Protein AF-A0A6A5U182-F1 (afdb_monomer_lite)

Radius of gyration: 27.41 Å; chains: 1; bounding box: 86×55×75 Å

Organism: NCBI:txid147558

Foldseek 3Di:
DQPDPDPQPCLQVQLVVQLVVVQVVDPVSPNVVSNLSSNQLSVQCRVVDFDPPPPDPGRGPCCRSNVVPDPDPDPVSDDDDDDDPPVCVVVVVPPDDPQLQLDDQLLVLLVCCQFQRCPDPSNPADWDDQQLDIDGDPQQRVQLVVVLVVLLVLLVDQDFAEAAEEEAAEFQQCQVVSVVSSNVSSCVPPPDDDDDDDPVVDDDDPPDPDDDHDGYYYDYHYDYPGQDPVVVCVDPCVVVVVVHPGYGGGYALAWDDDPPDTRSNSLVRQSSLLNVLLCVQEVLCDDPSGGAEDQLVSQLSRVQRDWPRGSVLSNQQSNQFQCYNDNHHDPVRTHDLVSNVVTGPSVSSNVRSLHDDDPPVVLLVQLQVQLVVVVVVCVDPPNVVVCVQRDHPVPHDPVVSVVSSSVSSCVQVLCVVVPHHDDDCVSHVPDDDCPDDDPVSPD

pLDDT: mean 79.94, std 13.37, range [38.81, 97.31]

Sequence (443 aa):
MKQHSGNIPGVAEAFIAGFSKELAGDDEWNIENSIEKGFQAARRLVQNGLSMNCTQPFIYNVKEIMGYTSSSQNKKEKLLRFPIPSDIISKGQSDWSILEHVVGQPGEIARCIVTEGIQANAVQVPLARFNRLVLFDRREIELFRDLSNSLTQYFAASQRRPLHIAIFGPPGSGKSFAATQVAKAASKGRKVRHLSFDLRRGNFYVDGSVARPIGPAVFFFGATGFNTKEKLKERPMSDFLGRVHGFVDMVGPNQVKDGHRSDELYLVRRAVVLRTLLEEREETLKSGETIQIDDSVLNGLLLTPQYHQGIHSMKSIISMSRLNNRTHFERAALPTKSQIKLFVDYKEWTDHMCGLRIDTSIREHLAEKLHEEYGVKISEPGFEEQKQGFGPWSQLSEDFKESSRAHAESIPSKLRLISCFLDMISAQPDRKLVEKFSERERF

InterPro domains:
  IPR027417 P-loop containing nucleoside triphosphate hydrolase [G3DSA:3.40.50.300] (141-212)
  IPR027417 P-loop containing nucleoside triphosphate hydrolase [SSF52540] (159-299)

Secondary structure (DSSP, 8-state):
--S--S--TTHHHHHHHHHHHHHHH-TT--HHHHHHHHHHHHHHHHHH-----TTSS-SS-HHHHTTTT--S--GGGPPP-----HHHHHTT-TT--HHHHH-SSHHHHHHHHHHT-TTSTT-----EEETTEEE--HHHHHHHHHHHHHHHHHHHS---S-EEEEEE-STTS-HHHHHHHHHHHHTTT--PPP----GGG-----SSS--PPP-S-EEEEE-SS-SSSHHHHTSTTHHHHTT-SEEEE---SSPPEETTEE--THHHHHHHHHHHHHHHH-GGGEETTEE-B-HHHHHHHHH-S--TTTHHHHHHHHHHS--TT-SSB-GGGSPPHHHHTTTS-HHHHHHHHT-SPPPHHHHHHHHHHHHHHHHHHHTSTT-TGGGTT---GGGS-HHHHHHHHHHHHHHHHHHHHTT-----TTT-TTSPP--S--GGG--

Structure (mmCIF, N/CA/C/O backbone):
data_AF-A0A6A5U182-F1
#
_entry.id   AF-A0A6A5U182-F1
#
loop_
_atom_site.group_PDB
_atom_site.id
_atom_site.type_symbol
_atom_site.label_atom_id
_atom_site.label_alt_id
_atom_site.label_comp_id
_atom_site.label_asym_id
_atom_site.label_entity_id
_atom_site.label_seq_id
_atom_site.pdbx_PDB_ins_code
_atom_site.Cartn_x
_atom_site.Cartn_y
_atom_site.Cartn_z
_atom_site.occupancy
_atom_site.B_iso_or_equiv
_atom_site.auth_seq_id
_atom_site.auth_comp_id
_atom_site.auth_asym_id
_atom_site.auth_atom_id
_atom_site.pdbx_PDB_model_num
ATOM 1 N N . MET A 1 1 ? -0.402 -8.261 15.085 1.00 39.50 1 MET A N 1
ATOM 2 C CA . MET A 1 1 ? -1.658 -7.515 14.827 1.00 39.50 1 MET A CA 1
ATOM 3 C C . MET A 1 1 ? -2.590 -7.685 16.022 1.00 39.50 1 MET A C 1
ATOM 5 O O . MET A 1 1 ? -2.640 -8.790 16.543 1.00 39.50 1 MET A O 1
ATOM 9 N N . LYS A 1 2 ? -3.299 -6.637 16.474 1.00 38.81 2 LYS A N 1
ATOM 10 C CA . LYS A 1 2 ? -4.353 -6.778 17.500 1.00 38.81 2 LYS A CA 1
ATOM 11 C C . LYS A 1 2 ? -5.477 -7.649 16.924 1.00 38.81 2 LYS A C 1
ATOM 13 O O . LYS A 1 2 ? -6.199 -7.179 16.052 1.00 38.81 2 LYS A O 1
ATOM 18 N N . GLN A 1 3 ? -5.598 -8.898 17.372 1.00 39.03 3 GLN A N 1
ATOM 19 C CA . GLN A 1 3 ? -6.745 -9.757 17.041 1.00 39.03 3 GLN A CA 1
ATOM 20 C C . GLN A 1 3 ? -8.011 -9.326 17.798 1.00 39.03 3 GLN A C 1
ATOM 22 O O . GLN A 1 3 ? -9.121 -9.574 17.336 1.00 39.03 3 GLN A O 1
ATOM 27 N N . HIS A 1 4 ? -7.854 -8.587 18.900 1.00 45.81 4 HIS A N 1
ATOM 28 C CA . HIS A 1 4 ? -8.956 -8.084 19.711 1.00 45.81 4 HIS A CA 1
ATOM 29 C C . HIS A 1 4 ? -9.032 -6.552 19.664 1.00 45.81 4 HIS A C 1
ATOM 31 O O . HIS A 1 4 ? -8.090 -5.839 20.014 1.00 45.81 4 HIS A O 1
ATOM 37 N N . SER A 1 5 ? -10.177 -6.030 19.223 1.00 46.22 5 SER A N 1
ATOM 38 C CA . SER A 1 5 ? -10.476 -4.597 19.072 1.00 46.22 5 SER A CA 1
ATOM 39 C C . SER A 1 5 ? -11.039 -3.953 20.353 1.00 46.22 5 SER A C 1
ATOM 41 O O . SER A 1 5 ? -11.904 -3.074 20.293 1.00 46.22 5 SER A O 1
ATOM 43 N N . GLY A 1 6 ? -10.562 -4.404 21.517 1.00 57.56 6 GLY A N 1
ATOM 44 C CA . GLY A 1 6 ? -10.923 -3.899 22.845 1.00 57.56 6 GLY A CA 1
ATOM 45 C C . GLY A 1 6 ? -9.701 -3.414 23.627 1.00 57.56 6 GLY A C 1
ATOM 46 O O . GLY A 1 6 ? -8.567 -3.761 23.295 1.00 57.56 6 GLY A O 1
ATOM 47 N N . ASN A 1 7 ? -9.925 -2.589 24.653 1.00 67.44 7 ASN A N 1
ATOM 48 C CA . ASN A 1 7 ? -8.889 -2.312 25.643 1.00 67.44 7 ASN A CA 1
ATOM 49 C C . ASN A 1 7 ? -8.687 -3.590 26.467 1.00 67.44 7 ASN A C 1
ATOM 51 O O . ASN A 1 7 ? -9.638 -4.049 27.095 1.00 67.44 7 ASN A O 1
ATOM 55 N N . ILE A 1 8 ? -7.498 -4.188 26.407 1.00 80.00 8 ILE A N 1
ATOM 56 C CA . ILE A 1 8 ? -7.161 -5.351 27.232 1.00 80.00 8 ILE A CA 1
ATOM 57 C C . ILE A 1 8 ? -6.549 -4.787 28.518 1.00 80.00 8 ILE A C 1
ATOM 59 O O . ILE A 1 8 ? -5.504 -4.139 28.433 1.00 80.00 8 ILE A O 1
ATOM 63 N N . PRO A 1 9 ? -7.198 -4.944 29.684 1.00 83.19 9 PRO A N 1
ATOM 64 C CA . PRO A 1 9 ? -6.595 -4.537 30.948 1.00 83.19 9 PRO A CA 1
ATOM 65 C C . PRO A 1 9 ? -5.350 -5.393 31.222 1.00 83.19 9 PRO A C 1
ATOM 67 O O . PRO A 1 9 ? -5.272 -6.532 30.764 1.00 83.19 9 PRO A O 1
ATOM 70 N N . GLY A 1 10 ? -4.368 -4.855 31.945 1.00 87.38 10 GLY A N 1
ATOM 71 C CA . GLY A 1 10 ? -3.172 -5.619 32.313 1.00 87.38 10 GLY A CA 1
ATOM 72 C C . GLY A 1 10 ? -1.983 -5.494 31.351 1.00 87.38 10 GLY A C 1
ATOM 73 O O . GLY A 1 10 ? -0.976 -6.162 31.557 1.00 87.38 10 GLY A O 1
ATOM 74 N N . VAL A 1 11 ? -2.067 -4.702 30.271 1.00 89.75 11 VAL A N 1
ATOM 75 C CA . VAL A 1 11 ? -0.978 -4.604 29.269 1.00 89.75 11 VAL A CA 1
ATOM 76 C C . VAL A 1 11 ? 0.274 -3.937 29.832 1.00 89.75 11 VAL A C 1
ATOM 78 O O . VAL A 1 11 ? 1.380 -4.394 29.543 1.00 89.75 11 VAL A O 1
ATOM 81 N N . ALA A 1 12 ? 0.113 -2.885 30.637 1.00 92.38 12 ALA A N 1
ATOM 82 C CA . ALA A 1 12 ? 1.240 -2.232 31.297 1.00 92.38 12 ALA A CA 1
ATOM 83 C C . ALA A 1 12 ? 1.841 -3.150 32.372 1.00 92.38 12 ALA A C 1
ATOM 85 O O . ALA A 1 12 ? 3.055 -3.288 32.471 1.00 92.38 12 ALA A O 1
ATOM 86 N N . GLU A 1 13 ? 0.990 -3.848 33.115 1.00 93.31 13 GLU A N 1
ATOM 87 C CA . GLU A 1 13 ? 1.369 -4.801 34.151 1.00 93.31 13 GLU A CA 1
ATOM 88 C C . GLU A 1 13 ? 2.124 -5.996 33.559 1.00 93.31 13 GLU A C 1
ATOM 90 O O . GLU A 1 13 ? 3.149 -6.402 34.097 1.00 93.31 13 GLU A O 1
ATOM 95 N N . ALA A 1 14 ? 1.683 -6.519 32.412 1.00 91.50 14 ALA A N 1
ATOM 96 C CA . ALA A 1 14 ? 2.384 -7.575 31.686 1.00 91.50 14 ALA A CA 1
ATOM 97 C C . ALA A 1 14 ? 3.748 -7.107 31.162 1.00 91.50 14 ALA A C 1
ATOM 99 O O . ALA A 1 14 ? 4.707 -7.878 31.200 1.00 91.50 14 ALA A O 1
ATOM 100 N N . PHE A 1 15 ? 3.851 -5.852 30.706 1.00 94.31 15 PHE A N 1
ATOM 101 C CA . PHE A 1 15 ? 5.139 -5.261 30.345 1.00 94.31 15 PHE A CA 1
ATOM 102 C C . PHE A 1 15 ? 6.084 -5.224 31.548 1.00 94.31 15 PHE A C 1
ATOM 104 O O . PHE A 1 15 ? 7.196 -5.738 31.456 1.00 94.31 15 PHE A O 1
ATOM 111 N N . ILE A 1 16 ? 5.627 -4.670 32.676 1.00 95.12 16 ILE A N 1
ATOM 112 C CA . ILE A 1 16 ? 6.427 -4.552 33.901 1.00 95.12 16 ILE A CA 1
ATOM 113 C C . ILE A 1 16 ? 6.844 -5.939 34.397 1.00 95.12 16 ILE A C 1
ATOM 115 O O . ILE A 1 16 ? 8.016 -6.154 34.670 1.00 95.12 16 ILE A O 1
ATOM 119 N N . ALA A 1 17 ? 5.926 -6.907 34.444 1.00 92.88 17 ALA A N 1
ATOM 120 C CA . ALA A 1 17 ? 6.229 -8.266 34.882 1.00 92.88 17 ALA A CA 1
ATOM 121 C C . ALA A 1 17 ? 7.279 -8.949 33.990 1.00 92.88 17 ALA A C 1
ATOM 123 O O . ALA A 1 17 ? 8.208 -9.574 34.501 1.00 92.88 17 ALA A O 1
ATOM 124 N N . GLY A 1 18 ? 7.149 -8.826 32.663 1.00 91.38 18 GLY A N 1
ATOM 125 C CA . GLY A 1 18 ? 8.123 -9.362 31.708 1.00 91.38 18 GLY A CA 1
ATOM 126 C C . GLY A 1 18 ? 9.494 -8.698 31.831 1.00 91.38 18 GLY A C 1
ATOM 127 O O . GLY A 1 18 ? 10.505 -9.394 31.834 1.00 91.38 18 GLY A O 1
ATOM 128 N N . PHE A 1 19 ? 9.511 -7.374 31.989 1.00 93.50 19 PHE A N 1
ATOM 129 C CA . PHE A 1 19 ? 10.720 -6.583 32.199 1.00 93.50 19 PHE A CA 1
ATOM 130 C C . PHE A 1 19 ? 11.429 -6.970 33.502 1.00 93.50 19 PHE A C 1
ATOM 132 O O . PHE A 1 19 ? 12.602 -7.325 33.481 1.00 93.50 19 PHE A O 1
ATOM 139 N N . SER A 1 20 ? 10.712 -6.965 34.629 1.00 93.44 20 SER A N 1
ATOM 140 C CA . SER A 1 20 ? 11.274 -7.270 35.948 1.00 93.44 20 SER A CA 1
ATOM 141 C C . SER A 1 20 ? 11.761 -8.711 36.062 1.00 93.44 20 SER A C 1
ATOM 143 O O . SER A 1 20 ? 12.763 -8.949 36.725 1.00 93.44 20 SER A O 1
ATOM 145 N N . LYS A 1 21 ? 11.082 -9.672 35.418 1.00 90.44 21 LYS A N 1
ATOM 146 C CA . LYS A 1 21 ? 11.519 -11.076 35.391 1.00 90.44 21 LYS A CA 1
ATOM 147 C C . LYS A 1 21 ? 12.888 -11.227 34.733 1.00 90.44 21 LYS A C 1
ATOM 149 O O . LYS A 1 21 ? 13.714 -11.961 35.260 1.00 90.44 21 LYS A O 1
ATOM 154 N N . GLU A 1 22 ? 13.091 -10.589 33.581 1.00 88.81 22 GLU A N 1
ATOM 155 C CA . GLU A 1 22 ? 14.370 -10.677 32.874 1.00 88.81 22 GLU A CA 1
ATOM 156 C C . GLU A 1 22 ? 15.455 -9.919 33.636 1.00 88.81 22 GLU A C 1
ATOM 158 O O . GLU A 1 22 ? 16.518 -10.472 33.876 1.00 88.81 22 GLU A O 1
ATOM 163 N N . LEU A 1 23 ? 15.148 -8.706 34.109 1.00 91.25 23 LEU A N 1
ATOM 164 C CA . LEU A 1 23 ? 16.105 -7.881 34.843 1.00 91.25 23 LEU A CA 1
ATOM 165 C C . LEU A 1 23 ? 16.585 -8.549 36.139 1.00 91.25 23 LEU A C 1
ATOM 167 O O . LEU A 1 23 ? 17.748 -8.431 36.491 1.00 91.25 23 LEU A O 1
ATOM 171 N N . ALA A 1 24 ? 15.699 -9.249 36.854 1.00 89.31 24 ALA A N 1
ATOM 172 C CA . ALA A 1 24 ? 16.053 -9.960 38.083 1.00 89.31 24 ALA A CA 1
ATOM 173 C C . ALA A 1 24 ? 16.783 -11.293 37.838 1.00 89.31 24 ALA A C 1
ATOM 175 O O . ALA A 1 24 ? 17.333 -11.855 38.780 1.00 89.31 24 ALA A O 1
ATOM 176 N N . GLY A 1 25 ? 16.725 -11.829 36.615 1.00 82.31 25 GLY A N 1
ATOM 177 C CA . GLY A 1 25 ? 17.387 -13.077 36.227 1.00 82.31 25 GLY A CA 1
ATOM 178 C C . GLY A 1 25 ? 18.691 -12.878 35.455 1.00 82.31 25 GLY A C 1
ATOM 179 O O . GLY A 1 25 ? 19.320 -13.871 35.101 1.00 82.31 25 GLY A O 1
ATOM 180 N N . ASP A 1 26 ? 19.062 -11.631 35.169 1.00 80.25 26 ASP A N 1
ATOM 181 C CA . ASP A 1 26 ? 20.249 -11.257 34.409 1.00 80.25 26 ASP A CA 1
ATOM 182 C C . ASP A 1 26 ? 21.291 -10.616 35.333 1.00 80.25 26 ASP A C 1
ATOM 184 O O . ASP A 1 26 ? 21.073 -9.535 35.883 1.00 80.25 26 ASP A O 1
ATOM 188 N N . ASP A 1 27 ? 22.437 -11.279 35.486 1.00 75.12 27 ASP A N 1
ATOM 189 C CA . ASP A 1 27 ? 23.539 -10.810 36.330 1.00 75.12 27 ASP A CA 1
ATOM 190 C C . ASP A 1 27 ? 24.181 -9.514 35.788 1.00 75.12 27 ASP A C 1
ATOM 192 O O . ASP A 1 27 ? 24.770 -8.748 36.554 1.00 75.12 27 ASP A O 1
ATOM 196 N N . GLU A 1 28 ? 24.040 -9.229 34.485 1.00 81.44 28 GLU A N 1
ATOM 197 C CA . GLU A 1 28 ? 24.597 -8.038 33.824 1.00 81.44 28 GLU A CA 1
ATOM 198 C C . GLU A 1 28 ? 23.638 -6.835 33.807 1.00 81.44 28 GLU A C 1
ATOM 200 O O . GLU A 1 28 ? 24.010 -5.759 33.333 1.00 81.44 28 GLU A O 1
ATOM 205 N N . TRP A 1 29 ? 22.417 -6.979 34.339 1.00 80.94 29 TRP A N 1
ATOM 206 C CA . TRP A 1 29 ? 21.392 -5.925 34.357 1.00 80.94 29 TRP A CA 1
ATOM 207 C C . TRP A 1 29 ? 21.117 -5.332 32.963 1.00 80.94 29 TRP A C 1
ATOM 209 O O . TRP A 1 29 ? 20.973 -4.114 32.806 1.00 80.94 29 TRP A O 1
ATOM 219 N N . ASN A 1 30 ? 21.029 -6.173 31.925 1.00 86.25 30 ASN A N 1
ATOM 220 C CA . ASN A 1 30 ? 20.810 -5.704 30.563 1.00 86.25 30 ASN A CA 1
ATOM 221 C C . ASN A 1 30 ? 19.384 -5.153 30.392 1.00 86.25 30 ASN A C 1
ATOM 223 O O . ASN A 1 30 ? 18.398 -5.869 30.163 1.00 86.25 30 ASN A O 1
ATOM 227 N N . ILE A 1 31 ? 19.277 -3.827 30.475 1.00 89.81 31 ILE A N 1
ATOM 228 C CA . ILE A 1 31 ? 18.012 -3.102 30.339 1.00 89.81 31 ILE A CA 1
ATOM 229 C C . ILE A 1 31 ? 17.400 -3.325 28.950 1.00 89.81 31 ILE A C 1
ATOM 231 O O . ILE A 1 31 ? 16.182 -3.453 28.840 1.00 89.81 31 ILE A O 1
ATOM 235 N N . GLU A 1 32 ? 18.200 -3.407 27.885 1.00 87.19 32 GLU A N 1
ATOM 236 C CA . GLU A 1 32 ? 17.675 -3.553 26.522 1.00 87.19 32 GLU A CA 1
ATOM 237 C C . GLU A 1 32 ? 16.970 -4.894 26.311 1.00 87.19 32 GLU A C 1
ATOM 239 O O . GLU A 1 32 ? 15.873 -4.943 25.742 1.00 87.19 32 GLU A O 1
ATOM 244 N N . ASN A 1 33 ? 17.580 -5.981 26.786 1.00 86.31 33 ASN A N 1
ATOM 245 C CA . ASN A 1 33 ? 16.971 -7.305 26.743 1.00 86.31 33 ASN A CA 1
ATOM 246 C C . ASN A 1 33 ? 15.710 -7.344 27.624 1.00 86.31 33 ASN A C 1
ATOM 248 O O . ASN A 1 33 ? 14.658 -7.823 27.192 1.00 86.31 33 ASN A O 1
ATOM 252 N N . SER A 1 34 ? 15.765 -6.717 28.802 1.00 90.06 34 SER A N 1
ATOM 253 C CA . SER A 1 34 ? 14.614 -6.594 29.703 1.00 90.06 34 SER A CA 1
ATOM 254 C C . SER A 1 34 ? 13.437 -5.852 29.054 1.00 90.06 34 SER A C 1
ATOM 256 O O . SER A 1 34 ? 12.289 -6.300 29.133 1.00 90.06 34 SER A O 1
ATOM 258 N N . ILE A 1 35 ? 13.700 -4.754 28.336 1.00 91.12 35 ILE A N 1
ATOM 259 C CA . ILE A 1 35 ? 12.688 -4.020 27.557 1.00 91.12 35 ILE A CA 1
ATOM 260 C C . ILE A 1 35 ? 12.076 -4.922 26.481 1.00 91.12 35 ILE A C 1
ATOM 262 O O . ILE A 1 35 ? 10.852 -4.942 26.313 1.00 91.12 35 ILE A O 1
ATOM 266 N N . GLU A 1 36 ? 12.899 -5.688 25.756 1.00 88.69 36 GLU A N 1
ATOM 267 C CA . GLU A 1 36 ? 12.410 -6.610 24.730 1.00 88.69 36 GLU A CA 1
ATOM 268 C C . GLU A 1 36 ? 11.464 -7.665 25.321 1.00 88.69 36 GLU A C 1
ATOM 270 O O . GLU A 1 36 ? 10.362 -7.861 24.794 1.00 88.69 36 GLU A O 1
ATOM 275 N N . LYS A 1 37 ? 11.830 -8.289 26.444 1.00 88.31 37 LYS A N 1
ATOM 276 C CA . LYS A 1 37 ? 10.971 -9.269 27.128 1.00 88.31 37 LYS A CA 1
ATOM 277 C C . LYS A 1 37 ? 9.682 -8.654 27.658 1.00 88.31 37 LYS A C 1
ATOM 279 O O . LYS A 1 37 ? 8.619 -9.262 27.503 1.00 88.31 37 LYS A O 1
ATOM 284 N N . GLY A 1 38 ? 9.743 -7.438 28.204 1.00 91.81 38 GLY A N 1
ATOM 285 C CA . GLY A 1 38 ? 8.557 -6.682 28.608 1.00 91.81 38 GLY A CA 1
ATOM 286 C C . GLY A 1 38 ? 7.588 -6.477 27.439 1.00 91.81 38 GLY A C 1
ATOM 287 O O . GLY A 1 38 ? 6.399 -6.797 27.531 1.00 91.81 38 GLY A O 1
ATOM 288 N N . PHE A 1 39 ? 8.085 -6.027 26.284 1.00 90.69 39 PHE A N 1
ATOM 289 C CA . PHE A 1 39 ? 7.249 -5.864 25.091 1.00 90.69 39 PHE A CA 1
ATOM 290 C C . PHE A 1 39 ? 6.701 -7.188 24.551 1.00 90.69 39 PHE A C 1
ATOM 292 O O . PHE A 1 39 ? 5.555 -7.225 24.092 1.00 90.69 39 PHE A O 1
ATOM 299 N N . GLN A 1 40 ? 7.478 -8.271 24.596 1.00 89.31 40 GLN A N 1
ATOM 300 C CA . GLN A 1 40 ? 7.007 -9.601 24.203 1.00 89.31 40 GLN A CA 1
ATOM 301 C C . GLN A 1 40 ? 5.853 -10.068 25.100 1.00 89.31 40 GLN A C 1
ATOM 303 O O . GLN A 1 40 ? 4.823 -10.489 24.575 1.00 89.31 40 GLN A O 1
ATOM 308 N N . ALA A 1 41 ? 5.965 -9.916 26.424 1.00 89.62 41 ALA A N 1
ATOM 309 C CA . ALA A 1 41 ? 4.902 -10.264 27.367 1.00 89.62 41 ALA A CA 1
ATOM 310 C C . ALA A 1 41 ? 3.620 -9.451 27.116 1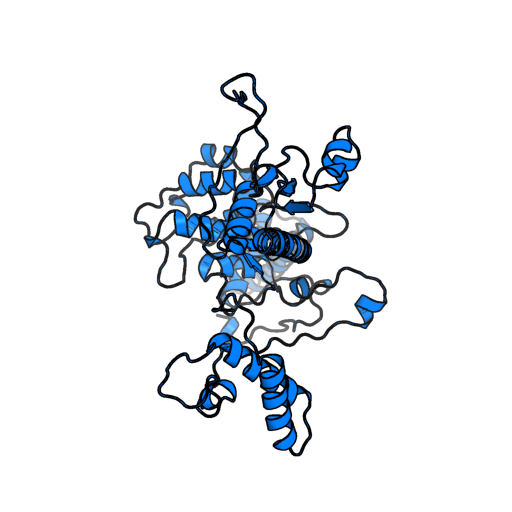.00 89.62 41 ALA A C 1
ATOM 312 O O . ALA A 1 41 ? 2.536 -10.018 26.960 1.00 89.62 41 ALA A O 1
ATOM 313 N N . ALA A 1 42 ? 3.747 -8.130 26.959 1.00 90.00 42 ALA A N 1
ATOM 314 C CA . ALA A 1 42 ? 2.622 -7.260 26.616 1.00 90.00 42 ALA A CA 1
ATOM 315 C C . ALA A 1 42 ? 1.957 -7.661 25.285 1.00 90.00 42 ALA A C 1
ATOM 317 O O . ALA A 1 42 ? 0.729 -7.709 25.181 1.00 90.00 42 ALA A O 1
ATOM 318 N N . ARG A 1 43 ? 2.749 -7.998 24.256 1.00 86.06 43 ARG A N 1
ATOM 319 C CA . ARG A 1 43 ? 2.233 -8.469 22.959 1.00 86.06 43 ARG A CA 1
ATOM 320 C C . ARG A 1 43 ? 1.510 -9.805 23.076 1.00 86.06 43 ARG A C 1
ATOM 322 O O . ARG A 1 43 ? 0.451 -9.943 22.467 1.00 86.06 43 ARG A O 1
ATOM 329 N N . ARG A 1 44 ? 2.048 -10.759 23.839 1.00 86.12 44 ARG A N 1
ATOM 330 C CA . ARG A 1 44 ? 1.422 -12.070 24.064 1.00 86.12 44 ARG A CA 1
ATOM 331 C C . ARG A 1 44 ? 0.098 -11.931 24.806 1.00 86.12 44 ARG A C 1
ATOM 333 O O . ARG A 1 44 ? -0.875 -12.532 24.373 1.00 86.12 44 ARG A O 1
ATOM 340 N N . LEU A 1 45 ? 0.005 -11.066 25.822 1.00 86.62 45 LEU A N 1
ATOM 341 C CA . LEU A 1 45 ? -1.278 -10.762 26.473 1.00 86.62 45 LEU A CA 1
ATOM 342 C C . LEU A 1 45 ? -2.305 -10.227 25.466 1.00 86.62 45 LEU A C 1
ATOM 344 O O . LEU A 1 45 ? -3.452 -10.665 25.441 1.00 86.62 45 LEU A O 1
ATOM 348 N N . VAL A 1 46 ? -1.888 -9.304 24.597 1.00 83.75 46 VAL A N 1
ATOM 349 C CA . VAL A 1 46 ? -2.783 -8.734 23.581 1.00 83.75 46 VAL A CA 1
ATOM 350 C C . VAL A 1 46 ? -3.222 -9.764 22.533 1.00 83.75 46 VAL A C 1
ATOM 352 O O . VAL A 1 46 ? -4.320 -9.643 21.987 1.00 83.75 46 VAL A O 1
ATOM 355 N N . GLN A 1 47 ? -2.373 -10.745 22.224 1.00 79.69 47 GLN A N 1
ATOM 356 C CA . GLN A 1 47 ? -2.672 -11.822 21.277 1.00 79.69 47 GLN A CA 1
ATOM 357 C C . GLN A 1 47 ? -3.572 -12.897 21.889 1.00 79.69 47 GLN A C 1
ATOM 359 O O . GLN A 1 47 ? -4.547 -13.281 21.257 1.00 79.69 47 GLN A O 1
ATOM 364 N N . ASN A 1 48 ? -3.272 -13.339 23.111 1.00 78.94 48 ASN A N 1
ATOM 365 C CA . ASN A 1 48 ? -4.018 -14.397 23.793 1.00 78.94 48 ASN A CA 1
ATOM 366 C C . ASN A 1 48 ? -5.375 -13.909 24.318 1.00 78.94 48 ASN A C 1
ATOM 368 O O . ASN A 1 48 ? -6.296 -14.705 24.483 1.00 78.94 48 ASN A O 1
ATOM 372 N N . GLY A 1 49 ? -5.513 -12.605 24.575 1.00 78.19 49 GLY A N 1
ATOM 373 C CA . GLY A 1 49 ? -6.734 -12.040 25.134 1.00 78.19 49 GLY A CA 1
ATOM 374 C C . GLY A 1 49 ? -6.997 -12.526 26.562 1.00 78.19 49 GLY A C 1
ATOM 375 O O . GLY A 1 49 ? -6.076 -12.864 27.307 1.00 78.19 49 GLY A O 1
ATOM 376 N N . LEU A 1 50 ? -8.271 -12.516 26.957 1.00 77.69 50 LEU A N 1
ATOM 377 C CA . LEU A 1 50 ? -8.723 -13.009 28.259 1.00 77.69 50 LEU A CA 1
ATOM 378 C C . LEU A 1 50 ? -9.332 -14.403 28.083 1.00 77.69 50 LEU A C 1
ATOM 380 O O . LEU A 1 50 ? -10.176 -14.601 27.206 1.00 77.69 50 LEU A O 1
ATOM 384 N N . SER A 1 51 ? -8.939 -15.354 28.930 1.00 72.00 51 SER A N 1
ATOM 385 C CA . SER A 1 51 ? -9.552 -16.681 28.962 1.00 72.00 51 SER A CA 1
ATOM 386 C C . SER A 1 51 ? -10.879 -16.590 29.712 1.00 72.00 51 SER A C 1
ATOM 388 O O . SER A 1 51 ? -10.906 -16.345 30.915 1.00 72.00 51 SER A O 1
ATOM 390 N N . MET A 1 52 ? -11.993 -16.771 29.002 1.00 63.84 52 MET A N 1
ATOM 391 C CA . MET A 1 52 ? -13.343 -16.770 29.592 1.00 63.84 52 MET A CA 1
ATOM 392 C C . MET A 1 52 ? -13.787 -18.172 30.046 1.00 63.84 52 MET A C 1
ATOM 394 O O . MET A 1 52 ? -14.967 -18.392 30.313 1.00 63.84 52 MET A O 1
ATOM 398 N N . ASN A 1 53 ? -12.865 -19.136 30.135 1.00 60.44 53 ASN A N 1
ATOM 399 C CA . ASN A 1 53 ? -13.186 -20.476 30.614 1.00 60.44 53 ASN A CA 1
ATOM 400 C C . ASN A 1 53 ? -13.359 -20.461 32.138 1.00 60.44 53 ASN A C 1
ATOM 402 O O . ASN A 1 53 ? -12.383 -20.355 32.878 1.00 60.44 53 ASN A O 1
ATOM 406 N N . CYS A 1 54 ? -14.599 -20.644 32.604 1.00 52.38 54 CYS A N 1
ATOM 407 C CA . CYS A 1 54 ? -14.982 -20.694 34.024 1.00 52.38 54 CYS A CA 1
ATOM 408 C C . CYS A 1 54 ? -14.306 -21.817 34.841 1.00 52.38 54 CYS A C 1
ATOM 410 O O . CYS A 1 54 ? -14.554 -21.938 36.035 1.00 52.38 54 CYS A O 1
ATOM 412 N N . THR A 1 55 ? -13.490 -22.662 34.208 1.00 59.16 55 THR A N 1
ATOM 413 C CA . THR A 1 55 ? -12.788 -23.794 34.822 1.00 59.16 55 THR A CA 1
ATOM 414 C C . THR A 1 55 ? -11.375 -23.459 35.299 1.00 59.16 55 THR A C 1
ATOM 416 O O . THR A 1 55 ? -10.803 -24.243 36.054 1.00 59.16 55 THR A O 1
ATOM 419 N N . GLN A 1 56 ? -10.795 -22.323 34.891 1.00 59.66 56 GLN A N 1
ATOM 420 C CA . GLN A 1 56 ? -9.481 -21.883 35.368 1.00 59.66 56 GLN A CA 1
ATOM 421 C C . GLN A 1 56 ? -9.614 -20.750 36.399 1.00 59.66 56 GLN A C 1
ATOM 423 O O . GLN A 1 56 ? -10.419 -19.842 36.203 1.00 59.66 56 GLN A O 1
ATOM 428 N N . PRO A 1 57 ? -8.806 -20.754 37.478 1.00 62.22 57 PRO A N 1
ATOM 429 C CA . PRO A 1 57 ? -8.874 -19.731 38.526 1.00 62.22 57 PRO A CA 1
ATOM 430 C C . PRO A 1 57 ? -8.345 -18.355 38.087 1.00 62.22 57 PRO A C 1
ATOM 432 O O . PRO A 1 57 ? -8.582 -17.364 38.772 1.00 62.22 57 PRO A O 1
ATOM 435 N N . PHE A 1 58 ? -7.636 -18.270 36.956 1.00 69.94 58 PHE A N 1
ATOM 436 C CA . PHE A 1 58 ? -7.032 -17.033 36.463 1.00 69.94 58 PHE A CA 1
ATOM 437 C C . PHE A 1 58 ? -7.612 -16.639 35.103 1.00 69.94 58 PHE A C 1
ATOM 439 O O . PHE A 1 58 ? -7.637 -17.439 34.172 1.00 69.94 58 PHE A O 1
ATOM 446 N N . ILE A 1 59 ? -8.007 -15.368 34.979 1.00 78.44 59 ILE A N 1
ATOM 447 C CA . ILE A 1 59 ? -8.512 -14.763 33.732 1.00 78.44 59 ILE A CA 1
ATOM 448 C C . ILE A 1 59 ? -7.391 -14.664 32.674 1.00 78.44 59 ILE A C 1
ATOM 450 O O . ILE A 1 59 ? -7.644 -14.674 31.467 1.00 78.44 59 ILE A O 1
ATOM 454 N N . TYR A 1 60 ? -6.135 -14.592 33.126 1.00 79.06 60 TYR A N 1
ATOM 455 C CA . TYR A 1 60 ? -4.947 -14.488 32.284 1.00 79.06 60 TYR A CA 1
ATOM 456 C C . TYR A 1 60 ? -4.208 -15.824 32.196 1.00 79.06 60 TYR A C 1
ATOM 458 O O . TYR A 1 60 ? -3.894 -16.440 33.216 1.00 79.06 60 TYR A O 1
ATOM 466 N N . ASN A 1 61 ? -3.821 -16.226 30.983 1.00 82.62 61 ASN A N 1
ATOM 467 C CA . ASN A 1 61 ? -2.921 -17.360 30.789 1.00 82.62 61 ASN A CA 1
ATOM 468 C C . ASN A 1 61 ? -1.462 -16.940 31.042 1.00 82.62 61 ASN A C 1
ATOM 470 O O . ASN A 1 61 ? -0.698 -16.665 30.116 1.00 82.62 61 ASN A O 1
ATOM 474 N N . VAL A 1 62 ? -1.077 -16.865 32.320 1.00 82.94 62 VAL A N 1
ATOM 475 C CA . VAL A 1 62 ? 0.258 -16.404 32.748 1.00 82.94 62 VAL A CA 1
ATOM 476 C C . VAL A 1 62 ? 1.378 -17.239 32.121 1.00 82.94 62 VAL A C 1
ATOM 478 O O . VAL A 1 62 ? 2.416 -16.690 31.751 1.00 82.94 62 VAL A O 1
ATOM 481 N N . LYS A 1 63 ? 1.162 -18.553 31.952 1.00 81.81 63 LYS A N 1
ATOM 482 C CA . LYS A 1 63 ? 2.158 -19.465 31.372 1.00 81.81 63 LYS A CA 1
ATOM 483 C C . LYS A 1 63 ? 2.540 -19.058 29.949 1.00 81.81 63 LYS A C 1
ATOM 485 O O . LYS A 1 63 ? 3.727 -18.962 29.642 1.00 81.81 63 LYS A O 1
ATOM 490 N N . GLU A 1 64 ? 1.543 -18.760 29.122 1.00 80.44 64 GLU A N 1
ATOM 491 C CA . GLU A 1 64 ? 1.756 -18.310 27.745 1.00 80.44 64 GLU A CA 1
ATOM 492 C C . GLU A 1 64 ? 2.262 -16.868 27.673 1.00 80.44 64 GLU A C 1
ATOM 494 O O . GLU A 1 64 ? 3.206 -16.593 26.938 1.00 80.44 64 GLU A O 1
ATOM 499 N N . ILE A 1 65 ? 1.688 -15.948 28.459 1.00 84.88 65 ILE A N 1
ATOM 500 C CA . ILE A 1 65 ? 2.071 -14.523 28.452 1.00 84.88 65 ILE A CA 1
ATOM 501 C C . ILE A 1 65 ? 3.558 -14.358 28.781 1.00 84.88 65 ILE A C 1
ATOM 503 O O . ILE A 1 65 ? 4.294 -13.657 28.087 1.00 84.88 65 ILE A O 1
ATOM 507 N N . MET A 1 66 ? 4.026 -15.065 29.804 1.00 84.62 66 MET A N 1
ATOM 508 C CA . MET A 1 66 ? 5.408 -14.983 30.273 1.00 84.62 66 MET A CA 1
ATOM 509 C C . MET A 1 66 ? 6.365 -15.919 29.515 1.00 84.62 66 MET A C 1
ATOM 511 O O . MET A 1 66 ? 7.555 -15.966 29.838 1.00 84.62 66 MET A O 1
ATOM 515 N N . GLY A 1 67 ? 5.864 -16.641 28.502 1.00 74.56 67 GLY A N 1
ATOM 516 C CA . GLY A 1 67 ? 6.658 -17.469 27.593 1.00 74.56 67 GLY A CA 1
ATOM 517 C C . GLY A 1 67 ? 7.261 -18.724 28.225 1.00 74.56 67 GLY A C 1
ATOM 518 O O . GLY A 1 67 ? 8.294 -19.186 27.757 1.00 74.56 67 GLY A O 1
ATOM 519 N N . TYR A 1 68 ? 6.651 -19.278 29.278 1.00 62.41 68 TYR A N 1
ATOM 520 C CA . TYR A 1 68 ? 7.183 -20.452 29.988 1.00 62.41 68 TYR A CA 1
ATOM 521 C C . TYR A 1 68 ? 7.086 -21.767 29.188 1.00 62.41 68 TYR A C 1
ATOM 523 O O . TYR A 1 68 ? 7.662 -22.769 29.596 1.00 62.41 68 TYR A O 1
ATOM 531 N N . THR A 1 69 ? 6.359 -21.780 28.069 1.00 52.69 69 THR A N 1
ATOM 532 C CA . THR A 1 69 ? 6.099 -22.967 27.233 1.00 52.69 69 THR A CA 1
ATOM 533 C C . THR A 1 69 ? 6.732 -22.904 25.837 1.00 52.69 69 THR A C 1
ATOM 535 O O . THR A 1 69 ? 6.691 -23.892 25.109 1.00 52.69 69 THR A O 1
ATOM 538 N N . SER A 1 70 ? 7.337 -21.777 25.448 1.00 54.44 70 SER A N 1
ATOM 539 C CA . SER A 1 70 ? 7.815 -21.539 24.079 1.00 54.44 70 SER A CA 1
ATOM 540 C C . SER A 1 70 ? 9.325 -21.775 23.961 1.00 54.44 70 SER A C 1
ATOM 542 O O . SER A 1 70 ? 10.109 -20.831 23.976 1.00 54.44 70 SER A O 1
ATOM 544 N N . SER A 1 71 ? 9.746 -23.032 23.815 1.00 47.38 71 SER A N 1
ATOM 545 C CA . SER A 1 71 ? 11.144 -23.423 23.545 1.00 47.38 71 SER A CA 1
ATOM 546 C C . SER A 1 71 ? 11.608 -23.162 22.100 1.00 47.38 71 SER A C 1
ATOM 548 O O . SER A 1 71 ? 12.757 -23.423 21.755 1.00 47.38 71 SER A O 1
ATOM 550 N N . SER A 1 72 ? 10.755 -22.602 21.241 1.00 44.94 72 SER A N 1
ATOM 551 C CA . SER A 1 72 ? 11.090 -22.243 19.861 1.00 44.94 72 SER A CA 1
ATOM 552 C C . SER A 1 72 ? 11.043 -20.728 19.679 1.00 44.94 72 SER A C 1
ATOM 554 O O . SER A 1 72 ? 9.995 -20.122 19.908 1.00 44.94 72 SER A O 1
ATOM 556 N N . GLN A 1 73 ? 12.149 -20.126 19.226 1.00 49.84 73 GLN A N 1
ATOM 557 C CA . GLN A 1 73 ? 12.215 -18.742 18.745 1.00 49.84 73 GLN A CA 1
ATOM 558 C C . GLN A 1 73 ? 11.108 -18.493 17.708 1.00 49.84 73 GLN A C 1
ATOM 560 O O . GLN A 1 73 ? 11.266 -18.757 16.515 1.00 49.84 73 GLN A O 1
ATOM 565 N N . ASN A 1 74 ? 9.957 -17.993 18.152 1.00 55.81 74 ASN A N 1
ATOM 566 C CA . ASN A 1 74 ? 8.876 -17.646 17.248 1.00 55.81 74 ASN A CA 1
ATOM 567 C C . ASN A 1 74 ? 9.323 -16.416 16.455 1.00 55.81 74 ASN A C 1
ATOM 569 O O . ASN A 1 74 ? 9.350 -15.302 16.973 1.00 55.81 74 ASN A O 1
ATOM 573 N N . LYS A 1 75 ? 9.634 -16.603 15.166 1.00 54.69 75 LYS A N 1
ATOM 574 C CA . LYS A 1 75 ? 10.021 -15.543 14.208 1.00 54.69 75 LYS A CA 1
ATOM 575 C C . LYS A 1 75 ? 9.042 -14.346 14.210 1.00 54.69 75 LYS A C 1
ATOM 577 O O . LYS A 1 75 ? 9.427 -13.238 13.857 1.00 54.69 75 LYS A O 1
ATOM 582 N N . LYS A 1 76 ? 7.796 -14.565 14.663 1.00 58.34 76 LYS A N 1
ATOM 583 C CA . LYS A 1 76 ? 6.719 -13.571 14.844 1.00 58.34 76 LYS A CA 1
ATOM 584 C C . LYS A 1 76 ? 6.882 -12.630 16.050 1.00 58.34 76 LYS A C 1
ATOM 586 O O . LYS A 1 76 ? 6.184 -11.621 16.113 1.00 58.34 76 LYS A O 1
ATOM 591 N N . GLU A 1 77 ? 7.759 -12.936 17.004 1.00 67.50 77 GLU A N 1
ATOM 592 C CA . GLU A 1 77 ? 7.967 -12.120 18.211 1.00 67.50 77 GLU A CA 1
ATOM 593 C C . GLU A 1 77 ? 9.123 -11.123 18.083 1.00 67.50 77 GLU A C 1
ATOM 595 O O . GLU A 1 77 ? 9.293 -10.276 18.961 1.00 67.50 77 GLU A O 1
ATOM 600 N N . LYS A 1 78 ? 9.880 -11.179 16.978 1.00 72.56 78 LYS A N 1
ATOM 601 C CA . LYS A 1 78 ? 11.027 -10.302 16.742 1.00 72.56 78 LYS A CA 1
ATOM 602 C C . LYS A 1 78 ? 10.600 -8.833 16.801 1.00 72.56 78 LYS A C 1
ATOM 604 O O . LYS A 1 78 ? 9.705 -8.394 16.071 1.00 72.56 78 LYS A O 1
ATOM 609 N N . LEU A 1 79 ? 11.245 -8.070 17.680 1.00 76.50 79 LEU A N 1
ATOM 610 C CA . LEU A 1 79 ? 11.111 -6.621 17.711 1.00 76.50 79 LEU A CA 1
ATOM 611 C C . LEU A 1 79 ? 12.033 -6.003 16.663 1.00 76.50 79 LEU A C 1
ATOM 613 O O . LEU A 1 79 ? 13.158 -6.457 16.451 1.00 76.50 79 LEU A O 1
ATOM 617 N N . LEU A 1 80 ? 11.537 -4.966 15.998 1.00 74.94 80 LEU A N 1
ATOM 618 C CA . LEU A 1 80 ? 12.363 -4.142 15.133 1.00 74.94 80 LEU A CA 1
ATOM 619 C C . LEU A 1 80 ? 13.075 -3.101 15.997 1.00 74.94 80 LEU A C 1
ATOM 621 O O . LEU A 1 80 ? 12.445 -2.481 16.855 1.00 74.94 80 LEU A O 1
ATOM 625 N N . ARG A 1 81 ? 14.377 -2.943 15.771 1.00 75.25 81 ARG A N 1
ATOM 626 C CA . ARG A 1 81 ? 15.244 -1.980 16.453 1.00 75.25 81 ARG A CA 1
ATOM 627 C C . ARG A 1 81 ? 15.801 -1.036 15.400 1.00 75.25 81 ARG A C 1
ATOM 629 O O . ARG A 1 81 ? 16.323 -1.512 14.395 1.00 75.25 81 ARG A O 1
ATOM 636 N N . PHE A 1 82 ? 15.687 0.265 15.640 1.00 73.50 82 PHE A N 1
ATOM 637 C CA . PHE A 1 82 ? 16.198 1.290 14.736 1.00 73.50 82 PHE A CA 1
ATOM 638 C C . PHE A 1 82 ? 16.987 2.324 15.533 1.00 73.50 82 PHE A C 1
ATOM 640 O O . PHE A 1 82 ? 16.464 2.804 16.545 1.00 73.50 82 PHE A O 1
ATOM 647 N N . PRO A 1 83 ? 18.214 2.674 15.109 1.00 74.94 83 PRO A N 1
ATOM 648 C CA . PRO A 1 83 ? 18.889 3.843 15.643 1.00 74.94 83 PRO A CA 1
ATOM 649 C C . PRO A 1 83 ? 18.096 5.089 15.234 1.00 74.94 83 PRO A C 1
ATOM 651 O O . PRO A 1 83 ? 17.715 5.253 14.076 1.00 74.94 83 PRO A O 1
ATOM 654 N N . ILE A 1 84 ? 17.802 5.959 16.197 1.00 77.56 84 ILE A N 1
ATOM 655 C CA . ILE A 1 84 ? 17.156 7.243 15.918 1.00 77.56 84 ILE A CA 1
ATOM 656 C C . ILE A 1 84 ? 18.276 8.266 15.696 1.00 77.56 84 ILE A C 1
ATOM 658 O O . ILE A 1 84 ? 19.053 8.488 16.626 1.00 77.56 84 ILE A O 1
ATOM 662 N N . PRO A 1 85 ? 18.380 8.907 14.516 1.00 75.94 85 PRO A N 1
ATOM 663 C CA . PRO A 1 85 ? 19.440 9.867 14.230 1.00 75.94 85 PRO A CA 1
ATOM 664 C C . PRO A 1 85 ? 19.140 11.215 14.900 1.00 75.94 85 PRO A C 1
ATOM 666 O O . PRO A 1 85 ? 18.695 12.174 14.264 1.00 75.94 85 PRO A O 1
ATOM 669 N N . SER A 1 86 ? 19.390 11.289 16.209 1.00 78.25 86 SER A N 1
ATOM 670 C CA . SER A 1 86 ? 19.192 12.485 17.039 1.00 78.25 86 SER A CA 1
ATOM 671 C C . SER A 1 86 ? 19.903 13.717 16.480 1.00 78.25 86 SER A C 1
ATOM 673 O O . SER A 1 86 ? 19.370 14.826 16.538 1.00 78.25 86 SER A O 1
ATOM 675 N N . ASP A 1 87 ? 21.074 13.524 15.878 1.00 77.06 87 ASP A N 1
ATOM 676 C CA . ASP A 1 87 ? 21.916 14.605 15.363 1.00 77.06 87 ASP A CA 1
ATOM 677 C C . ASP A 1 87 ? 21.333 15.249 14.101 1.00 77.06 87 ASP A C 1
ATOM 679 O O . ASP A 1 87 ? 21.532 16.437 13.860 1.00 77.06 87 ASP A O 1
ATOM 683 N N . ILE A 1 88 ? 20.598 14.482 13.289 1.00 71.06 88 ILE A N 1
ATOM 684 C CA . ILE A 1 88 ? 19.911 14.994 12.093 1.00 71.06 88 ILE A CA 1
ATOM 685 C C . ILE A 1 88 ? 18.627 15.712 12.515 1.00 71.06 88 ILE A C 1
ATOM 687 O O . ILE A 1 88 ? 18.368 16.834 12.081 1.00 71.06 88 ILE A O 1
ATOM 691 N N . ILE A 1 89 ? 17.862 15.097 13.422 1.00 75.75 89 ILE A N 1
ATOM 692 C CA . ILE A 1 89 ? 16.592 15.645 13.916 1.00 75.75 89 ILE A CA 1
ATOM 693 C C . ILE A 1 89 ? 16.818 16.986 14.632 1.00 75.75 89 ILE A C 1
ATOM 695 O O . ILE A 1 89 ? 16.086 17.948 14.402 1.00 75.75 89 ILE A O 1
ATOM 699 N N . SER A 1 90 ? 17.854 17.080 15.468 1.00 77.31 90 SER A N 1
ATOM 700 C CA . SER A 1 90 ? 18.186 18.298 16.225 1.00 77.31 90 SER A CA 1
ATOM 701 C C . SER A 1 90 ? 18.648 19.469 15.353 1.00 77.31 90 SER A C 1
ATOM 703 O O . SER A 1 90 ? 18.458 20.620 15.739 1.00 77.31 90 SER A O 1
ATOM 705 N N . LYS A 1 91 ? 19.179 19.206 14.150 1.00 76.81 91 LYS A N 1
ATOM 706 C CA . LYS A 1 91 ? 19.536 20.242 13.162 1.00 76.81 91 LYS A CA 1
ATOM 707 C C . LYS A 1 91 ? 18.323 20.871 12.471 1.00 76.81 91 LYS A C 1
ATOM 709 O O . LYS A 1 91 ? 18.495 21.752 11.634 1.00 76.81 91 LYS A O 1
ATOM 714 N N . GLY A 1 92 ? 17.105 20.421 12.780 1.00 63.56 92 GLY A N 1
ATOM 715 C CA . GLY A 1 92 ? 15.885 20.929 12.155 1.00 63.56 92 GLY A CA 1
ATOM 716 C C . GLY A 1 92 ? 15.690 20.458 10.712 1.00 63.56 92 GLY A C 1
ATOM 717 O O . GLY A 1 92 ? 14.785 20.947 10.042 1.00 63.56 92 GLY A O 1
ATOM 718 N N . GLN A 1 93 ? 16.491 19.496 10.234 1.00 59.75 93 GLN A N 1
ATOM 719 C CA . GLN A 1 93 ? 16.176 18.749 9.016 1.00 59.75 93 GLN A CA 1
ATOM 720 C C . GLN A 1 93 ? 15.010 17.808 9.344 1.00 59.75 93 GLN A C 1
ATOM 722 O O . GLN A 1 93 ? 15.184 16.689 9.821 1.00 59.75 93 GLN A O 1
ATOM 727 N N . SER A 1 94 ? 13.799 18.330 9.172 1.00 55.50 94 SER A N 1
ATOM 728 C CA . SER A 1 94 ? 12.520 17.805 9.666 1.00 55.50 94 SER A CA 1
ATOM 729 C C . SER A 1 94 ? 12.017 16.518 9.008 1.00 55.50 94 SER A C 1
ATOM 731 O O . SER A 1 94 ? 10.866 16.137 9.226 1.00 55.50 94 SER A O 1
ATOM 733 N N . ASP A 1 95 ? 12.839 15.848 8.207 1.00 62.12 95 ASP A N 1
ATOM 734 C CA . ASP A 1 95 ? 12.322 14.925 7.196 1.00 62.12 95 ASP A CA 1
ATOM 735 C C . ASP A 1 95 ? 12.618 13.456 7.518 1.00 62.12 95 ASP A C 1
ATOM 737 O O . ASP A 1 95 ? 12.196 12.565 6.791 1.00 62.12 95 ASP A O 1
ATOM 741 N N . TRP A 1 96 ? 13.270 13.166 8.649 1.00 69.44 96 TRP A N 1
ATOM 742 C CA . TRP A 1 96 ? 13.472 11.782 9.069 1.00 69.44 96 TRP A CA 1
ATOM 743 C C . TRP A 1 96 ? 12.152 11.122 9.491 1.00 69.44 96 TRP A C 1
ATOM 745 O O . TRP A 1 96 ? 11.450 11.586 10.397 1.00 69.44 96 TRP A O 1
ATOM 755 N N . SER A 1 97 ? 11.843 9.972 8.890 1.00 67.94 97 SER A N 1
ATOM 756 C CA . SER A 1 97 ? 10.762 9.098 9.340 1.00 67.94 97 SER A CA 1
ATOM 757 C C . SER A 1 97 ? 11.232 7.651 9.458 1.00 67.94 97 SER A C 1
ATOM 759 O O . SER A 1 97 ? 12.038 7.174 8.661 1.00 67.94 97 SER A O 1
ATOM 761 N N . ILE A 1 98 ? 10.667 6.916 10.426 1.00 71.06 98 ILE A N 1
ATOM 762 C CA . ILE A 1 98 ? 10.867 5.460 10.543 1.00 71.06 98 ILE A CA 1
ATOM 763 C C . ILE A 1 98 ? 10.545 4.798 9.205 1.00 71.06 98 ILE A C 1
ATOM 765 O O . ILE A 1 98 ? 11.233 3.894 8.770 1.00 71.06 98 ILE A O 1
ATOM 769 N N . LEU A 1 99 ? 9.504 5.268 8.527 1.00 67.50 99 LEU A N 1
ATOM 770 C CA . LEU A 1 99 ? 9.102 4.722 7.248 1.00 67.50 99 LEU A CA 1
ATOM 771 C C . LEU A 1 99 ? 10.229 4.803 6.210 1.00 67.50 99 LEU A C 1
ATOM 773 O O . LEU A 1 99 ? 10.543 3.785 5.618 1.00 67.50 99 LEU A O 1
ATOM 777 N N . GLU A 1 100 ? 10.886 5.948 6.051 1.00 64.38 100 GLU A N 1
ATOM 778 C CA . GLU A 1 100 ? 12.026 6.100 5.133 1.00 64.38 100 GLU A CA 1
ATOM 779 C C . GLU A 1 100 ? 13.269 5.319 5.564 1.00 64.38 100 GLU A C 1
ATOM 781 O O . GLU A 1 100 ? 14.000 4.814 4.723 1.00 64.38 100 GLU A O 1
ATOM 786 N N . HIS A 1 101 ? 13.507 5.196 6.870 1.00 65.06 101 HIS A N 1
ATOM 787 C CA . HIS A 1 101 ? 14.655 4.456 7.394 1.00 65.06 101 HIS A CA 1
ATOM 788 C C . HIS A 1 101 ? 14.473 2.930 7.280 1.00 65.06 101 HIS A C 1
ATOM 790 O O . HIS A 1 101 ? 15.438 2.182 7.125 1.00 65.06 101 HIS A O 1
ATOM 796 N N . VAL A 1 102 ? 13.228 2.450 7.359 1.00 62.59 102 VAL A N 1
ATOM 797 C CA . VAL A 1 102 ? 12.891 1.020 7.316 1.00 62.59 102 VAL A CA 1
ATOM 798 C C . VAL A 1 102 ? 12.576 0.541 5.907 1.00 62.59 102 VAL A C 1
ATOM 800 O O . VAL A 1 102 ? 12.900 -0.593 5.540 1.00 62.59 102 VAL A O 1
ATOM 803 N N . VAL A 1 103 ? 11.936 1.391 5.107 1.00 62.72 103 VAL A N 1
ATOM 804 C CA . VAL A 1 103 ? 11.694 1.108 3.701 1.00 62.72 103 VAL A CA 1
ATOM 805 C C . VAL A 1 103 ? 13.046 1.143 3.012 1.00 62.72 103 VAL A C 1
ATOM 807 O O . VAL A 1 103 ? 13.700 2.172 2.971 1.00 62.72 103 VAL A O 1
ATOM 810 N N . GLY A 1 104 ? 13.490 -0.009 2.510 1.00 67.19 104 GLY A N 1
ATOM 811 C CA . GLY A 1 104 ? 14.640 -0.063 1.618 1.00 67.19 104 GLY A CA 1
ATOM 812 C C . GLY A 1 104 ? 14.337 0.606 0.303 1.00 67.19 104 GLY A C 1
ATOM 813 O O . GLY A 1 104 ? 14.037 1.787 0.261 1.00 67.19 104 GLY A O 1
ATOM 814 N N . GLN A 1 105 ? 14.334 -0.177 -0.765 1.00 74.12 105 GLN A N 1
ATOM 815 C CA . GLN A 1 105 ? 13.787 0.301 -2.020 1.00 74.12 105 GLN A CA 1
ATOM 816 C C . GLN A 1 105 ? 12.255 0.240 -1.947 1.00 74.12 105 GLN A C 1
ATOM 818 O O . GLN A 1 105 ? 11.705 -0.865 -1.846 1.00 74.12 105 GLN A O 1
ATOM 823 N N . PRO A 1 106 ? 11.534 1.378 -2.003 1.00 79.31 106 PRO A N 1
ATOM 824 C CA . PRO A 1 106 ? 10.072 1.404 -1.904 1.00 79.31 106 PRO A CA 1
ATOM 825 C C . PRO A 1 106 ? 9.394 0.552 -2.980 1.00 79.31 106 PRO A C 1
ATOM 827 O O . PRO A 1 106 ? 8.348 -0.046 -2.729 1.00 79.31 106 PRO A O 1
ATOM 830 N N . GLY A 1 107 ? 10.020 0.445 -4.158 1.00 82.88 107 GLY A N 1
ATOM 831 C CA . GLY A 1 107 ? 9.571 -0.419 -5.246 1.00 82.88 107 GLY A CA 1
ATOM 832 C C . GLY A 1 107 ? 9.546 -1.898 -4.868 1.00 82.88 107 GLY A C 1
ATOM 833 O O . GLY A 1 107 ? 8.559 -2.570 -5.141 1.00 82.88 107 GLY A O 1
ATOM 834 N N . GLU A 1 108 ? 10.565 -2.399 -4.175 1.00 82.25 108 GLU A N 1
ATOM 835 C CA . GLU A 1 108 ? 10.642 -3.814 -3.788 1.00 82.25 108 GLU A CA 1
ATOM 836 C C . GLU A 1 108 ? 9.652 -4.149 -2.680 1.00 82.25 108 GLU A C 1
ATOM 838 O O . GLU A 1 108 ? 8.960 -5.161 -2.737 1.00 82.25 108 GLU A O 1
ATOM 843 N N . ILE A 1 109 ? 9.478 -3.242 -1.719 1.00 84.81 109 ILE A N 1
ATOM 844 C CA . ILE A 1 109 ? 8.425 -3.391 -0.712 1.00 84.81 109 ILE A CA 1
ATOM 845 C C . ILE A 1 109 ? 7.045 -3.385 -1.372 1.00 84.81 109 ILE A C 1
ATOM 847 O O . ILE A 1 109 ? 6.197 -4.206 -1.025 1.00 84.81 109 ILE A O 1
ATOM 851 N N . ALA A 1 110 ? 6.818 -2.502 -2.346 1.00 89.62 110 ALA A N 1
ATOM 852 C CA . ALA A 1 110 ? 5.588 -2.483 -3.123 1.00 89.62 110 ALA A CA 1
ATOM 853 C C . ALA A 1 110 ? 5.368 -3.807 -3.879 1.00 89.62 110 ALA A C 1
ATOM 855 O O . ALA A 1 110 ? 4.259 -4.339 -3.841 1.00 89.62 110 ALA A O 1
ATOM 856 N N . ARG A 1 111 ? 6.412 -4.390 -4.488 1.00 90.69 111 ARG A N 1
ATOM 857 C CA . ARG A 1 111 ? 6.336 -5.725 -5.108 1.00 90.69 111 ARG A CA 1
ATOM 858 C C . ARG A 1 111 ? 5.934 -6.785 -4.095 1.00 90.69 111 ARG A C 1
ATOM 860 O O . ARG A 1 111 ? 4.928 -7.447 -4.320 1.00 90.69 111 ARG A O 1
ATOM 867 N N . CYS A 1 112 ? 6.649 -6.886 -2.973 1.00 88.81 112 CYS A N 1
ATOM 868 C CA . CYS A 1 112 ? 6.362 -7.859 -1.919 1.00 88.81 112 CYS A CA 1
ATOM 869 C C . CYS A 1 112 ? 4.939 -7.704 -1.372 1.00 88.81 112 CYS A C 1
ATOM 871 O O . CYS A 1 112 ? 4.261 -8.694 -1.118 1.00 88.81 112 CYS A O 1
ATOM 873 N N . ILE A 1 113 ? 4.438 -6.472 -1.236 1.00 90.94 113 ILE A N 1
ATOM 874 C CA . ILE A 1 113 ? 3.048 -6.241 -0.836 1.00 90.94 113 ILE A CA 1
ATOM 875 C C . ILE A 1 113 ? 2.081 -6.808 -1.873 1.00 90.94 113 ILE A C 1
ATOM 877 O O . ILE A 1 113 ? 1.079 -7.387 -1.471 1.00 90.94 113 ILE A O 1
ATOM 881 N N . VAL A 1 114 ? 2.338 -6.657 -3.175 1.00 93.62 114 VAL A N 1
ATOM 882 C CA . VAL A 1 114 ? 1.459 -7.207 -4.220 1.00 93.62 114 VAL A CA 1
ATOM 883 C C . VAL A 1 114 ? 1.553 -8.725 -4.278 1.00 93.62 114 VAL A C 1
ATOM 885 O O . VAL A 1 114 ? 0.517 -9.385 -4.269 1.00 93.62 114 VAL A O 1
ATOM 888 N N . THR A 1 115 ? 2.761 -9.282 -4.298 1.00 92.56 115 THR A N 1
ATOM 889 C CA . THR A 1 115 ? 2.993 -10.715 -4.491 1.00 92.56 115 THR A CA 1
ATOM 890 C C . THR A 1 115 ? 2.737 -11.503 -3.216 1.00 92.56 115 THR A C 1
ATOM 892 O O . THR A 1 115 ? 1.903 -12.393 -3.233 1.00 92.56 115 THR A O 1
ATOM 895 N N . GLU A 1 116 ? 3.329 -11.153 -2.079 1.00 89.50 116 GLU A N 1
ATOM 896 C CA . GLU A 1 116 ? 3.259 -11.925 -0.823 1.00 89.50 116 GLU A CA 1
ATOM 897 C C . GLU A 1 116 ? 2.248 -11.377 0.191 1.00 89.50 116 GLU A C 1
ATOM 899 O O . GLU A 1 116 ? 1.675 -12.126 0.982 1.00 89.50 116 GLU A O 1
ATOM 904 N N . GLY A 1 117 ? 1.989 -10.072 0.152 1.00 87.06 117 GLY A N 1
ATOM 905 C CA . GLY A 1 117 ? 0.960 -9.425 0.955 1.00 87.06 117 GLY A CA 1
ATOM 906 C C . GLY A 1 117 ? 1.517 -8.580 2.085 1.00 87.06 117 GLY A C 1
ATOM 907 O O . GLY A 1 117 ? 2.700 -8.579 2.406 1.00 87.06 117 GLY A O 1
ATOM 908 N N . ILE A 1 118 ? 0.621 -7.853 2.749 1.00 81.62 118 ILE A N 1
ATOM 909 C CA . ILE A 1 118 ? 0.985 -6.888 3.801 1.00 81.62 118 ILE A CA 1
ATOM 910 C C . ILE A 1 118 ? 1.518 -7.585 5.068 1.00 81.62 118 ILE A C 1
ATOM 912 O O . ILE A 1 118 ? 2.175 -6.957 5.889 1.00 81.62 118 ILE A O 1
ATOM 916 N N . GLN A 1 119 ? 1.209 -8.871 5.262 1.00 74.69 119 GLN A N 1
ATOM 917 C CA . GLN A 1 119 ? 1.699 -9.659 6.402 1.00 74.69 119 GLN A CA 1
ATOM 918 C C . GLN A 1 119 ? 3.039 -10.356 6.125 1.00 74.69 119 GLN A C 1
ATOM 920 O O . GLN A 1 119 ? 3.523 -11.087 6.989 1.00 74.69 119 GLN A O 1
ATOM 925 N N . ALA A 1 120 ? 3.632 -10.159 4.944 1.00 72.56 120 ALA A N 1
ATOM 926 C CA . ALA A 1 120 ? 4.934 -10.719 4.628 1.00 72.56 120 ALA A CA 1
ATOM 927 C C . ALA A 1 120 ? 6.009 -10.153 5.569 1.00 72.56 120 ALA A C 1
ATOM 929 O O . ALA A 1 120 ? 6.042 -8.955 5.851 1.00 72.56 120 ALA A O 1
ATOM 930 N N . ASN A 1 121 ? 6.923 -11.008 6.039 1.00 65.12 121 ASN A N 1
ATOM 931 C CA . ASN A 1 121 ? 7.977 -10.614 6.986 1.00 65.12 121 ASN A CA 1
ATOM 932 C C . ASN A 1 121 ? 8.924 -9.535 6.422 1.00 65.12 121 ASN A C 1
ATOM 934 O O . ASN A 1 121 ? 9.580 -8.832 7.193 1.00 65.12 121 ASN A O 1
ATOM 938 N N . ALA A 1 122 ? 9.005 -9.422 5.092 1.00 62.53 122 ALA A N 1
ATOM 939 C CA . ALA A 1 122 ? 9.786 -8.406 4.394 1.00 62.53 122 ALA A CA 1
ATOM 940 C C . ALA A 1 122 ? 9.165 -6.998 4.498 1.00 62.53 122 ALA A C 1
ATOM 942 O O . ALA A 1 122 ? 9.867 -5.998 4.370 1.00 62.53 122 ALA A O 1
ATOM 943 N N . VAL A 1 123 ? 7.859 -6.900 4.769 1.00 66.44 123 VAL A N 1
ATOM 944 C CA . VAL A 1 123 ? 7.128 -5.632 4.859 1.00 66.44 123 VAL A CA 1
ATOM 945 C C . VAL A 1 123 ? 7.219 -5.108 6.292 1.00 66.44 123 VAL A C 1
ATOM 947 O O . VAL A 1 123 ? 6.339 -5.315 7.124 1.00 66.44 123 VAL A O 1
ATOM 950 N N . GLN A 1 124 ? 8.309 -4.405 6.597 1.00 69.88 124 GLN A N 1
ATOM 951 C CA . GLN A 1 124 ? 8.559 -3.809 7.919 1.00 69.88 124 GLN A CA 1
ATOM 952 C C . GLN A 1 124 ? 8.008 -2.381 8.039 1.00 69.88 124 GLN A C 1
ATOM 954 O O . GLN A 1 124 ? 8.567 -1.512 8.696 1.00 69.88 124 GLN A O 1
ATOM 959 N N . VAL A 1 125 ? 6.885 -2.117 7.385 1.00 70.50 125 VAL A N 1
ATOM 960 C CA . VAL A 1 125 ? 6.385 -0.761 7.179 1.00 70.50 125 VAL A CA 1
ATOM 961 C C . VAL A 1 125 ? 5.376 -0.393 8.275 1.00 70.50 125 VAL A C 1
ATOM 963 O O . VAL A 1 125 ? 4.449 -1.174 8.517 1.00 70.50 125 VAL A O 1
ATOM 966 N N . PRO A 1 126 ? 5.494 0.777 8.938 1.00 73.50 126 PRO A N 1
ATOM 967 C CA . PRO A 1 126 ? 4.438 1.285 9.807 1.00 73.50 126 PRO A CA 1
ATOM 968 C C . PRO A 1 126 ? 3.096 1.318 9.066 1.00 73.50 126 PRO A C 1
ATOM 970 O O . PRO A 1 126 ? 2.978 1.939 8.014 1.00 73.50 126 PRO A O 1
ATOM 973 N N . LEU A 1 127 ? 2.084 0.636 9.611 1.00 81.62 127 LEU A N 1
ATOM 974 C CA . LEU A 1 127 ? 0.767 0.539 8.984 1.00 81.62 127 LEU A CA 1
ATOM 975 C C . LEU A 1 127 ? -0.361 0.784 9.984 1.00 81.62 127 LEU A C 1
ATOM 977 O O . LEU A 1 127 ? -0.291 0.382 11.151 1.00 81.62 127 LEU A O 1
ATOM 981 N N . ALA A 1 128 ? -1.445 1.392 9.509 1.00 85.06 128 ALA A N 1
ATOM 982 C CA . ALA A 1 128 ? -2.724 1.423 10.207 1.00 85.06 128 ALA A CA 1
ATOM 983 C C . ALA A 1 128 ? -3.796 0.734 9.369 1.00 85.06 128 ALA A C 1
ATOM 985 O O . ALA A 1 128 ? -3.836 0.872 8.149 1.00 85.06 128 ALA A O 1
ATOM 986 N N . ARG A 1 129 ? -4.687 -0.002 10.037 1.00 88.06 129 ARG A N 1
ATOM 987 C CA . ARG A 1 129 ? -5.794 -0.704 9.391 1.00 88.06 129 ARG A CA 1
ATOM 988 C C . ARG A 1 129 ? -7.121 -0.288 10.009 1.00 88.06 129 ARG A C 1
ATOM 990 O O . ARG A 1 129 ? -7.326 -0.460 11.207 1.00 88.06 129 ARG A O 1
ATOM 997 N N . PHE A 1 130 ? -8.032 0.182 9.166 1.00 88.12 130 PHE A N 1
ATOM 998 C CA . PHE A 1 130 ? -9.417 0.494 9.507 1.00 88.12 130 PHE A CA 1
ATOM 999 C C . PHE A 1 130 ? -10.329 -0.391 8.660 1.00 88.12 130 PHE A C 1
ATOM 1001 O O . PHE A 1 130 ? -10.580 -0.109 7.491 1.00 88.12 130 PHE A O 1
ATOM 1008 N N . ASN A 1 131 ? -10.803 -1.502 9.227 1.00 87.19 131 ASN A N 1
ATOM 1009 C CA . ASN A 1 131 ? -11.518 -2.543 8.485 1.00 87.19 131 ASN A CA 1
ATOM 1010 C C . ASN A 1 131 ? -10.706 -3.050 7.268 1.00 87.19 131 ASN A C 1
ATOM 1012 O O . ASN A 1 131 ? -9.702 -3.744 7.453 1.00 87.19 131 ASN A O 1
ATOM 1016 N N . ARG A 1 132 ? -11.106 -2.706 6.035 1.00 87.12 132 ARG A N 1
ATOM 1017 C CA . ARG A 1 132 ? -10.372 -3.045 4.800 1.00 87.12 132 ARG A CA 1
ATOM 1018 C C . ARG A 1 132 ? -9.445 -1.931 4.301 1.00 87.12 132 ARG A C 1
ATOM 1020 O O . ARG A 1 132 ? -8.682 -2.166 3.377 1.00 87.12 132 ARG A O 1
ATOM 1027 N N . LEU A 1 133 ? -9.503 -0.732 4.880 1.00 89.12 133 LEU A N 1
ATOM 1028 C CA . LEU A 1 133 ? -8.583 0.354 4.543 1.00 89.12 133 LEU A CA 1
ATOM 1029 C C . LEU A 1 133 ? -7.244 0.111 5.240 1.00 89.12 133 LEU A C 1
ATOM 1031 O O . LEU A 1 133 ? -7.220 -0.047 6.462 1.00 89.12 133 LEU A O 1
ATOM 1035 N N . VAL A 1 134 ? -6.149 0.111 4.482 1.00 89.06 134 VAL A N 1
ATOM 1036 C CA . VAL A 1 134 ? -4.785 0.060 5.020 1.00 89.06 134 VAL A CA 1
ATOM 1037 C C . VAL A 1 134 ? -4.039 1.320 4.592 1.00 89.06 134 VAL A C 1
ATOM 1039 O O . VAL A 1 134 ? -4.092 1.698 3.425 1.00 89.06 134 VAL A O 1
ATOM 1042 N N . LEU A 1 135 ? -3.381 1.968 5.549 1.00 86.56 135 LEU A N 1
ATOM 1043 C CA . LEU A 1 135 ? -2.647 3.222 5.387 1.00 86.56 135 LEU A CA 1
ATOM 1044 C C . LEU A 1 135 ? -1.199 3.034 5.840 1.00 86.56 135 LEU A C 1
ATOM 1046 O O . LEU A 1 135 ? -0.958 2.308 6.806 1.00 86.56 135 LEU A O 1
ATOM 1050 N N . PHE A 1 136 ? -0.274 3.716 5.165 1.00 80.56 136 PHE A N 1
ATOM 1051 C CA . PHE A 1 136 ? 1.174 3.641 5.415 1.00 80.56 136 PHE A CA 1
ATOM 1052 C C . PHE A 1 136 ? 1.799 5.013 5.660 1.00 80.56 136 PHE A C 1
ATOM 1054 O O . PHE A 1 136 ? 2.762 5.120 6.412 1.00 80.56 136 PHE A O 1
ATOM 1061 N N . ASP A 1 137 ? 1.239 6.066 5.063 1.00 78.88 137 ASP A N 1
ATOM 1062 C CA . ASP A 1 137 ? 1.712 7.426 5.279 1.00 78.88 137 ASP A CA 1
ATOM 1063 C C . ASP A 1 137 ? 1.411 7.889 6.710 1.00 78.88 137 ASP A C 1
ATOM 1065 O O . ASP A 1 137 ? 0.293 7.736 7.206 1.00 78.88 137 ASP A O 1
ATOM 1069 N N . ARG A 1 138 ? 2.412 8.465 7.381 1.00 78.62 138 ARG A N 1
ATOM 1070 C CA . ARG A 1 138 ? 2.283 8.912 8.772 1.00 78.62 138 ARG A CA 1
ATOM 1071 C C . ARG A 1 138 ? 1.169 9.947 8.944 1.00 78.62 138 ARG A C 1
ATOM 1073 O O . ARG A 1 138 ? 0.379 9.814 9.879 1.00 78.62 138 ARG A O 1
ATOM 1080 N N . ARG A 1 139 ? 1.105 10.954 8.066 1.00 79.75 139 ARG A N 1
ATOM 1081 C CA . ARG A 1 139 ? 0.134 12.053 8.164 1.00 79.75 139 ARG A CA 1
ATOM 1082 C C . ARG A 1 139 ? -1.277 11.517 7.940 1.00 79.75 139 ARG A C 1
ATOM 1084 O O . ARG A 1 139 ? -2.172 11.817 8.726 1.00 79.75 139 ARG A O 1
ATOM 1091 N N . GLU A 1 140 ? -1.466 10.649 6.942 1.00 83.12 140 GLU A N 1
ATOM 1092 C CA . GLU A 1 140 ? -2.757 9.977 6.733 1.00 83.12 140 GLU A CA 1
ATOM 1093 C C . GLU A 1 140 ? -3.140 9.116 7.951 1.00 83.12 140 GLU A C 1
ATOM 1095 O O . GLU A 1 140 ? -4.275 9.180 8.424 1.00 83.12 140 GLU A O 1
ATOM 1100 N N . ILE A 1 141 ? -2.207 8.332 8.504 1.00 86.62 141 ILE A N 1
ATOM 1101 C CA . ILE A 1 141 ? -2.462 7.485 9.679 1.00 86.62 141 ILE A CA 1
ATOM 1102 C C . ILE A 1 141 ? -2.944 8.315 10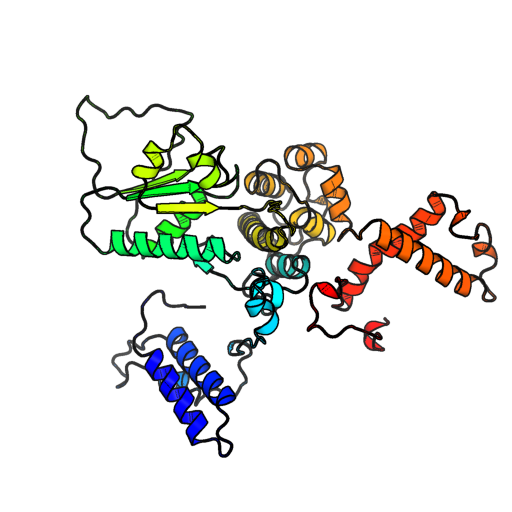.876 1.00 86.62 141 ILE A C 1
ATOM 1104 O O . ILE A 1 141 ? -3.901 7.908 11.538 1.00 86.62 141 ILE A O 1
ATOM 1108 N N . GLU A 1 142 ? -2.292 9.438 11.173 1.00 87.56 142 GLU A N 1
ATOM 1109 C CA . GLU A 1 142 ? -2.657 10.327 12.283 1.00 87.56 142 GLU A CA 1
ATOM 1110 C C . GLU A 1 142 ? -4.063 10.917 12.073 1.00 87.56 142 GLU A C 1
ATOM 1112 O O . GLU A 1 142 ? -4.942 10.709 12.912 1.00 87.56 142 GLU A O 1
ATOM 1117 N N . LEU A 1 143 ? -4.335 11.496 10.897 1.00 88.69 143 LEU A N 1
ATOM 1118 C CA . LEU A 1 143 ? -5.646 12.071 10.563 1.00 88.69 143 LEU A CA 1
ATOM 1119 C C . LEU A 1 143 ? -6.787 11.044 10.644 1.00 88.69 143 LEU A C 1
ATOM 1121 O O . LEU A 1 143 ? -7.868 11.322 11.171 1.00 88.69 143 LEU A O 1
ATOM 1125 N N . PHE A 1 144 ? -6.562 9.827 10.143 1.00 90.69 144 PHE A N 1
ATOM 1126 C CA . PHE A 1 144 ? -7.571 8.770 10.194 1.00 90.69 144 PHE A CA 1
ATOM 1127 C C . PHE A 1 144 ? -7.752 8.178 11.600 1.00 90.69 144 PHE A C 1
ATOM 1129 O O . PHE A 1 144 ? -8.857 7.733 11.932 1.00 90.69 144 PHE A O 1
ATOM 1136 N N . ARG A 1 145 ? -6.714 8.183 12.448 1.00 90.12 145 ARG A N 1
ATOM 1137 C CA . ARG A 1 145 ? -6.843 7.817 13.868 1.00 90.12 145 ARG A CA 1
ATOM 1138 C C . ARG A 1 145 ? -7.696 8.831 14.616 1.00 90.12 145 ARG A C 1
ATOM 1140 O O . ARG A 1 145 ? -8.612 8.412 15.323 1.00 90.12 145 ARG A O 1
ATOM 1147 N N . ASP A 1 146 ? -7.459 10.120 14.402 1.00 89.50 146 ASP A N 1
ATOM 1148 C CA . ASP A 1 146 ? -8.254 11.189 15.008 1.00 89.50 146 ASP A CA 1
ATOM 1149 C C . ASP A 1 146 ? -9.719 11.084 14.588 1.00 89.50 146 ASP A C 1
ATOM 1151 O O . ASP A 1 146 ? -10.610 11.025 15.437 1.00 89.50 146 ASP A O 1
ATOM 1155 N N . LEU A 1 147 ? -9.969 10.902 13.288 1.00 90.06 147 LEU A N 1
ATOM 1156 C CA . LEU A 1 147 ? -11.308 10.659 12.758 1.00 90.06 147 LEU A CA 1
ATOM 1157 C C . LEU A 1 147 ? -11.983 9.439 13.412 1.00 90.06 147 LEU A C 1
ATOM 1159 O O . LEU A 1 147 ? -13.142 9.506 13.827 1.00 90.06 147 LEU A O 1
ATOM 1163 N N . SER A 1 148 ? -11.274 8.313 13.518 1.00 90.19 148 SER A N 1
ATOM 1164 C CA . SER A 1 148 ? -11.799 7.095 14.145 1.00 90.19 148 SER A CA 1
ATOM 1165 C C . SER A 1 148 ? -12.124 7.304 15.627 1.00 90.19 148 SER A C 1
ATOM 1167 O O . SER A 1 148 ? -13.127 6.774 16.118 1.00 90.19 148 SER A O 1
ATOM 1169 N N . ASN A 1 149 ? -11.306 8.075 16.343 1.00 89.12 149 ASN A N 1
ATOM 1170 C CA . ASN A 1 149 ? -11.537 8.418 17.743 1.00 89.12 149 ASN A CA 1
ATOM 1171 C C . ASN A 1 149 ? -12.785 9.295 17.890 1.00 89.12 149 ASN A C 1
ATOM 1173 O O . ASN A 1 149 ? -13.664 8.956 18.686 1.00 89.12 149 ASN A O 1
ATOM 1177 N N . SER A 1 150 ? -12.927 10.340 17.068 1.00 88.62 150 SER A N 1
ATOM 1178 C CA . SER A 1 150 ? -14.121 11.195 17.052 1.00 88.62 150 SER A CA 1
ATOM 1179 C C . SER A 1 150 ? -15.393 10.400 16.754 1.00 88.62 150 SER A C 1
ATOM 1181 O O . SER A 1 150 ? -16.403 10.571 17.435 1.00 88.62 150 SER A O 1
ATOM 1183 N N . LEU A 1 151 ? -15.353 9.473 15.791 1.00 89.38 151 LEU A N 1
ATOM 1184 C CA . LEU A 1 151 ? -16.488 8.594 15.485 1.00 89.38 151 LEU A CA 1
ATOM 1185 C C . LEU A 1 151 ? -16.821 7.657 16.648 1.00 89.38 151 LEU A C 1
ATOM 1187 O O . LEU A 1 151 ? -17.990 7.470 16.977 1.00 89.38 151 LEU A O 1
ATOM 1191 N N . THR A 1 152 ? -15.805 7.083 17.292 1.00 88.50 152 THR A N 1
ATOM 1192 C CA . THR A 1 152 ? -15.999 6.187 18.441 1.00 88.50 152 THR A CA 1
ATOM 1193 C C . THR A 1 152 ? -16.641 6.928 19.613 1.00 88.50 152 THR A C 1
ATOM 1195 O O . THR A 1 152 ? -17.574 6.407 20.223 1.00 88.50 152 THR A O 1
ATOM 1198 N N . GLN A 1 153 ? -16.194 8.155 19.897 1.00 87.19 153 GLN A N 1
ATOM 1199 C CA . GLN A 1 153 ? -16.790 9.021 20.917 1.00 87.19 153 GLN A CA 1
ATOM 1200 C C . GLN A 1 153 ? -18.225 9.414 20.556 1.00 87.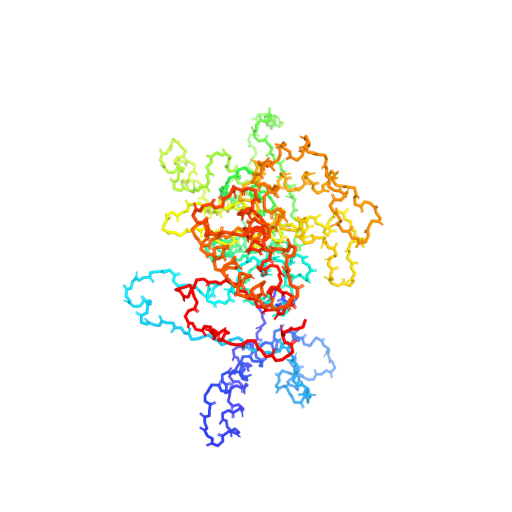19 153 GLN A C 1
ATOM 1202 O O . GLN A 1 153 ? -19.123 9.315 21.394 1.00 87.19 153 GLN A O 1
ATOM 1207 N N . TYR A 1 154 ? -18.464 9.786 19.295 1.00 88.44 154 TYR A N 1
ATOM 1208 C CA . TYR A 1 154 ? -19.799 10.118 18.807 1.00 88.44 154 TYR A CA 1
ATOM 1209 C C . TYR A 1 154 ? -20.762 8.939 18.988 1.00 88.44 154 TYR A C 1
ATOM 1211 O O . TYR A 1 154 ? -21.860 9.120 19.501 1.00 88.44 154 TYR A O 1
ATOM 1219 N N . PHE A 1 155 ? -20.335 7.716 18.660 1.00 85.69 155 PHE A N 1
ATOM 1220 C CA . PHE A 1 155 ? -21.137 6.513 18.873 1.00 85.69 155 PHE A CA 1
ATOM 1221 C C . PHE A 1 155 ? -21.301 6.142 20.356 1.00 85.69 155 PHE A C 1
ATOM 1223 O O . PHE A 1 155 ? -22.320 5.559 20.724 1.00 85.69 155 PHE A O 1
ATOM 1230 N N . ALA A 1 156 ? -20.336 6.429 21.227 1.00 85.38 156 ALA A N 1
ATOM 1231 C CA . ALA A 1 156 ? -20.439 6.079 22.644 1.00 85.38 156 ALA A CA 1
ATOM 1232 C C . ALA A 1 156 ? -21.524 6.882 23.386 1.00 85.38 156 ALA A C 1
ATOM 1234 O O . ALA A 1 156 ? -22.152 6.350 24.297 1.00 85.38 156 ALA A O 1
ATOM 1235 N N . ALA A 1 157 ? -21.765 8.130 22.982 1.00 83.56 157 ALA A N 1
ATOM 1236 C CA . ALA A 1 157 ? -22.736 9.019 23.614 1.00 83.56 157 ALA A CA 1
ATOM 1237 C C . ALA A 1 157 ? -24.107 9.032 22.907 1.00 83.56 157 ALA A C 1
ATOM 1239 O O . ALA A 1 157 ? -24.228 8.750 21.715 1.00 83.56 157 ALA A O 1
ATOM 1240 N N . SER A 1 158 ? -25.157 9.411 23.644 1.00 80.44 158 SER A N 1
ATOM 1241 C CA . SER A 1 158 ? -26.490 9.677 23.087 1.00 80.44 158 SER A CA 1
ATOM 1242 C C . SER A 1 158 ? -26.489 11.001 22.324 1.00 80.44 158 SER A C 1
ATOM 1244 O O . SER A 1 158 ? -26.599 12.075 22.913 1.00 80.44 158 SER A O 1
ATOM 1246 N N . GLN A 1 159 ? -26.353 10.929 21.002 1.00 81.06 159 GLN A N 1
ATOM 1247 C CA . GLN A 1 159 ? -26.238 12.108 20.145 1.00 81.06 159 GLN A CA 1
ATOM 1248 C C . GLN A 1 159 ? -27.603 12.628 19.695 1.00 81.06 159 GLN A C 1
ATOM 1250 O O . GLN A 1 159 ? -28.499 11.860 19.347 1.00 81.06 159 GLN A O 1
ATOM 1255 N N . ARG A 1 160 ? -27.745 13.957 19.661 1.00 79.69 160 ARG A N 1
ATOM 1256 C CA . ARG A 1 160 ? -28.947 14.649 19.153 1.00 79.69 160 ARG A CA 1
ATOM 1257 C C . ARG A 1 160 ? -28.715 15.392 17.840 1.00 79.69 160 ARG A C 1
ATOM 1259 O O . ARG A 1 160 ? -29.676 15.819 17.214 1.00 79.69 160 ARG A O 1
ATOM 1266 N N . ARG A 1 161 ? -27.455 15.584 17.447 1.00 82.25 161 ARG A N 1
ATOM 1267 C CA . ARG A 1 161 ? -27.057 16.362 16.269 1.00 82.25 161 ARG A CA 1
ATOM 1268 C C . ARG A 1 161 ? -26.187 15.523 15.345 1.00 82.25 161 ARG A C 1
ATOM 1270 O O . ARG A 1 161 ? -25.461 14.663 15.848 1.00 82.25 161 ARG A O 1
ATOM 1277 N N . PRO A 1 162 ? -26.235 15.761 14.029 1.00 85.56 162 PRO A N 1
ATOM 1278 C CA . PRO A 1 162 ? -25.374 15.064 13.095 1.00 85.56 162 PRO A CA 1
ATOM 1279 C C . PRO A 1 162 ? -23.908 15.493 13.231 1.00 85.56 162 PRO A C 1
ATOM 1281 O O . PRO A 1 162 ? -23.610 16.644 13.544 1.00 85.56 162 PRO A O 1
ATOM 1284 N N . LEU A 1 163 ? -22.995 14.565 12.950 1.00 87.12 163 LEU A N 1
ATOM 1285 C CA . LEU A 1 163 ? -21.566 14.827 12.816 1.00 87.12 163 LEU A CA 1
ATOM 1286 C C . LEU A 1 163 ? -21.231 15.067 11.341 1.00 87.12 163 LEU A C 1
ATOM 1288 O O . LEU A 1 163 ? -21.581 14.261 10.482 1.00 87.12 163 LEU A O 1
ATOM 1292 N N . HIS A 1 164 ? -20.533 16.158 11.046 1.00 88.00 164 HIS A N 1
ATOM 1293 C CA . HIS A 1 164 ? -20.130 16.533 9.686 1.00 88.00 164 HIS A CA 1
ATOM 1294 C C . HIS A 1 164 ? -18.622 16.364 9.529 1.00 88.00 164 HIS A C 1
ATOM 1296 O O . HIS A 1 164 ? -17.867 17.035 10.226 1.00 88.00 164 HIS A O 1
ATOM 1302 N N . ILE A 1 165 ? -18.188 15.497 8.620 1.00 88.75 165 ILE A N 1
ATOM 1303 C CA . ILE A 1 165 ? -16.777 15.231 8.334 1.00 88.75 165 ILE A CA 1
ATOM 1304 C C . ILE A 1 165 ? -16.508 15.496 6.857 1.00 88.75 165 ILE A C 1
ATOM 1306 O O . ILE A 1 165 ? -17.223 14.987 5.996 1.00 88.75 165 ILE A O 1
ATOM 1310 N N . ALA A 1 166 ? -15.464 16.258 6.546 1.00 86.81 166 ALA A N 1
ATOM 1311 C CA . ALA A 1 166 ? -15.017 16.470 5.172 1.00 86.81 166 ALA A CA 1
ATOM 1312 C C . ALA A 1 166 ? -13.853 15.534 4.818 1.00 86.81 166 ALA A C 1
ATOM 1314 O O . ALA A 1 166 ? -12.949 15.327 5.621 1.00 86.81 166 ALA A O 1
ATOM 1315 N N . ILE A 1 167 ? -13.858 14.978 3.608 1.00 88.75 167 ILE A N 1
ATOM 1316 C CA . ILE A 1 167 ? -12.728 14.222 3.066 1.00 88.75 167 ILE A CA 1
ATOM 1317 C C . ILE A 1 167 ? -12.284 14.872 1.760 1.00 88.75 167 ILE A C 1
ATOM 1319 O O . ILE A 1 167 ? -13.062 14.990 0.806 1.00 88.75 167 ILE A O 1
ATOM 1323 N N . PHE A 1 168 ? -11.017 15.260 1.720 1.00 86.62 168 PHE A N 1
ATOM 1324 C CA . PHE A 1 168 ? -10.372 15.910 0.587 1.00 86.62 168 PHE A CA 1
ATOM 1325 C C . PHE A 1 168 ? -9.451 14.941 -0.146 1.00 86.62 168 PHE A C 1
ATOM 1327 O O . PHE A 1 168 ? -9.063 13.901 0.383 1.00 86.62 168 PHE A O 1
ATOM 1334 N N . GLY A 1 169 ? -9.155 15.245 -1.406 1.00 85.31 169 GLY A N 1
ATOM 1335 C CA . GLY A 1 169 ? -8.242 14.440 -2.209 1.00 85.31 169 GLY A CA 1
ATOM 1336 C C . GLY A 1 169 ? -8.583 14.454 -3.697 1.00 85.31 169 GLY A C 1
ATOM 1337 O O . GLY A 1 169 ? -9.729 14.747 -4.071 1.00 85.31 169 GLY A O 1
ATOM 1338 N N . PRO A 1 170 ? -7.633 14.073 -4.563 1.00 85.69 170 PRO A N 1
ATOM 1339 C CA . PRO A 1 170 ? -7.832 14.058 -6.005 1.00 85.69 170 PRO A CA 1
ATOM 1340 C C . PRO A 1 170 ? -8.951 13.094 -6.447 1.00 85.69 170 PRO A C 1
ATOM 1342 O O . PRO A 1 170 ? -9.382 12.206 -5.694 1.00 85.69 170 PRO A O 1
ATOM 1345 N N . PRO A 1 171 ? -9.505 13.271 -7.660 1.00 83.19 171 PRO A N 1
ATOM 1346 C CA . PRO A 1 171 ? -10.499 12.348 -8.198 1.00 83.19 171 PRO A CA 1
ATOM 1347 C C . PRO A 1 171 ? -9.929 10.924 -8.253 1.00 83.19 171 PRO A C 1
ATOM 1349 O O . PRO A 1 171 ? -8.794 10.704 -8.658 1.00 83.19 171 PRO A O 1
ATOM 1352 N N . GLY A 1 172 ? -10.721 9.952 -7.796 1.00 84.62 172 GLY A N 1
ATOM 1353 C CA . GLY A 1 172 ? -10.295 8.555 -7.759 1.00 84.62 172 GLY A CA 1
ATOM 1354 C C . GLY A 1 172 ? -9.303 8.186 -6.649 1.00 84.62 172 GLY A C 1
ATOM 1355 O O . GLY A 1 172 ? -8.811 7.065 -6.671 1.00 84.62 172 GLY A O 1
ATOM 1356 N N . SER A 1 173 ? -9.041 9.051 -5.658 1.00 87.81 173 SER A N 1
ATOM 1357 C CA . SER A 1 173 ? -8.140 8.736 -4.531 1.00 87.81 173 SER A CA 1
ATOM 1358 C C . SER A 1 173 ? -8.681 7.700 -3.534 1.00 87.81 173 SER A C 1
ATOM 1360 O O . SER A 1 173 ? -7.906 7.126 -2.781 1.00 87.81 173 SER A O 1
ATOM 1362 N N . GLY A 1 174 ? -9.994 7.426 -3.543 1.00 87.88 174 GLY A N 1
ATOM 1363 C CA . GLY A 1 174 ? -10.630 6.448 -2.644 1.00 87.88 174 GLY A CA 1
ATOM 1364 C C . GLY A 1 174 ? -11.457 7.038 -1.493 1.00 87.88 174 GLY A C 1
ATOM 1365 O O . GLY A 1 174 ? -11.828 6.302 -0.582 1.00 87.88 174 GLY A O 1
ATOM 1366 N N . LYS A 1 175 ? -11.803 8.334 -1.534 1.00 88.12 175 LYS A N 1
ATOM 1367 C CA . LYS A 1 175 ? -12.503 9.059 -0.447 1.00 88.12 175 LYS A CA 1
ATOM 1368 C C . LYS A 1 175 ? -13.722 8.326 0.129 1.00 88.12 175 LYS A C 1
ATOM 1370 O O . LYS A 1 175 ? -13.786 8.076 1.330 1.00 88.12 175 LYS A O 1
ATOM 1375 N N . SER A 1 176 ? -14.676 7.941 -0.724 1.00 86.12 176 SER A N 1
ATOM 1376 C CA . SER A 1 176 ? -15.908 7.262 -0.291 1.00 86.12 176 SER A CA 1
ATOM 1377 C C . SER A 1 176 ? -15.633 5.884 0.309 1.00 86.12 176 SER A C 1
ATOM 1379 O O . SER A 1 176 ? -16.294 5.477 1.266 1.00 86.12 176 SER A O 1
ATOM 1381 N N . PHE A 1 177 ? -14.633 5.173 -0.223 1.00 88.88 177 PHE A N 1
ATOM 1382 C CA . PHE A 1 177 ? -14.191 3.902 0.339 1.00 88.88 177 PHE A CA 1
ATOM 1383 C C . PHE A 1 177 ? -13.617 4.119 1.740 1.00 88.88 177 PHE A C 1
ATOM 1385 O O . PHE A 1 177 ? -14.092 3.483 2.677 1.00 88.88 177 PHE A O 1
ATOM 1392 N N . ALA A 1 178 ? -12.687 5.059 1.920 1.00 89.94 178 ALA A N 1
ATOM 1393 C CA . ALA A 1 178 ? -12.097 5.325 3.229 1.00 89.94 178 ALA A CA 1
ATOM 1394 C C . ALA A 1 178 ? -13.114 5.789 4.276 1.00 89.94 178 ALA A C 1
ATOM 1396 O O . ALA A 1 178 ? -13.130 5.221 5.367 1.00 89.94 178 ALA A O 1
ATOM 1397 N N . ALA A 1 179 ? -14.015 6.718 3.929 1.00 88.62 179 ALA A N 1
ATOM 1398 C CA . ALA A 1 179 ? -15.144 7.103 4.785 1.00 88.62 179 ALA A CA 1
ATOM 1399 C C . ALA A 1 179 ? -15.906 5.871 5.290 1.00 88.62 179 ALA A C 1
ATOM 1401 O O . ALA A 1 179 ? -16.104 5.679 6.490 1.00 88.62 179 ALA A O 1
ATOM 1402 N N . THR A 1 180 ? -16.284 4.999 4.353 1.00 88.69 180 THR A N 1
ATOM 1403 C CA . THR A 1 180 ? -17.056 3.790 4.639 1.00 88.69 180 THR A CA 1
ATOM 1404 C C . THR A 1 180 ? -16.280 2.826 5.530 1.00 88.69 180 THR A C 1
ATOM 1406 O O . THR A 1 180 ? -16.844 2.274 6.474 1.00 88.69 180 THR A O 1
ATOM 1409 N N . GLN A 1 181 ? -14.998 2.590 5.244 1.00 90.19 181 GLN A N 1
ATOM 1410 C CA . GLN A 1 181 ? -14.183 1.640 5.998 1.00 90.19 181 GLN A CA 1
ATOM 1411 C C . GLN A 1 181 ? -13.926 2.110 7.430 1.00 90.19 181 GLN A C 1
ATOM 1413 O O . GLN A 1 181 ? -14.040 1.313 8.361 1.00 90.19 181 GLN A O 1
ATOM 1418 N N . VAL A 1 182 ? -13.649 3.398 7.615 1.00 90.50 182 VAL A N 1
ATOM 1419 C CA . VAL A 1 182 ? -13.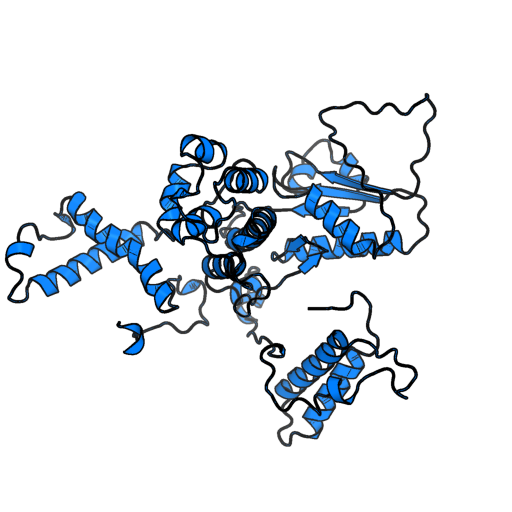381 3.992 8.930 1.00 90.50 182 VAL A CA 1
ATOM 1420 C C . VAL A 1 182 ? -14.660 4.053 9.759 1.00 90.50 182 VAL A C 1
ATOM 1422 O O . VAL A 1 182 ? -14.655 3.646 10.919 1.00 90.50 182 VAL A O 1
ATOM 1425 N N . ALA A 1 183 ? -15.788 4.443 9.157 1.00 88.25 183 ALA A N 1
ATOM 1426 C CA . ALA A 1 183 ? -17.088 4.406 9.824 1.00 88.25 183 ALA A CA 1
ATOM 1427 C C . ALA A 1 183 ? -17.478 2.981 10.248 1.00 88.25 183 ALA A C 1
ATOM 1429 O O . ALA A 1 183 ? -17.907 2.769 11.383 1.00 88.25 183 ALA A O 1
ATOM 1430 N N . LYS A 1 184 ? -17.278 1.986 9.370 1.00 88.00 184 LYS A N 1
ATOM 1431 C CA . LYS A 1 184 ? -17.505 0.569 9.700 1.00 88.00 184 LYS A CA 1
ATOM 1432 C C . LYS A 1 184 ? -16.601 0.110 10.842 1.00 88.00 184 LYS A C 1
ATOM 1434 O O . LYS A 1 184 ? -17.106 -0.507 11.778 1.00 88.00 184 LYS A O 1
ATOM 1439 N N . ALA A 1 185 ? -15.315 0.458 10.810 1.00 88.06 185 ALA A N 1
ATOM 1440 C CA . ALA A 1 185 ? -14.369 0.129 11.875 1.00 88.06 185 ALA A CA 1
ATOM 1441 C C . ALA A 1 185 ? -14.791 0.729 13.230 1.00 88.06 185 ALA A C 1
ATOM 1443 O O . ALA A 1 185 ? -14.821 0.018 14.234 1.00 88.06 185 ALA A O 1
ATOM 1444 N N . ALA A 1 186 ? -15.193 2.003 13.253 1.00 87.56 186 ALA A N 1
ATOM 1445 C CA . ALA A 1 186 ? -15.628 2.691 14.468 1.00 87.56 186 ALA A CA 1
ATOM 1446 C C . ALA A 1 186 ? -16.991 2.198 14.994 1.00 87.56 186 ALA A C 1
ATOM 1448 O O . ALA A 1 186 ? -17.252 2.255 16.194 1.00 87.56 186 ALA A O 1
ATOM 1449 N N . SER A 1 187 ? -17.861 1.679 14.120 1.00 83.94 187 SER A N 1
ATOM 1450 C CA . SER A 1 187 ? -19.214 1.241 14.496 1.00 83.94 187 SER A CA 1
ATOM 1451 C C . SER A 1 187 ? -19.268 -0.007 15.389 1.00 83.94 187 SER A C 1
ATOM 1453 O O . SER A 1 187 ? -20.323 -0.279 15.960 1.00 83.94 187 SER A O 1
ATOM 1455 N N . LYS A 1 188 ? -18.170 -0.774 15.515 1.00 78.75 188 LYS A N 1
ATOM 1456 C CA . LYS A 1 188 ? -18.062 -2.001 16.340 1.00 78.75 188 LYS A CA 1
ATOM 1457 C C . LYS A 1 188 ? -19.251 -2.974 16.182 1.00 78.75 188 LYS A C 1
ATOM 1459 O O . LYS A 1 188 ? -19.722 -3.546 17.159 1.00 78.75 188 LYS A O 1
ATOM 1464 N N . GLY A 1 189 ? -19.763 -3.141 14.959 1.00 70.62 189 GLY A N 1
ATOM 1465 C CA . GLY A 1 189 ? -20.862 -4.072 14.656 1.00 70.62 189 GLY A CA 1
ATOM 1466 C C . GLY A 1 189 ? -22.277 -3.519 14.867 1.00 70.62 189 GLY A C 1
ATOM 1467 O O . GLY A 1 189 ? -23.253 -4.244 14.679 1.00 70.62 189 GLY A O 1
ATOM 1468 N N . ARG A 1 190 ? -22.429 -2.233 15.208 1.00 77.31 190 ARG A N 1
ATOM 1469 C CA . ARG A 1 190 ? -23.742 -1.572 15.204 1.00 77.31 190 ARG A CA 1
ATOM 1470 C C . ARG A 1 190 ? -24.330 -1.568 13.791 1.00 77.31 190 ARG A C 1
ATOM 1472 O O . ARG A 1 190 ? -23.611 -1.390 12.808 1.00 77.31 190 ARG A O 1
ATOM 1479 N N . LYS A 1 191 ? -25.656 -1.705 13.682 1.00 69.94 191 LYS A N 1
ATOM 1480 C CA . LYS A 1 191 ? -26.369 -1.582 12.400 1.00 69.94 191 LYS A CA 1
ATOM 1481 C C . LYS A 1 191 ? -26.327 -0.129 11.918 1.00 69.94 191 LYS A C 1
ATOM 1483 O O . LYS A 1 191 ? -27.205 0.664 12.240 1.00 69.94 191 LYS A O 1
ATOM 1488 N N . VAL A 1 192 ? -25.300 0.218 11.148 1.00 72.06 192 VAL A N 1
ATOM 1489 C CA . VAL A 1 192 ? -25.181 1.518 10.478 1.00 72.06 192 VAL A CA 1
ATOM 1490 C C . VAL A 1 192 ? -25.760 1.400 9.071 1.00 72.06 192 VAL A C 1
ATOM 1492 O O . VAL A 1 192 ? -25.317 0.567 8.280 1.00 72.06 192 VAL A O 1
ATOM 1495 N N . ARG A 1 193 ? -26.750 2.238 8.741 1.00 71.94 193 ARG A N 1
ATOM 1496 C CA . ARG A 1 193 ? -27.241 2.374 7.364 1.00 71.94 193 ARG A CA 1
ATOM 1497 C C . ARG A 1 193 ? -26.325 3.325 6.606 1.00 71.94 193 ARG A C 1
ATOM 1499 O O . ARG A 1 193 ? -26.157 4.471 7.007 1.00 71.94 193 ARG A O 1
ATOM 1506 N N . HIS A 1 194 ? -25.737 2.839 5.520 1.00 72.69 194 HIS A N 1
ATOM 1507 C CA . HIS A 1 194 ? -24.919 3.655 4.633 1.00 72.69 194 HIS A CA 1
ATOM 1508 C C . HIS A 1 194 ? -25.788 4.205 3.501 1.00 72.69 194 HIS A C 1
ATOM 1510 O O . HIS A 1 194 ? -26.399 3.433 2.764 1.00 72.69 194 HIS A O 1
ATOM 1516 N N . LEU A 1 195 ? -25.824 5.528 3.360 1.00 68.94 195 LEU A N 1
ATOM 1517 C CA . LEU A 1 195 ? -26.512 6.220 2.275 1.00 68.94 195 LEU A CA 1
ATOM 1518 C C . LEU A 1 195 ? -25.461 6.961 1.448 1.00 68.94 195 LEU A C 1
ATOM 1520 O O . LEU A 1 195 ? -24.683 7.741 1.993 1.00 68.94 195 LEU A O 1
ATOM 1524 N N . SER A 1 196 ? -25.412 6.682 0.147 1.00 66.06 196 SER A N 1
ATOM 1525 C CA . SER A 1 196 ? -24.506 7.353 -0.784 1.00 66.06 196 SER A CA 1
ATOM 1526 C C . SER A 1 196 ? -25.313 8.277 -1.680 1.00 66.06 196 SER A C 1
ATOM 1528 O O . SER A 1 196 ? -26.312 7.853 -2.257 1.00 66.06 196 SER A O 1
ATOM 1530 N N . PHE A 1 197 ? -24.874 9.527 -1.786 1.00 66.81 197 PHE A N 1
ATOM 1531 C CA . PHE A 1 197 ? -25.525 10.545 -2.599 1.00 66.81 197 PHE A CA 1
ATOM 1532 C C . PHE A 1 197 ? -24.507 11.141 -3.566 1.00 66.81 197 PHE A C 1
ATOM 1534 O O . PHE A 1 197 ? -23.423 11.552 -3.146 1.00 66.81 197 PHE A O 1
ATOM 1541 N N . ASP A 1 198 ? -24.860 11.208 -4.849 1.00 62.25 198 ASP A N 1
ATOM 1542 C CA . ASP A 1 198 ? -24.111 11.993 -5.828 1.00 62.25 198 ASP A CA 1
ATOM 1543 C C . ASP A 1 198 ? -24.783 13.357 -5.989 1.00 62.25 198 ASP A C 1
ATOM 1545 O O . ASP A 1 198 ? -25.815 13.493 -6.648 1.00 62.25 198 ASP A O 1
ATOM 1549 N N . LEU A 1 199 ? -24.186 14.377 -5.373 1.00 61.66 199 LEU A N 1
ATOM 1550 C CA . LEU A 1 199 ? -24.697 15.748 -5.403 1.00 61.66 199 LEU A CA 1
ATOM 1551 C C . LEU A 1 199 ? -24.698 16.360 -6.818 1.00 61.66 199 LEU A C 1
ATOM 1553 O O . LEU A 1 199 ? -25.328 17.392 -7.020 1.00 61.66 199 LEU A O 1
ATOM 1557 N N . ARG A 1 200 ? -24.036 15.739 -7.810 1.00 54.75 200 ARG A N 1
ATOM 1558 C CA . ARG A 1 200 ? -24.003 16.236 -9.199 1.00 54.75 200 ARG A CA 1
ATOM 1559 C C . ARG A 1 200 ? -25.266 15.928 -10.000 1.00 54.75 200 ARG A C 1
ATOM 1561 O O . ARG A 1 200 ? -25.506 16.585 -11.005 1.00 54.75 200 ARG A O 1
ATOM 1568 N N . ARG A 1 201 ? -26.052 14.926 -9.598 1.00 49.56 201 ARG A N 1
ATOM 1569 C CA . ARG A 1 201 ? -27.229 14.435 -10.344 1.00 49.56 201 ARG A CA 1
ATOM 1570 C C . ARG A 1 201 ? -28.561 14.822 -9.681 1.00 49.56 201 ARG A C 1
ATOM 1572 O O . ARG A 1 201 ? -29.527 14.084 -9.799 1.00 49.56 201 ARG A O 1
ATOM 1579 N N . GLY A 1 202 ? -28.579 15.925 -8.930 1.00 42.28 202 GLY A N 1
ATOM 1580 C CA . GLY A 1 202 ? -29.598 16.257 -7.927 1.00 42.28 202 GLY A CA 1
ATOM 1581 C C . GLY A 1 202 ? -31.066 16.026 -8.316 1.00 42.28 202 GLY A C 1
ATOM 1582 O O . GLY A 1 202 ? -31.494 16.344 -9.418 1.00 42.28 202 GLY A O 1
ATOM 1583 N N . ASN A 1 203 ? -31.846 15.511 -7.362 1.00 38.94 203 ASN A N 1
ATOM 1584 C CA . ASN A 1 203 ? -32.794 16.325 -6.594 1.00 38.94 203 ASN A CA 1
ATOM 1585 C C . ASN A 1 203 ? -33.140 15.607 -5.280 1.00 38.94 203 ASN A C 1
ATOM 1587 O O . ASN A 1 203 ? -33.437 14.414 -5.265 1.00 38.94 203 ASN A O 1
ATOM 1591 N N . PHE A 1 204 ? -33.082 16.339 -4.166 1.00 47.50 204 PHE A N 1
ATOM 1592 C CA . PHE A 1 204 ? -33.629 15.894 -2.887 1.00 47.50 204 PHE A CA 1
ATOM 1593 C C . PHE A 1 204 ? -35.076 16.377 -2.828 1.00 47.50 204 PHE A C 1
ATOM 1595 O O . PHE A 1 204 ? -35.320 17.569 -2.655 1.00 47.50 204 PHE A O 1
ATOM 1602 N N . TYR A 1 205 ? -36.032 15.465 -2.964 1.00 44.03 205 TYR A N 1
ATOM 1603 C CA . TYR A 1 205 ? -37.409 15.739 -2.577 1.00 44.03 205 TYR A CA 1
ATOM 1604 C C . TYR A 1 205 ? -37.576 15.213 -1.155 1.00 44.03 205 TYR A C 1
ATOM 1606 O O . TYR A 1 205 ? -37.614 14.007 -0.921 1.00 44.03 205 TYR A O 1
ATOM 1614 N N . VAL A 1 206 ? -37.590 16.126 -0.184 1.00 46.72 206 VAL A N 1
ATOM 1615 C CA . VAL A 1 206 ? -38.197 15.821 1.112 1.00 46.72 206 VAL A CA 1
ATOM 1616 C C . VAL A 1 206 ? -39.689 15.750 0.825 1.00 46.72 206 VAL A C 1
ATOM 1618 O O . VAL A 1 206 ? -40.276 16.739 0.394 1.00 46.72 206 VAL A O 1
ATOM 1621 N N . ASP A 1 207 ? -40.263 14.560 0.947 1.00 42.56 207 ASP A N 1
ATOM 1622 C CA . ASP A 1 207 ? -41.682 14.344 0.701 1.00 42.56 207 ASP A CA 1
ATOM 1623 C C . ASP A 1 207 ? -42.491 15.206 1.690 1.00 42.56 207 ASP A C 1
ATOM 1625 O O . ASP A 1 207 ? -42.418 15.017 2.909 1.00 42.56 207 ASP A O 1
ATOM 1629 N N . GLY A 1 208 ? -43.183 16.216 1.159 1.00 45.78 208 GLY A N 1
ATOM 1630 C CA . GLY A 1 208 ? -43.882 17.248 1.924 1.00 45.78 208 GLY A CA 1
ATOM 1631 C C . GLY A 1 208 ? -42.979 18.384 2.426 1.00 45.78 208 GLY A C 1
ATOM 1632 O O . GLY A 1 208 ? -41.878 18.184 2.928 1.00 45.78 208 GLY A O 1
ATOM 1633 N N . SER A 1 209 ? -43.496 19.608 2.355 1.00 52.31 209 SER A N 1
ATOM 1634 C CA . SER A 1 209 ? -42.923 20.897 2.786 1.00 52.31 209 SER A CA 1
ATOM 1635 C C . SER A 1 209 ? -42.601 21.020 4.293 1.00 52.31 209 SER A C 1
ATOM 1637 O O . SER A 1 209 ? -42.495 22.123 4.828 1.00 52.31 209 SER A O 1
ATOM 1639 N N . VAL A 1 210 ? -42.414 19.902 4.999 1.00 49.59 210 VAL A N 1
ATOM 1640 C CA . VAL A 1 210 ? -42.116 19.839 6.431 1.00 49.59 210 VAL A CA 1
ATOM 1641 C C . VAL A 1 210 ? -40.660 19.423 6.630 1.00 49.59 210 VAL A C 1
ATOM 1643 O O . VAL A 1 210 ? -40.293 18.259 6.466 1.00 49.59 210 VAL A O 1
ATOM 1646 N N . ALA A 1 211 ? -39.821 20.376 7.035 1.00 53.72 211 ALA A N 1
ATOM 1647 C CA . ALA A 1 211 ? -38.450 20.102 7.450 1.00 53.72 211 ALA A CA 1
ATOM 1648 C C . ALA A 1 211 ? -38.449 19.178 8.681 1.00 53.72 211 ALA A C 1
ATOM 1650 O O . ALA A 1 211 ? -38.828 19.586 9.779 1.00 53.72 211 ALA A O 1
ATOM 1651 N N . ARG A 1 212 ? -38.022 17.921 8.514 1.00 54.88 212 ARG A N 1
ATOM 1652 C CA . ARG A 1 212 ? -37.813 17.001 9.641 1.00 54.88 212 ARG A CA 1
ATOM 1653 C C . ARG A 1 212 ? -36.368 17.107 10.134 1.00 54.88 212 ARG A C 1
ATOM 1655 O O . ARG A 1 212 ? -35.454 17.034 9.311 1.00 54.88 212 ARG A O 1
ATOM 1662 N N . PRO A 1 213 ? -36.127 17.245 11.450 1.00 58.41 213 PRO A N 1
ATOM 1663 C CA . PRO A 1 213 ? -34.772 17.250 11.979 1.00 58.41 213 PRO A CA 1
ATOM 1664 C C . PRO A 1 213 ? -34.112 15.899 11.696 1.00 58.41 213 PRO A C 1
ATOM 1666 O O . PRO A 1 213 ? -34.650 14.840 12.028 1.00 58.41 213 PRO A O 1
ATOM 1669 N N . ILE A 1 214 ? -32.936 15.937 11.070 1.00 67.56 214 ILE A N 1
ATOM 1670 C CA . ILE A 1 214 ? -32.105 14.749 10.901 1.00 67.56 214 ILE A CA 1
ATOM 1671 C C . ILE A 1 214 ? -31.625 14.352 12.297 1.00 67.56 214 ILE A C 1
ATOM 1673 O O . ILE A 1 214 ? -30.979 15.144 12.983 1.00 67.56 214 ILE A O 1
ATOM 1677 N N . GLY A 1 215 ? -31.982 13.140 12.722 1.00 69.75 215 GLY A N 1
ATOM 1678 C CA . GLY A 1 215 ? -31.532 12.566 13.987 1.00 69.75 215 GLY A CA 1
ATOM 1679 C C . GLY A 1 215 ? -30.015 12.303 14.018 1.00 69.75 215 GLY A C 1
ATOM 1680 O O . GLY A 1 215 ? -29.267 12.816 13.185 1.00 69.75 215 GLY A O 1
ATOM 1681 N N . PRO A 1 216 ? -29.524 11.486 14.964 1.00 79.94 216 PRO A N 1
ATOM 1682 C CA . PRO A 1 216 ? -28.105 11.143 15.031 1.00 79.94 216 PRO A CA 1
ATOM 1683 C C . PRO A 1 216 ? -27.635 10.485 13.724 1.00 79.94 216 PRO A C 1
ATOM 1685 O O . PRO A 1 216 ? -28.088 9.400 13.358 1.00 79.94 216 PRO A O 1
ATOM 1688 N N . ALA A 1 217 ? -26.727 11.157 13.018 1.00 83.44 217 ALA A N 1
ATOM 1689 C CA . ALA A 1 217 ? -26.211 10.752 11.715 1.00 83.44 217 ALA A CA 1
ATOM 1690 C C . ALA A 1 217 ? -24.773 11.249 11.531 1.00 83.44 217 ALA A C 1
ATOM 1692 O O . ALA A 1 217 ? -24.378 12.260 12.105 1.00 83.44 217 ALA A O 1
ATOM 1693 N N . VAL A 1 218 ? -23.993 10.559 10.702 1.00 85.12 218 VAL A N 1
ATOM 1694 C CA . VAL A 1 218 ? -22.643 10.988 10.319 1.00 85.12 218 VAL A CA 1
ATOM 1695 C C . VAL A 1 218 ? -22.637 11.271 8.823 1.00 85.12 218 VAL A C 1
ATOM 1697 O O . VAL A 1 218 ? -22.929 10.383 8.024 1.00 85.12 218 VAL A O 1
ATOM 1700 N N . PHE A 1 219 ? -22.295 12.498 8.446 1.00 85.75 219 PHE A N 1
ATOM 1701 C CA . PHE A 1 219 ? -22.173 12.931 7.062 1.00 85.75 219 PHE A CA 1
ATOM 1702 C C . PHE A 1 219 ? -20.710 13.023 6.662 1.00 85.75 219 PHE A C 1
ATOM 1704 O O . PHE A 1 219 ? -19.952 13.781 7.264 1.00 85.75 219 PHE A O 1
ATOM 1711 N N . PHE A 1 220 ? -20.343 12.287 5.615 1.00 84.88 220 PHE A N 1
ATOM 1712 C CA . PHE A 1 220 ? -19.059 12.433 4.945 1.00 84.88 220 PHE A CA 1
ATOM 1713 C C . PHE A 1 220 ? -19.235 13.255 3.673 1.00 84.88 220 PHE A C 1
ATOM 1715 O O . PHE A 1 220 ? -19.984 12.871 2.776 1.00 84.88 220 PHE A O 1
ATOM 1722 N N . PHE A 1 221 ? -18.519 14.368 3.584 1.00 82.62 221 PHE A N 1
ATOM 1723 C CA . PHE A 1 221 ? -18.518 15.249 2.426 1.00 82.62 221 PHE A CA 1
ATOM 1724 C C . PHE A 1 221 ? -17.234 15.035 1.634 1.00 82.62 221 PHE A C 1
ATOM 1726 O O . PHE A 1 221 ? -16.156 15.421 2.074 1.00 82.62 221 PHE A O 1
ATOM 1733 N N . GLY A 1 222 ? -17.340 14.400 0.469 1.00 77.38 222 GLY A N 1
ATOM 1734 C CA . GLY A 1 222 ? -16.220 14.266 -0.456 1.00 77.38 222 GLY A CA 1
ATOM 1735 C C . GLY A 1 222 ? -16.131 15.488 -1.360 1.00 77.38 222 GLY A C 1
ATOM 1736 O O . GLY A 1 222 ? -16.988 15.662 -2.223 1.00 77.38 222 GLY A O 1
ATOM 1737 N N . ALA A 1 223 ? -15.095 16.310 -1.210 1.00 68.38 223 ALA A N 1
ATOM 1738 C CA . ALA A 1 223 ? -14.867 17.412 -2.138 1.00 68.38 223 ALA A CA 1
ATOM 1739 C C . ALA A 1 223 ? -14.200 16.892 -3.423 1.00 68.38 223 ALA A C 1
ATOM 1741 O O . ALA A 1 223 ? -13.214 16.150 -3.383 1.00 68.38 223 ALA A O 1
ATOM 1742 N N . THR A 1 224 ? -14.739 17.269 -4.583 1.00 62.53 224 THR A N 1
ATOM 1743 C CA . THR A 1 224 ? -14.141 16.986 -5.895 1.00 62.53 224 THR A CA 1
ATOM 1744 C C . THR A 1 224 ? -13.620 18.286 -6.490 1.00 62.53 224 THR A C 1
ATOM 1746 O O . THR A 1 224 ? -14.400 19.214 -6.675 1.00 62.53 224 THR A O 1
ATOM 1749 N N . GLY A 1 225 ? -12.314 18.362 -6.758 1.00 62.72 225 GLY A N 1
ATOM 1750 C CA . GLY A 1 225 ? -11.638 19.578 -7.239 1.00 62.72 225 GLY A CA 1
ATOM 1751 C C . GLY A 1 225 ? -10.706 20.235 -6.214 1.00 62.72 225 GLY A C 1
ATOM 1752 O O . GLY A 1 225 ? -9.935 21.115 -6.579 1.00 62.72 225 GLY A O 1
ATOM 1753 N N . PHE A 1 226 ? -10.724 19.770 -4.960 1.00 64.12 226 PHE A N 1
ATOM 1754 C CA . PHE A 1 226 ? -9.816 20.213 -3.901 1.00 64.12 226 PHE A CA 1
ATOM 1755 C C . PHE A 1 226 ? -9.025 19.019 -3.377 1.00 64.12 226 PHE A C 1
ATOM 1757 O O . PHE A 1 226 ? -9.596 18.067 -2.840 1.00 64.12 226 PHE A O 1
ATOM 1764 N N . ASN A 1 227 ? -7.707 19.066 -3.566 1.00 69.00 227 ASN A N 1
ATOM 1765 C CA . ASN A 1 227 ? -6.827 17.972 -3.160 1.00 69.00 227 ASN A CA 1
ATOM 1766 C C . ASN A 1 227 ? -6.491 18.027 -1.665 1.00 69.00 227 ASN A C 1
ATOM 1768 O O . ASN A 1 227 ? -6.249 16.976 -1.088 1.00 69.00 227 ASN A O 1
ATOM 1772 N N . THR A 1 228 ? -6.519 19.217 -1.056 1.00 70.62 228 THR A N 1
ATOM 1773 C CA . THR A 1 228 ? -6.248 19.429 0.373 1.00 70.62 228 THR A CA 1
ATOM 1774 C C . THR A 1 228 ? -7.157 20.513 0.952 1.00 70.62 228 THR A C 1
ATOM 1776 O O . THR A 1 228 ? -7.712 21.333 0.204 1.00 70.62 228 THR A O 1
ATOM 1779 N N . LYS A 1 229 ? -7.295 20.542 2.281 1.00 72.88 229 LYS A N 1
ATOM 1780 C CA . LYS A 1 229 ? -8.019 21.598 3.007 1.00 72.88 229 LYS A CA 1
ATOM 1781 C C . LYS A 1 229 ? -7.463 23.000 2.744 1.00 72.88 229 LYS A C 1
ATOM 1783 O O . LYS A 1 229 ? -8.241 23.950 2.656 1.00 72.88 229 LYS A O 1
ATOM 1788 N N . GLU A 1 230 ? -6.147 23.154 2.635 1.00 71.69 230 GLU A N 1
ATOM 1789 C CA . GLU A 1 230 ? -5.478 24.455 2.472 1.00 71.69 230 GLU A CA 1
ATOM 1790 C C . GLU A 1 230 ? -5.977 25.151 1.207 1.00 71.69 230 GLU A C 1
ATOM 1792 O O . GLU A 1 230 ? -6.405 26.301 1.264 1.00 71.69 230 GLU A O 1
ATOM 1797 N N . LYS A 1 231 ? -6.078 24.401 0.104 1.00 70.12 231 LYS A N 1
ATOM 1798 C CA . LYS A 1 231 ? -6.598 24.897 -1.180 1.00 70.12 231 LYS A CA 1
ATOM 1799 C C . LYS A 1 231 ? -8.070 25.315 -1.127 1.00 70.12 231 LYS A C 1
ATOM 1801 O O . LYS A 1 231 ? -8.533 26.040 -2.005 1.00 70.12 231 LYS A O 1
ATOM 1806 N N . LEU A 1 232 ? -8.829 24.837 -0.138 1.00 67.94 232 LEU A N 1
ATOM 1807 C CA . LEU A 1 232 ? -10.226 25.221 0.053 1.00 67.94 232 LEU A CA 1
ATOM 1808 C C . LEU A 1 232 ? -10.373 26.508 0.879 1.00 67.94 232 LEU A C 1
ATOM 1810 O O . LEU A 1 232 ? -11.323 27.256 0.651 1.00 67.94 232 LEU A O 1
ATOM 1814 N N . LYS A 1 233 ? -9.448 26.787 1.811 1.00 65.00 233 LYS A N 1
ATOM 1815 C CA . LYS A 1 233 ? -9.485 28.004 2.646 1.00 65.00 233 LYS A CA 1
ATOM 1816 C C . LYS A 1 233 ? -9.393 29.293 1.827 1.00 65.00 233 LYS A C 1
ATOM 1818 O O . LYS A 1 233 ? -9.912 30.314 2.253 1.00 65.00 233 LYS A O 1
ATOM 1823 N N . GLU A 1 234 ? -8.773 29.234 0.656 1.00 64.94 234 GLU A N 1
ATOM 1824 C CA . GLU A 1 234 ? -8.563 30.375 -0.243 1.00 64.94 234 GLU A CA 1
ATOM 1825 C C . GLU A 1 234 ? -9.811 30.748 -1.071 1.00 64.94 234 GLU A C 1
ATOM 1827 O O . GLU A 1 234 ? -9.730 31.565 -1.987 1.00 64.94 234 GLU A O 1
ATOM 1832 N N . ARG A 1 235 ? -10.973 30.125 -0.818 1.00 63.88 235 ARG A N 1
ATOM 1833 C CA . ARG A 1 235 ? -12.161 30.216 -1.684 1.00 63.88 235 ARG A CA 1
ATOM 1834 C C . ARG A 1 235 ? -13.476 30.425 -0.908 1.00 63.88 235 ARG A C 1
ATOM 1836 O O . ARG A 1 235 ? -13.517 30.181 0.294 1.00 63.88 235 ARG A O 1
ATOM 1843 N N . PRO A 1 236 ? -14.592 30.778 -1.592 1.00 56.75 236 PRO A N 1
ATOM 1844 C CA . PRO A 1 236 ? -15.882 31.146 -0.974 1.00 56.75 236 PRO A CA 1
ATOM 1845 C C . PRO A 1 236 ? -16.584 30.049 -0.150 1.00 56.75 236 PRO A C 1
ATOM 1847 O O . PRO A 1 236 ? -17.673 30.264 0.369 1.00 56.75 236 PRO A O 1
ATOM 1850 N N . MET A 1 237 ? -16.001 28.852 -0.050 1.00 62.53 237 MET A N 1
ATOM 1851 C CA . MET A 1 237 ? -16.506 27.738 0.763 1.00 62.53 237 MET A CA 1
ATOM 1852 C C . MET A 1 237 ? -15.949 27.735 2.198 1.00 62.53 237 MET A C 1
ATOM 1854 O O . MET A 1 237 ? -16.135 26.758 2.925 1.00 62.53 237 MET A O 1
ATOM 1858 N N . SER A 1 238 ? -15.283 28.804 2.637 1.00 67.31 238 SER A N 1
ATOM 1859 C CA . SER A 1 238 ? -14.795 28.960 4.015 1.00 67.31 238 SER A CA 1
ATOM 1860 C C . SER A 1 238 ? -15.897 28.773 5.064 1.00 67.31 238 SER A C 1
ATOM 1862 O O . SER A 1 238 ? -15.674 28.130 6.088 1.00 67.31 238 SER A O 1
ATOM 1864 N N . ASP A 1 239 ? -17.111 29.245 4.779 1.00 71.56 239 ASP A N 1
ATOM 1865 C CA . ASP A 1 239 ? -18.256 29.134 5.690 1.00 71.56 239 ASP A CA 1
ATOM 1866 C C . ASP A 1 239 ? -18.681 27.680 5.918 1.00 71.56 239 ASP A C 1
ATOM 1868 O O . ASP A 1 239 ? -19.139 27.314 7.003 1.00 71.56 239 ASP A O 1
ATOM 1872 N N . PHE A 1 240 ? -18.490 26.820 4.912 1.00 72.25 240 PHE A N 1
ATOM 1873 C CA . PHE A 1 240 ? -18.714 25.385 5.045 1.00 72.25 240 PHE A CA 1
ATOM 1874 C C . PHE A 1 240 ? -17.685 24.753 5.988 1.00 72.25 240 PHE A C 1
ATOM 1876 O O . PHE A 1 240 ? -18.056 23.936 6.830 1.00 72.25 240 PHE A O 1
ATOM 1883 N N . LEU A 1 241 ? -16.415 25.170 5.913 1.00 74.50 241 LEU A N 1
ATOM 1884 C CA . LEU A 1 241 ? -15.365 24.675 6.808 1.00 74.50 241 LEU A CA 1
ATOM 1885 C C . LEU A 1 241 ? -15.660 24.986 8.281 1.00 74.50 241 LEU A C 1
ATOM 1887 O O . LEU A 1 241 ? -15.345 24.161 9.133 1.00 74.50 241 LEU A O 1
ATOM 1891 N N . GLY A 1 242 ? -16.319 26.111 8.580 1.00 74.44 242 GLY A N 1
ATOM 1892 C CA . GLY A 1 242 ? -16.767 26.443 9.938 1.00 74.44 242 GLY A CA 1
ATOM 1893 C C . GLY A 1 242 ? -17.873 25.528 10.485 1.00 74.44 242 GLY A C 1
ATOM 1894 O O . GLY A 1 242 ? -18.096 25.489 11.692 1.00 74.44 242 GLY A O 1
ATOM 1895 N N . ARG A 1 243 ? -18.564 24.773 9.619 1.00 78.00 243 ARG A N 1
ATOM 1896 C CA . ARG A 1 243 ? -19.652 23.844 9.989 1.00 78.00 243 ARG A CA 1
ATOM 1897 C C . ARG A 1 243 ? -19.212 22.378 10.018 1.00 78.00 243 ARG A C 1
ATOM 1899 O O . ARG A 1 243 ? -19.974 21.504 10.439 1.00 78.00 243 ARG A O 1
ATOM 1906 N N . VAL A 1 244 ? -18.002 22.097 9.548 1.00 84.06 244 VAL A N 1
ATOM 1907 C CA . VAL A 1 244 ? -17.404 20.764 9.550 1.00 84.06 244 VAL A CA 1
ATOM 1908 C C . VAL A 1 244 ? -16.747 20.516 10.909 1.00 84.06 244 VAL A C 1
ATOM 1910 O O . VAL A 1 244 ? -15.967 21.327 11.392 1.00 84.06 244 VAL A O 1
ATOM 1913 N N . HIS A 1 245 ? -17.043 19.371 11.520 1.00 86.38 245 HIS A N 1
ATOM 1914 C CA . HIS A 1 245 ? -16.513 18.984 12.830 1.00 86.38 245 HIS A CA 1
ATOM 1915 C C . HIS A 1 245 ? -15.126 18.328 12.740 1.00 86.38 245 HIS A C 1
ATOM 1917 O O . HIS A 1 245 ? -14.425 18.230 13.741 1.00 86.38 245 HIS A O 1
ATOM 1923 N N . GLY A 1 246 ? -14.728 17.860 11.556 1.00 84.38 246 GLY A N 1
ATOM 1924 C CA . GLY A 1 246 ? -13.419 17.260 11.314 1.00 84.38 246 GLY A CA 1
ATOM 1925 C C . GLY A 1 246 ? -13.151 17.059 9.827 1.00 84.38 246 GLY A C 1
ATOM 1926 O O . GLY A 1 246 ? -14.080 16.980 9.024 1.00 84.38 246 GLY A O 1
ATOM 1927 N N . PHE A 1 247 ? -11.882 16.978 9.444 1.00 85.88 247 PHE A N 1
ATOM 1928 C CA . PHE A 1 247 ? -11.493 16.771 8.054 1.00 85.88 247 PHE A CA 1
ATOM 1929 C C . PHE A 1 247 ? -10.334 15.790 7.939 1.00 85.88 247 PHE A C 1
ATOM 1931 O O . PHE A 1 247 ? -9.561 15.636 8.880 1.00 85.88 247 PHE A O 1
ATOM 1938 N N . VAL A 1 248 ? -10.222 15.150 6.778 1.00 87.38 248 VAL A N 1
ATOM 1939 C CA . VAL A 1 248 ? -9.101 14.272 6.438 1.00 87.38 248 VAL A CA 1
ATOM 1940 C C . VAL A 1 248 ? -8.715 14.488 4.980 1.00 87.38 248 VAL A C 1
ATOM 1942 O O . VAL A 1 248 ? -9.584 14.515 4.105 1.00 87.38 248 VAL A O 1
ATOM 1945 N N . ASP A 1 249 ? -7.421 14.613 4.718 1.00 86.12 249 ASP A N 1
ATOM 1946 C CA . ASP A 1 249 ? -6.869 14.640 3.368 1.00 86.12 249 ASP A CA 1
ATOM 1947 C C . ASP A 1 249 ? -6.455 13.222 2.950 1.00 86.12 249 ASP A C 1
ATOM 1949 O O . ASP A 1 249 ? -5.947 12.444 3.756 1.00 86.12 249 ASP A O 1
ATOM 1953 N N . MET A 1 250 ? -6.708 12.871 1.689 1.00 85.50 250 MET A N 1
ATOM 1954 C CA . MET A 1 250 ? -6.383 11.566 1.122 1.00 85.50 250 MET A CA 1
ATOM 1955 C C . MET A 1 250 ? -5.601 11.727 -0.176 1.00 85.50 250 MET A C 1
ATOM 1957 O O . MET A 1 250 ? -6.115 12.275 -1.155 1.00 85.50 250 MET A O 1
ATOM 1961 N N . VAL A 1 251 ? -4.400 11.158 -0.206 1.00 84.19 251 VAL A N 1
ATOM 1962 C CA . VAL A 1 251 ? -3.433 11.342 -1.294 1.00 84.19 251 VAL A CA 1
ATOM 1963 C C . VAL A 1 251 ? -3.802 10.503 -2.523 1.00 84.19 251 VAL A C 1
ATOM 1965 O O . VAL A 1 251 ? -3.862 11.003 -3.647 1.00 84.19 251 VAL A O 1
ATOM 1968 N N . GLY A 1 252 ? -4.140 9.229 -2.309 1.00 88.50 252 GLY A N 1
ATOM 1969 C CA . GLY A 1 252 ? -4.434 8.271 -3.379 1.00 88.50 252 GLY A CA 1
ATOM 1970 C C . GLY A 1 252 ? -3.188 7.568 -3.956 1.00 88.50 252 GLY A C 1
ATOM 1971 O O . GLY A 1 252 ? -2.109 7.622 -3.360 1.00 88.50 252 GLY A O 1
ATOM 1972 N N . PRO A 1 253 ? -3.339 6.857 -5.096 1.00 91.31 253 PRO A N 1
ATOM 1973 C CA . PRO A 1 253 ? -2.312 5.953 -5.638 1.00 91.31 253 PRO A CA 1
ATOM 1974 C C . PRO A 1 253 ? -1.308 6.619 -6.593 1.00 91.31 253 PRO A C 1
ATOM 1976 O O . PRO A 1 253 ? -0.364 5.968 -7.046 1.00 91.31 253 PRO A O 1
ATOM 1979 N N . ASN A 1 254 ? -1.535 7.878 -6.964 1.00 91.94 254 ASN A N 1
ATOM 1980 C CA . ASN A 1 254 ? -0.633 8.621 -7.835 1.00 91.94 254 ASN A CA 1
ATOM 1981 C C . ASN A 1 254 ? 0.490 9.250 -7.018 1.00 91.94 254 ASN A C 1
ATOM 1983 O O . ASN A 1 254 ? 0.313 9.543 -5.835 1.00 91.94 254 ASN A O 1
ATOM 1987 N N . GLN A 1 255 ? 1.616 9.482 -7.682 1.00 89.81 255 GLN A N 1
ATOM 1988 C CA . GLN A 1 255 ? 2.725 10.213 -7.095 1.00 89.81 255 GLN A CA 1
ATOM 1989 C C . GLN A 1 255 ? 2.349 11.686 -6.898 1.00 89.81 255 GLN A C 1
ATOM 1991 O O . GLN A 1 255 ? 1.858 12.335 -7.830 1.00 89.81 255 GLN A O 1
ATOM 1996 N N . VAL A 1 256 ? 2.597 12.226 -5.706 1.00 83.88 256 VAL A N 1
ATOM 1997 C CA . VAL A 1 256 ? 2.477 13.662 -5.430 1.00 83.88 256 VAL A CA 1
ATOM 1998 C C . VAL A 1 256 ? 3.844 14.336 -5.505 1.00 83.88 256 VAL A C 1
ATOM 2000 O O . VAL A 1 256 ? 4.856 13.810 -5.056 1.00 83.88 256 VAL A O 1
ATOM 2003 N N . LYS A 1 257 ? 3.883 15.522 -6.110 1.00 74.19 257 LYS A N 1
ATOM 2004 C CA . LYS A 1 257 ? 5.081 16.362 -6.153 1.00 74.19 257 LYS A CA 1
ATOM 2005 C C . LYS A 1 257 ? 4.935 17.453 -5.092 1.00 74.19 257 LYS A C 1
ATOM 2007 O O . LYS A 1 257 ? 4.460 18.538 -5.412 1.00 74.19 257 LYS A O 1
ATOM 2012 N N . ASP A 1 258 ? 5.284 17.140 -3.847 1.00 57.81 258 ASP A N 1
ATOM 2013 C CA . ASP A 1 258 ? 5.293 18.105 -2.740 1.00 57.81 258 ASP A CA 1
ATOM 2014 C C . ASP A 1 258 ? 6.734 18.571 -2.469 1.00 57.81 258 ASP A C 1
ATOM 2016 O O . ASP A 1 258 ? 7.491 17.933 -1.744 1.00 57.81 258 ASP A O 1
ATOM 2020 N N . GLY A 1 259 ? 7.119 19.710 -3.054 1.00 60.66 259 GLY A N 1
ATOM 2021 C CA . GLY A 1 259 ? 8.373 20.401 -2.729 1.00 60.66 259 GLY A CA 1
ATOM 2022 C C . GLY A 1 259 ? 9.657 19.589 -2.970 1.00 60.66 259 GLY A C 1
ATOM 2023 O O . GLY A 1 259 ? 9.846 19.019 -4.042 1.00 60.66 259 GLY A O 1
ATOM 2024 N N . HIS A 1 260 ? 10.569 19.613 -1.987 1.00 48.44 260 HIS A N 1
ATOM 2025 C CA . HIS A 1 260 ? 11.978 19.207 -2.112 1.00 48.44 260 HIS A CA 1
ATOM 2026 C C . HIS A 1 260 ? 12.232 17.704 -2.341 1.00 48.44 260 HIS A C 1
ATOM 2028 O O . HIS A 1 260 ? 13.340 17.359 -2.751 1.00 48.44 260 HIS A O 1
ATOM 2034 N N . ARG A 1 261 ? 11.251 16.811 -2.130 1.00 58.88 261 ARG A N 1
ATOM 2035 C CA . ARG A 1 261 ? 11.416 15.361 -2.348 1.00 58.88 261 ARG A CA 1
ATOM 2036 C C . ARG A 1 261 ? 10.228 14.768 -3.100 1.00 58.88 261 ARG A C 1
ATOM 2038 O O . ARG A 1 261 ? 9.077 15.126 -2.865 1.00 58.88 261 ARG A O 1
ATOM 2045 N N . SER A 1 262 ? 10.506 13.847 -4.020 1.00 67.06 262 SER A N 1
ATOM 2046 C CA . SER A 1 262 ? 9.461 13.078 -4.693 1.00 67.06 262 SER A CA 1
ATOM 2047 C C . SER A 1 262 ? 8.779 12.137 -3.702 1.00 67.06 262 SER A C 1
ATOM 2049 O O . SER A 1 262 ? 9.458 11.424 -2.972 1.00 67.06 262 SER A O 1
ATOM 2051 N N . ASP A 1 263 ? 7.447 12.090 -3.704 1.00 79.31 263 ASP A N 1
ATOM 2052 C CA . ASP A 1 263 ? 6.670 11.073 -2.993 1.00 79.31 263 ASP A CA 1
ATOM 2053 C C . ASP A 1 263 ? 7.076 9.689 -3.509 1.00 79.31 263 ASP A C 1
ATOM 2055 O O . ASP A 1 263 ? 6.701 9.303 -4.610 1.00 79.31 263 ASP A O 1
ATOM 2059 N N . GLU A 1 264 ? 7.906 8.970 -2.760 1.00 77.69 264 GLU A N 1
ATOM 2060 C CA . GLU A 1 264 ? 8.350 7.609 -3.087 1.00 77.69 264 GLU A CA 1
ATOM 2061 C C . GLU A 1 264 ? 7.360 6.553 -2.560 1.00 77.69 264 GLU A C 1
ATOM 2063 O O . GLU A 1 264 ? 7.231 5.449 -3.094 1.00 77.69 264 GLU A O 1
ATOM 2068 N N . LEU A 1 265 ? 6.588 6.917 -1.533 1.00 80.31 265 LEU A N 1
ATOM 2069 C CA . LEU A 1 265 ? 5.651 6.037 -0.835 1.00 80.31 265 LEU A CA 1
ATOM 2070 C C . LEU A 1 265 ? 4.382 5.746 -1.632 1.00 80.31 265 LEU A C 1
ATOM 2072 O O . LEU A 1 265 ? 3.646 4.814 -1.293 1.00 80.31 265 LEU A O 1
ATOM 2076 N N . TYR A 1 266 ? 4.128 6.487 -2.711 1.00 88.31 266 TYR A N 1
ATOM 2077 C CA . TYR A 1 266 ? 3.032 6.184 -3.628 1.00 88.31 266 TYR A CA 1
ATOM 2078 C C . TYR A 1 266 ? 3.090 4.746 -4.150 1.00 88.31 266 TYR A C 1
ATOM 2080 O O . TYR A 1 266 ? 2.033 4.141 -4.308 1.00 88.31 266 TYR A O 1
ATOM 2088 N N . LEU A 1 267 ? 4.288 4.170 -4.334 1.00 90.38 267 LEU A N 1
ATOM 2089 C CA . LEU A 1 267 ? 4.468 2.772 -4.739 1.00 90.38 267 LEU A CA 1
ATOM 2090 C C . LEU A 1 267 ? 3.854 1.820 -3.709 1.00 90.38 267 LEU A C 1
ATOM 2092 O O . LEU A 1 267 ? 3.083 0.927 -4.059 1.00 90.38 267 LEU A O 1
ATOM 2096 N N . VAL A 1 268 ? 4.130 2.061 -2.426 1.00 87.94 268 VAL A N 1
ATOM 2097 C CA . VAL A 1 268 ? 3.614 1.269 -1.303 1.00 87.94 268 VAL A CA 1
ATOM 2098 C C . VAL A 1 268 ? 2.099 1.451 -1.165 1.00 87.94 268 VAL A C 1
ATOM 2100 O O . VAL A 1 268 ? 1.365 0.464 -1.093 1.00 87.94 268 VAL A O 1
ATOM 2103 N N . ARG A 1 269 ? 1.595 2.696 -1.200 1.00 88.69 269 ARG A N 1
ATOM 2104 C CA . ARG A 1 269 ? 0.143 2.974 -1.154 1.00 88.69 269 ARG A CA 1
ATOM 2105 C C . ARG A 1 269 ? -0.590 2.302 -2.316 1.00 88.69 269 ARG A C 1
ATOM 2107 O O . ARG A 1 269 ? -1.664 1.727 -2.139 1.00 88.69 269 ARG A O 1
ATOM 2114 N N . ARG A 1 270 ? 0.001 2.344 -3.507 1.00 93.06 270 ARG A N 1
ATOM 2115 C CA . ARG A 1 270 ? -0.544 1.741 -4.721 1.00 93.06 270 ARG A CA 1
ATOM 2116 C C . ARG A 1 270 ? -0.529 0.223 -4.678 1.00 93.06 270 ARG A C 1
ATOM 2118 O O . ARG A 1 270 ? -1.517 -0.376 -5.087 1.00 93.06 270 ARG A O 1
ATOM 2125 N N . ALA A 1 271 ? 0.534 -0.395 -4.171 1.00 94.00 271 ALA A N 1
ATOM 2126 C CA . ALA A 1 271 ? 0.644 -1.846 -4.048 1.00 94.00 271 ALA A CA 1
ATOM 2127 C C . ALA A 1 271 ? -0.515 -2.459 -3.259 1.00 94.00 271 ALA A C 1
ATOM 2129 O O . ALA A 1 271 ? -1.060 -3.493 -3.631 1.00 94.00 271 ALA A O 1
ATOM 2130 N N . VAL A 1 272 ? -0.949 -1.775 -2.205 1.00 91.31 272 VAL A N 1
ATOM 2131 C CA . VAL A 1 272 ? -2.068 -2.191 -1.349 1.00 91.31 272 VAL A CA 1
ATOM 2132 C C . VAL A 1 272 ? -3.382 -2.179 -2.117 1.00 91.31 272 VAL A C 1
ATOM 2134 O O . VAL A 1 272 ? -4.158 -3.137 -2.060 1.00 91.31 272 VAL A O 1
ATOM 2137 N N . VAL A 1 273 ? -3.625 -1.092 -2.853 1.00 93.25 273 VAL A N 1
ATOM 2138 C CA . VAL A 1 273 ? -4.796 -0.966 -3.723 1.00 93.25 273 VAL A CA 1
ATOM 2139 C C . VAL A 1 273 ? -4.747 -2.036 -4.808 1.00 93.25 273 VAL A C 1
ATOM 2141 O O . VAL A 1 273 ? -5.735 -2.729 -5.020 1.00 93.25 273 VAL A O 1
ATOM 2144 N N . LEU A 1 274 ? -3.597 -2.201 -5.461 1.00 95.62 274 LEU A N 1
ATOM 2145 C CA . LEU A 1 274 ? -3.396 -3.163 -6.536 1.00 95.62 274 LEU A CA 1
ATOM 2146 C C . LEU A 1 274 ? -3.655 -4.593 -6.063 1.00 95.62 274 LEU A C 1
ATOM 2148 O O . LEU A 1 274 ? -4.435 -5.296 -6.695 1.00 95.62 274 LEU A O 1
ATOM 2152 N N . ARG A 1 275 ? -3.079 -4.998 -4.926 1.00 93.56 275 ARG A N 1
ATOM 2153 C CA . ARG A 1 275 ? -3.336 -6.315 -4.340 1.00 93.56 275 ARG A CA 1
ATOM 2154 C C . ARG A 1 275 ? -4.816 -6.529 -4.071 1.00 93.56 275 ARG A C 1
ATOM 2156 O O . ARG A 1 275 ? -5.357 -7.539 -4.495 1.00 93.56 275 ARG A O 1
ATOM 2163 N N . THR A 1 276 ? -5.471 -5.557 -3.437 1.00 91.25 276 THR A N 1
ATOM 2164 C CA . THR A 1 276 ? -6.909 -5.643 -3.145 1.00 91.25 276 THR A CA 1
ATOM 2165 C C . THR A 1 276 ? -7.718 -5.831 -4.431 1.00 91.25 276 THR A C 1
ATOM 2167 O O . THR A 1 276 ? -8.606 -6.673 -4.482 1.00 91.25 276 THR A O 1
ATOM 2170 N N . LEU A 1 277 ? -7.394 -5.086 -5.493 1.00 93.75 277 LEU A N 1
ATOM 2171 C CA . LEU A 1 277 ? -8.082 -5.197 -6.780 1.00 93.75 277 LEU A CA 1
ATOM 2172 C C . LEU A 1 277 ? -7.827 -6.538 -7.480 1.00 93.75 277 LEU A C 1
ATOM 2174 O O . LEU A 1 277 ? -8.724 -7.028 -8.156 1.00 93.75 277 LEU A O 1
ATOM 2178 N N . LEU A 1 278 ? -6.632 -7.118 -7.343 1.00 93.81 278 LEU A N 1
ATOM 2179 C CA . LEU A 1 278 ? -6.305 -8.435 -7.898 1.00 93.81 278 LEU A CA 1
ATOM 2180 C C . LEU A 1 278 ? -7.016 -9.556 -7.131 1.00 93.81 278 LEU A C 1
ATOM 2182 O O . LEU A 1 278 ? -7.640 -10.407 -7.758 1.00 93.81 278 LEU A O 1
ATOM 2186 N N . GLU A 1 279 ? -6.993 -9.506 -5.795 1.00 90.06 279 GLU A N 1
ATOM 2187 C CA . GLU A 1 279 ? -7.706 -10.450 -4.923 1.00 90.06 279 GLU A CA 1
ATOM 2188 C C . GLU A 1 279 ? -9.226 -10.407 -5.159 1.00 90.06 279 GLU A C 1
ATOM 2190 O O . GLU A 1 279 ? -9.874 -11.446 -5.169 1.00 90.06 279 GLU A O 1
ATOM 2195 N N . GLU A 1 280 ? -9.802 -9.221 -5.396 1.00 89.69 280 GLU A N 1
ATOM 2196 C CA . GLU A 1 280 ? -11.222 -9.071 -5.749 1.00 89.69 280 GLU A CA 1
ATOM 2197 C C . GLU A 1 280 ? -11.544 -9.527 -7.183 1.00 89.69 280 GLU A C 1
ATOM 2199 O O . GLU A 1 280 ? -12.709 -9.793 -7.487 1.00 89.69 280 GLU A O 1
ATOM 2204 N N . ARG A 1 281 ? -10.556 -9.557 -8.089 1.00 91.00 281 ARG A N 1
ATOM 2205 C CA . ARG A 1 281 ? -10.785 -9.815 -9.517 1.00 91.00 281 ARG A CA 1
ATOM 2206 C C . ARG A 1 281 ? -10.828 -11.295 -9.857 1.00 91.00 281 ARG A C 1
ATOM 2208 O O . ARG A 1 281 ? -11.656 -11.660 -10.693 1.00 91.00 281 ARG A O 1
ATOM 2215 N N . GLU A 1 282 ? -9.909 -12.080 -9.304 1.00 89.94 282 GLU A N 1
ATOM 2216 C CA . GLU A 1 282 ? -9.760 -13.500 -9.620 1.00 89.94 282 GLU A CA 1
ATOM 2217 C C . GLU A 1 282 ? -9.067 -14.246 -8.470 1.00 89.94 282 GLU A C 1
ATOM 2219 O O . GLU A 1 282 ? -7.869 -14.079 -8.236 1.00 89.94 282 GLU A O 1
ATOM 2224 N N . GLU A 1 283 ? -9.806 -15.113 -7.775 1.00 84.69 283 GLU A N 1
ATOM 2225 C CA . GLU A 1 283 ? -9.270 -15.873 -6.637 1.00 84.69 283 GLU A CA 1
ATOM 2226 C C . GLU A 1 283 ? -8.187 -16.880 -7.062 1.00 84.69 283 GLU A C 1
ATOM 2228 O O . GLU A 1 283 ? -7.250 -17.125 -6.303 1.00 84.69 283 GLU A O 1
ATOM 2233 N N . THR A 1 284 ? -8.249 -17.417 -8.290 1.00 87.19 284 THR A N 1
ATOM 2234 C CA . THR A 1 284 ? -7.290 -18.421 -8.792 1.00 87.19 284 THR A CA 1
ATOM 2235 C C . THR A 1 284 ? -5.891 -17.872 -9.058 1.00 87.19 284 THR A C 1
ATOM 2237 O O . THR A 1 284 ? -4.954 -18.655 -9.194 1.00 87.19 284 THR A O 1
ATOM 2240 N N . LEU A 1 285 ? -5.714 -16.545 -9.099 1.00 85.38 285 LEU A N 1
ATOM 2241 C CA . LEU A 1 285 ? -4.386 -15.921 -9.180 1.00 85.38 285 LEU A CA 1
ATOM 2242 C C . LEU A 1 285 ? -3.564 -16.119 -7.899 1.00 85.38 285 LEU A C 1
ATOM 2244 O O . LEU A 1 285 ? -2.349 -15.900 -7.901 1.00 85.38 285 LEU A O 1
ATOM 2248 N N . LYS A 1 286 ? -4.226 -16.493 -6.800 1.00 86.12 286 LYS A N 1
ATOM 2249 C CA . LYS A 1 286 ? -3.614 -16.699 -5.496 1.00 86.12 286 LYS A CA 1
ATOM 2250 C C . LYS A 1 286 ? -3.226 -18.170 -5.319 1.00 86.12 286 LYS A C 1
ATOM 2252 O O . LYS A 1 286 ? -4.078 -19.049 -5.252 1.00 86.12 286 LYS A O 1
ATOM 2257 N N . SER A 1 287 ? -1.929 -18.429 -5.170 1.00 80.56 287 SER A N 1
ATOM 2258 C CA . SER A 1 287 ? -1.380 -19.725 -4.766 1.00 80.56 287 SER A CA 1
ATOM 2259 C C . SER A 1 287 ? -0.887 -19.637 -3.320 1.00 80.56 287 SER A C 1
ATOM 2261 O O . SER A 1 287 ? 0.214 -19.159 -3.040 1.00 80.56 287 SER A O 1
ATOM 2263 N N . GLY A 1 288 ? -1.709 -20.066 -2.361 1.00 81.69 288 GLY A N 1
ATOM 2264 C CA . GLY A 1 288 ? -1.409 -19.863 -0.940 1.00 81.69 288 GLY A CA 1
ATOM 2265 C C . GLY A 1 288 ? -1.571 -18.392 -0.563 1.00 81.69 288 GLY A C 1
ATOM 2266 O O . GLY A 1 288 ? -2.671 -17.880 -0.669 1.00 81.69 288 GLY A O 1
ATOM 2267 N N . GLU A 1 289 ? -0.510 -17.702 -0.133 1.00 80.00 289 GLU A N 1
ATOM 2268 C CA . GLU A 1 289 ? -0.522 -16.238 0.079 1.00 80.00 289 GLU A CA 1
ATOM 2269 C C . GLU A 1 289 ? 0.087 -15.450 -1.090 1.00 80.00 289 GLU A C 1
ATOM 2271 O O . GLU A 1 289 ? 0.078 -14.215 -1.068 1.00 80.00 289 GLU A O 1
ATOM 2276 N N . THR A 1 290 ? 0.597 -16.143 -2.116 1.00 89.19 290 THR A N 1
ATOM 2277 C CA . THR A 1 290 ? 1.319 -15.504 -3.216 1.00 89.19 290 THR A CA 1
ATOM 2278 C C . THR A 1 290 ? 0.423 -15.246 -4.422 1.00 89.19 290 THR A C 1
ATOM 2280 O O . THR A 1 290 ? -0.349 -16.110 -4.830 1.00 89.19 290 THR A O 1
ATOM 2283 N N . ILE A 1 291 ? 0.526 -14.052 -5.003 1.00 92.19 291 ILE A N 1
ATOM 2284 C CA . ILE A 1 291 ? -0.078 -13.698 -6.289 1.00 92.19 291 ILE A CA 1
ATOM 2285 C C . ILE A 1 291 ? 0.989 -13.847 -7.364 1.00 92.19 291 ILE A C 1
ATOM 2287 O O . ILE A 1 291 ? 2.050 -13.227 -7.281 1.00 92.19 291 ILE A O 1
ATOM 2291 N N . GLN A 1 292 ? 0.691 -14.652 -8.378 1.00 92.62 292 GLN A N 1
ATOM 2292 C CA . GLN A 1 292 ? 1.594 -14.889 -9.498 1.00 92.62 292 GLN A CA 1
ATOM 2293 C C . GLN A 1 292 ? 1.330 -13.850 -10.597 1.00 92.62 292 GLN A C 1
ATOM 2295 O O . GLN A 1 292 ? 0.274 -13.843 -11.231 1.00 92.62 292 GLN A O 1
ATOM 2300 N N . ILE A 1 293 ? 2.301 -12.977 -10.848 1.00 95.06 293 ILE A N 1
ATOM 2301 C CA . ILE A 1 293 ? 2.217 -11.892 -11.834 1.00 95.06 293 ILE A CA 1
ATOM 2302 C C . ILE A 1 293 ? 3.561 -11.718 -12.533 1.00 95.06 293 ILE A C 1
ATOM 2304 O O . ILE A 1 293 ? 4.606 -11.828 -11.899 1.00 95.06 293 ILE A O 1
ATOM 2308 N N . ASP A 1 294 ? 3.524 -11.472 -13.839 1.00 93.81 294 ASP A N 1
ATOM 2309 C CA . ASP A 1 294 ? 4.722 -11.205 -14.626 1.00 93.81 294 ASP A CA 1
ATOM 2310 C C . ASP A 1 294 ? 5.393 -9.899 -14.172 1.00 93.81 294 ASP A C 1
ATOM 2312 O O . ASP A 1 294 ? 4.732 -8.882 -13.928 1.00 93.81 294 ASP A O 1
ATOM 2316 N N . ASP A 1 295 ? 6.723 -9.916 -14.085 1.00 90.25 295 ASP A N 1
ATOM 2317 C CA . ASP A 1 295 ? 7.506 -8.803 -13.557 1.00 90.25 295 ASP A CA 1
ATOM 2318 C C . ASP A 1 295 ? 7.307 -7.504 -14.341 1.00 90.25 295 ASP A C 1
ATOM 2320 O O . ASP A 1 295 ? 7.266 -6.429 -13.732 1.00 90.25 295 ASP A O 1
ATOM 2324 N N . SER A 1 296 ? 7.139 -7.599 -15.664 1.00 91.56 296 SER A N 1
ATOM 2325 C CA . SER A 1 296 ? 6.917 -6.446 -16.537 1.00 91.56 296 SER A CA 1
ATOM 2326 C C . SER A 1 296 ? 5.524 -5.852 -16.341 1.00 91.56 296 SER A C 1
ATOM 2328 O O . SER A 1 296 ? 5.353 -4.631 -16.320 1.00 91.56 296 SER A O 1
ATOM 2330 N N . VAL A 1 297 ? 4.521 -6.706 -16.123 1.00 95.50 297 VAL A N 1
ATOM 2331 C CA . VAL A 1 297 ? 3.148 -6.286 -15.819 1.00 95.50 297 VAL A CA 1
ATOM 2332 C C . VAL A 1 297 ? 3.104 -5.599 -14.458 1.00 95.50 297 VAL A C 1
ATOM 2334 O O . VAL A 1 297 ? 2.541 -4.507 -14.334 1.00 95.50 297 VAL A O 1
ATOM 2337 N N . LEU A 1 298 ? 3.753 -6.195 -13.454 1.00 95.50 298 LEU A N 1
ATOM 2338 C CA . LEU A 1 298 ? 3.860 -5.626 -12.116 1.00 95.50 298 LEU A CA 1
ATOM 2339 C C . LEU A 1 298 ? 4.595 -4.281 -12.130 1.00 95.50 298 LEU A C 1
ATOM 2341 O O . LEU A 1 298 ? 4.129 -3.335 -11.497 1.00 95.50 298 LEU A O 1
ATOM 2345 N N . ASN A 1 299 ? 5.695 -4.173 -12.884 1.00 93.31 299 ASN A N 1
ATOM 2346 C CA . ASN A 1 299 ? 6.416 -2.915 -13.069 1.00 93.31 299 ASN A CA 1
ATOM 2347 C C . ASN A 1 299 ? 5.509 -1.827 -13.655 1.00 93.31 299 ASN A C 1
ATOM 2349 O O . ASN A 1 299 ? 5.417 -0.744 -13.082 1.00 93.31 299 ASN A O 1
ATOM 2353 N N . GLY A 1 300 ? 4.802 -2.111 -14.755 1.00 94.31 300 GLY A N 1
ATOM 2354 C CA . GLY A 1 300 ? 3.901 -1.139 -15.382 1.00 94.31 300 GLY A CA 1
ATOM 2355 C C . GLY A 1 300 ? 2.813 -0.659 -14.417 1.00 94.31 300 GLY A C 1
ATOM 2356 O O . GLY A 1 300 ? 2.595 0.545 -14.263 1.00 94.31 300 GLY A O 1
ATOM 2357 N N . LEU A 1 301 ? 2.190 -1.592 -13.687 1.00 96.06 301 LEU A N 1
ATOM 2358 C CA . LEU A 1 301 ? 1.142 -1.281 -12.713 1.00 96.06 301 LEU A CA 1
ATOM 2359 C C . LEU A 1 301 ? 1.663 -0.479 -11.511 1.00 96.06 301 LEU A C 1
ATOM 2361 O O . LEU A 1 301 ? 0.966 0.420 -11.035 1.00 96.06 301 LEU A O 1
ATOM 2365 N N . LEU A 1 302 ? 2.860 -0.789 -11.005 1.00 94.88 302 LEU A N 1
ATOM 2366 C CA . LEU A 1 302 ? 3.410 -0.156 -9.808 1.00 94.88 302 LEU A CA 1
ATOM 2367 C C . LEU A 1 302 ? 4.158 1.140 -10.087 1.00 94.88 302 LEU A C 1
ATOM 2369 O O . LEU A 1 302 ? 3.948 2.084 -9.337 1.00 94.88 302 LEU A O 1
ATOM 2373 N N . LEU A 1 303 ? 4.980 1.215 -11.130 1.00 92.12 303 LEU A N 1
ATOM 2374 C CA . LEU A 1 303 ? 5.937 2.308 -11.324 1.00 92.12 303 LEU A CA 1
ATOM 2375 C C . LEU A 1 303 ? 5.372 3.492 -12.123 1.00 92.12 303 LEU A C 1
ATOM 2377 O O . LEU A 1 303 ? 5.889 4.593 -11.997 1.00 92.12 303 LEU A O 1
ATOM 2381 N N . THR A 1 304 ? 4.287 3.319 -12.891 1.00 92.94 304 THR A N 1
ATOM 2382 C CA . THR A 1 304 ? 3.716 4.412 -13.710 1.00 92.94 304 THR A CA 1
ATOM 2383 C C . THR A 1 304 ? 3.262 5.601 -12.846 1.00 92.94 304 THR A C 1
ATOM 2385 O O . THR A 1 304 ? 2.274 5.465 -12.127 1.00 92.94 304 THR A O 1
ATOM 2388 N N . PRO A 1 305 ? 3.872 6.793 -12.890 1.00 90.25 305 PRO A N 1
ATOM 2389 C CA . PRO A 1 305 ? 3.641 7.828 -11.874 1.00 90.25 305 PRO A CA 1
ATOM 2390 C C . PRO A 1 305 ? 2.181 8.284 -11.732 1.00 90.25 305 PRO A C 1
ATOM 2392 O O . PRO A 1 305 ? 1.711 8.530 -10.615 1.00 90.25 305 PRO A O 1
ATOM 2395 N N . GLN A 1 306 ? 1.439 8.351 -12.844 1.00 92.75 306 GLN A N 1
ATOM 2396 C CA . GLN A 1 306 ? 0.081 8.893 -12.890 1.00 92.75 306 GLN A CA 1
ATOM 2397 C C . GLN A 1 306 ? -0.930 7.958 -13.561 1.00 92.75 306 GLN A C 1
ATOM 2399 O O . GLN A 1 306 ? -0.767 7.534 -14.701 1.00 92.75 306 GLN A O 1
ATOM 2404 N N . TYR A 1 307 ? -2.050 7.746 -12.875 1.00 95.44 307 TYR A N 1
ATOM 2405 C CA . TYR A 1 307 ? -3.290 7.232 -13.444 1.00 95.44 307 TYR A CA 1
ATOM 2406 C C . TYR A 1 307 ? -4.310 8.363 -13.582 1.00 95.44 307 TYR A C 1
ATOM 2408 O O . TYR A 1 307 ? -4.593 9.048 -12.595 1.00 95.44 307 TYR A O 1
ATOM 2416 N N . HIS A 1 308 ? -4.919 8.532 -14.760 1.00 93.12 308 HIS A N 1
ATOM 2417 C CA . HIS A 1 308 ? -5.800 9.673 -15.064 1.00 93.12 308 HIS A CA 1
ATOM 2418 C C . HIS A 1 308 ? -6.939 9.870 -14.045 1.00 93.12 308 HIS A C 1
ATOM 2420 O O . HIS A 1 308 ? -7.319 10.999 -13.745 1.00 93.12 308 HIS A O 1
ATOM 2426 N N . GLN A 1 309 ? -7.482 8.778 -13.494 1.00 90.94 309 GLN A N 1
ATOM 2427 C CA . GLN A 1 309 ? -8.537 8.784 -12.475 1.00 90.94 309 GLN A CA 1
ATOM 2428 C C . GLN A 1 309 ? -8.165 7.927 -11.251 1.00 90.94 309 GLN A C 1
ATOM 2430 O O . GLN A 1 309 ? -9.023 7.269 -10.653 1.00 90.94 309 GLN A O 1
ATOM 2435 N N . GLY A 1 310 ? -6.877 7.891 -10.890 1.00 92.31 310 GLY A N 1
ATOM 2436 C CA . GLY A 1 310 ? -6.378 7.185 -9.707 1.00 92.31 310 GLY A CA 1
ATOM 2437 C C . GLY A 1 310 ? -6.826 5.718 -9.648 1.00 92.31 310 GLY A C 1
ATOM 2438 O O . GLY A 1 310 ? -6.657 4.958 -10.602 1.00 92.31 310 GLY A O 1
ATOM 2439 N N . ILE A 1 311 ? -7.464 5.321 -8.541 1.00 93.75 311 ILE A N 1
ATOM 2440 C CA . ILE A 1 311 ? -7.907 3.937 -8.297 1.00 93.75 311 ILE A CA 1
ATOM 2441 C C . ILE A 1 311 ? -8.898 3.454 -9.370 1.00 93.75 311 ILE A C 1
ATOM 2443 O O . ILE A 1 311 ? -8.942 2.266 -9.676 1.00 93.75 311 ILE A O 1
ATOM 2447 N N . HIS A 1 312 ? -9.694 4.348 -9.970 1.00 92.12 312 HIS A N 1
ATOM 2448 C CA . HIS A 1 312 ? -10.702 3.952 -10.964 1.00 92.12 312 HIS A CA 1
ATOM 2449 C C . HIS A 1 312 ? -10.049 3.507 -12.275 1.00 92.12 312 HIS A C 1
ATOM 2451 O O . HIS A 1 312 ? -10.471 2.517 -12.872 1.00 92.12 312 HIS A O 1
ATOM 2457 N N . SER A 1 313 ? -8.980 4.191 -12.680 1.00 96.25 313 SER A N 1
ATOM 2458 C CA . SER A 1 313 ? -8.141 3.794 -13.809 1.00 96.25 313 SER A CA 1
ATOM 2459 C C . SER A 1 313 ? -7.471 2.440 -13.555 1.00 96.25 313 SER A C 1
ATOM 2461 O O . SER A 1 313 ? -7.576 1.553 -14.398 1.00 96.25 313 SER A O 1
ATOM 2463 N N . MET A 1 314 ? -6.874 2.237 -12.371 1.00 96.50 314 MET A N 1
ATOM 2464 C CA . MET A 1 314 ? -6.286 0.942 -11.986 1.00 96.50 314 MET A CA 1
ATOM 2465 C C . MET A 1 314 ? -7.318 -0.190 -12.043 1.00 96.50 314 MET A C 1
ATOM 2467 O O . MET A 1 314 ? -7.093 -1.222 -12.675 1.00 96.50 314 MET A O 1
ATOM 2471 N N . LYS A 1 315 ? -8.488 0.027 -11.427 1.00 96.00 315 LYS A N 1
ATOM 2472 C CA . LYS A 1 315 ? -9.593 -0.936 -11.425 1.00 96.00 315 LYS A CA 1
ATOM 2473 C C . LYS A 1 315 ? -10.060 -1.262 -12.840 1.00 96.00 315 LYS A C 1
ATOM 2475 O O . LYS A 1 315 ? -10.325 -2.424 -13.131 1.00 96.00 315 LYS A O 1
ATOM 2480 N N . SER A 1 316 ? -10.132 -0.264 -13.718 1.00 96.88 316 SER A N 1
ATOM 2481 C CA . SER A 1 316 ? -10.556 -0.457 -15.105 1.00 96.88 316 SER A CA 1
ATOM 2482 C C . SER A 1 316 ? -9.577 -1.346 -15.872 1.00 96.88 316 SER A C 1
ATOM 2484 O O . SER A 1 316 ? -10.016 -2.334 -16.457 1.00 96.88 316 SER A O 1
ATOM 2486 N N . ILE A 1 317 ? -8.266 -1.085 -15.784 1.00 97.25 317 ILE A N 1
ATOM 2487 C CA . ILE A 1 317 ? -7.234 -1.924 -16.422 1.00 97.25 317 ILE A CA 1
ATOM 2488 C C . ILE A 1 317 ? -7.343 -3.380 -15.950 1.00 97.25 317 ILE A C 1
ATOM 2490 O O . ILE A 1 317 ? -7.393 -4.291 -16.776 1.00 97.25 317 ILE A O 1
ATOM 2494 N N . ILE A 1 318 ? -7.450 -3.609 -14.638 1.00 96.69 318 ILE A N 1
ATOM 2495 C CA . ILE A 1 318 ? -7.547 -4.962 -14.062 1.00 96.69 318 ILE A CA 1
ATOM 2496 C C . ILE A 1 318 ? -8.856 -5.645 -14.478 1.00 96.69 318 ILE A C 1
ATOM 2498 O O . ILE A 1 318 ? -8.860 -6.811 -14.866 1.00 96.69 318 ILE A O 1
ATOM 2502 N N . SER A 1 319 ? -9.976 -4.919 -14.462 1.00 95.12 319 SER A N 1
ATOM 2503 C CA . SER A 1 319 ? -11.279 -5.466 -14.858 1.00 95.12 319 SER A CA 1
ATOM 2504 C C . SER A 1 319 ? -11.322 -5.880 -16.331 1.00 95.12 319 SER A C 1
ATOM 2506 O O . SER A 1 319 ? -11.881 -6.925 -16.655 1.00 95.12 319 SER A O 1
ATOM 2508 N N . MET A 1 320 ? -10.680 -5.099 -17.206 1.00 95.62 320 MET A N 1
ATOM 2509 C CA . MET A 1 320 ? -10.590 -5.357 -18.645 1.00 95.62 320 MET A CA 1
ATOM 2510 C C . MET A 1 320 ? -9.539 -6.418 -18.999 1.00 95.62 320 MET A C 1
ATOM 2512 O O . MET A 1 320 ? -9.500 -6.873 -20.142 1.00 95.62 320 MET A O 1
ATOM 2516 N N . SER A 1 321 ? -8.688 -6.809 -18.047 1.00 96.56 321 SER A N 1
ATOM 2517 C CA . SER A 1 321 ? -7.693 -7.862 -18.245 1.00 96.5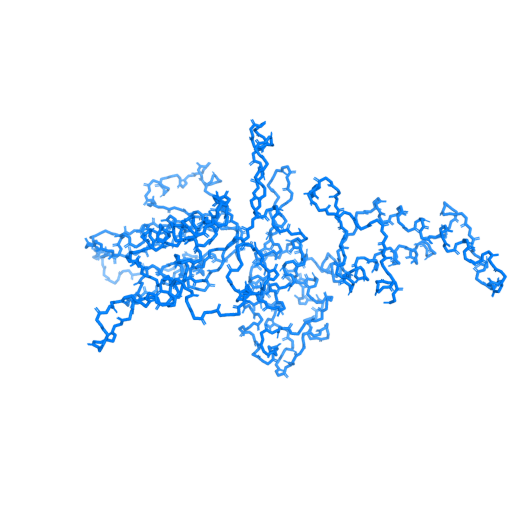6 321 SER A CA 1
ATOM 2518 C C . SER A 1 321 ? -8.355 -9.244 -18.311 1.00 96.56 321 SER A C 1
ATOM 2520 O O . SER A 1 321 ? -9.332 -9.537 -17.612 1.00 96.56 321 SER A O 1
ATOM 2522 N N . ARG A 1 322 ? -7.806 -10.120 -19.158 1.00 95.00 322 ARG A N 1
ATOM 2523 C CA . ARG A 1 322 ? -8.303 -11.478 -19.435 1.00 95.00 322 ARG A CA 1
ATOM 2524 C C . ARG A 1 322 ? -7.808 -12.476 -18.383 1.00 95.00 322 ARG A C 1
ATOM 2526 O O . ARG A 1 322 ? -6.988 -13.340 -18.682 1.00 95.00 322 ARG A O 1
ATOM 2533 N N . LEU A 1 323 ? -8.294 -12.321 -17.152 1.00 93.75 323 LEU A N 1
ATOM 2534 C CA . LEU A 1 323 ? -7.812 -13.060 -15.975 1.00 93.75 323 LEU A CA 1
ATOM 2535 C C . LEU A 1 323 ? -8.669 -14.264 -15.569 1.00 93.75 323 LEU A C 1
ATOM 2537 O O . LEU A 1 323 ? -8.222 -15.043 -14.740 1.00 93.75 323 LEU A O 1
ATOM 2541 N N . ASN A 1 324 ? -9.853 -14.441 -16.161 1.00 91.56 324 ASN A N 1
ATOM 2542 C CA . ASN A 1 324 ? -10.789 -15.499 -15.770 1.00 91.56 324 ASN A CA 1
ATOM 2543 C C . ASN A 1 324 ? -10.118 -16.887 -15.794 1.00 91.56 324 ASN A C 1
ATOM 2545 O O . ASN A 1 324 ? -9.609 -17.295 -16.843 1.00 91.56 324 ASN A O 1
ATOM 2549 N N . ASN A 1 325 ? -10.154 -17.602 -14.664 1.00 88.31 325 ASN A N 1
ATOM 2550 C CA . ASN A 1 325 ? -9.535 -18.916 -14.447 1.00 88.31 325 ASN A CA 1
ATOM 2551 C C . ASN A 1 325 ? -8.018 -18.970 -14.706 1.00 88.31 325 ASN A C 1
ATOM 2553 O O . ASN A 1 325 ? -7.469 -20.047 -14.955 1.00 88.31 325 ASN A O 1
ATOM 2557 N N . ARG A 1 326 ? -7.319 -17.830 -14.697 1.00 89.69 326 ARG A N 1
ATOM 2558 C CA . ARG A 1 326 ? -5.858 -17.812 -14.809 1.00 89.69 326 ARG A CA 1
ATOM 2559 C C . ARG A 1 326 ? -5.217 -17.961 -13.439 1.00 89.69 326 ARG A C 1
ATOM 2561 O O . ARG A 1 326 ? -5.696 -17.426 -12.444 1.00 89.69 326 ARG A O 1
ATOM 2568 N N . THR A 1 327 ? -4.084 -18.648 -13.420 1.00 90.00 327 THR A N 1
ATOM 2569 C CA . THR A 1 327 ? -3.223 -18.782 -12.240 1.00 90.00 327 THR A CA 1
ATOM 2570 C C . THR A 1 327 ? -2.052 -17.809 -12.259 1.00 90.00 327 THR A C 1
ATOM 2572 O O . THR A 1 327 ? -1.393 -17.653 -11.241 1.00 90.00 327 THR A O 1
ATOM 2575 N N . HIS A 1 328 ? -1.800 -17.140 -13.391 1.00 93.81 328 HIS A N 1
ATOM 2576 C CA . HIS A 1 328 ? -0.703 -16.193 -13.572 1.00 93.81 328 HIS A CA 1
ATOM 2577 C C . HIS A 1 328 ? -1.140 -14.983 -14.414 1.00 93.81 328 HIS A C 1
ATOM 2579 O O . HIS A 1 328 ? -1.770 -15.131 -15.470 1.00 93.81 328 HIS A O 1
ATOM 2585 N N . PHE A 1 329 ? -0.811 -13.772 -13.951 1.00 95.88 329 PHE A N 1
ATOM 2586 C CA . PHE A 1 329 ? -1.083 -12.532 -14.680 1.00 95.88 329 PHE A CA 1
ATOM 2587 C C . PHE A 1 329 ? 0.075 -12.186 -15.625 1.00 95.88 329 PHE A C 1
ATOM 2589 O O . PHE A 1 329 ? 0.977 -11.419 -15.299 1.00 95.88 329 PHE A O 1
ATOM 2596 N N . GLU A 1 330 ? -0.008 -12.738 -16.832 1.00 94.94 330 GLU A N 1
ATOM 2597 C CA . GLU A 1 330 ? 0.934 -12.519 -17.932 1.00 94.94 330 GLU A CA 1
ATOM 2598 C C . GLU A 1 330 ? 0.647 -11.242 -18.726 1.00 94.94 330 GLU A C 1
ATOM 2600 O O . GLU A 1 330 ? -0.490 -10.766 -18.810 1.00 94.94 330 GLU A O 1
ATOM 2605 N N . ARG A 1 331 ? 1.657 -10.762 -19.459 1.00 94.50 331 ARG A N 1
ATOM 2606 C CA . ARG A 1 331 ? 1.527 -9.625 -20.384 1.00 94.50 331 ARG A CA 1
ATOM 2607 C C . ARG A 1 331 ? 0.429 -9.816 -21.436 1.00 94.50 331 ARG A C 1
ATOM 2609 O O . ARG A 1 331 ? -0.254 -8.854 -21.777 1.00 94.50 331 ARG A O 1
ATOM 2616 N N . ALA A 1 332 ? 0.214 -11.042 -21.916 1.00 94.44 332 ALA A N 1
ATOM 2617 C CA . ALA A 1 332 ? -0.827 -11.357 -22.900 1.00 94.44 332 ALA A CA 1
ATOM 2618 C C . ALA A 1 332 ? -2.263 -11.205 -22.356 1.00 94.44 332 ALA A C 1
ATOM 2620 O O . ALA A 1 332 ? -3.213 -11.120 -23.137 1.00 94.44 332 ALA A O 1
ATOM 2621 N N . ALA A 1 333 ? -2.436 -11.171 -21.029 1.00 95.81 333 ALA A N 1
ATOM 2622 C CA . ALA A 1 333 ? -3.733 -10.969 -20.394 1.00 95.81 333 ALA A CA 1
ATOM 2623 C C . ALA A 1 333 ? -4.120 -9.484 -20.272 1.00 95.81 333 ALA A C 1
ATOM 2625 O O . ALA A 1 333 ? -5.275 -9.193 -19.955 1.00 95.81 333 ALA A O 1
ATOM 2626 N N . LEU A 1 334 ? -3.193 -8.550 -20.519 1.00 96.94 334 LEU A N 1
ATOM 2627 C CA . LEU A 1 334 ? -3.467 -7.115 -20.449 1.00 96.94 334 LEU A CA 1
ATOM 2628 C C . LEU A 1 334 ? -4.484 -6.657 -21.514 1.00 96.94 334 LEU A C 1
ATOM 2630 O O . LEU A 1 334 ? -4.621 -7.288 -22.567 1.00 96.94 334 LEU A O 1
ATOM 2634 N N . PRO A 1 335 ? -5.185 -5.530 -21.280 1.00 97.31 335 PRO A N 1
ATOM 2635 C CA . PRO A 1 335 ? -6.037 -4.918 -22.290 1.00 97.31 335 PRO A CA 1
ATOM 2636 C C . PRO A 1 335 ? -5.225 -4.447 -23.502 1.00 97.31 335 PRO A C 1
ATOM 2638 O O . PRO A 1 335 ? -4.003 -4.303 -23.462 1.00 97.31 335 PRO A O 1
ATOM 2641 N N . THR A 1 336 ? -5.919 -4.142 -24.595 1.00 96.44 336 THR A N 1
ATOM 2642 C CA . THR A 1 336 ? -5.271 -3.605 -25.800 1.00 96.44 336 THR A CA 1
ATOM 2643 C C . THR A 1 336 ? -4.633 -2.234 -25.541 1.00 96.44 336 THR A C 1
ATOM 2645 O O . THR A 1 336 ? -5.086 -1.473 -24.682 1.00 96.44 336 THR A O 1
ATOM 2648 N N . LYS A 1 337 ? -3.627 -1.861 -26.346 1.00 96.19 337 LYS A N 1
ATOM 2649 C CA . LYS A 1 337 ? -2.972 -0.536 -26.295 1.00 96.19 337 LYS A CA 1
ATOM 2650 C C . LYS A 1 337 ? -3.975 0.624 -26.263 1.00 96.19 337 LYS A C 1
ATOM 2652 O O . LYS A 1 337 ? -3.824 1.548 -25.466 1.00 96.19 337 LYS A O 1
ATOM 2657 N N . SER A 1 338 ? -5.014 0.562 -27.098 1.00 95.94 338 SER A N 1
ATOM 2658 C CA . SER A 1 338 ? -6.054 1.596 -27.175 1.00 95.94 338 SER A CA 1
ATOM 2659 C C . SER A 1 338 ? -6.859 1.722 -25.881 1.00 95.94 338 SER A C 1
ATOM 2661 O O . SER A 1 338 ? -7.213 2.831 -25.499 1.00 95.94 338 SER A O 1
ATOM 2663 N N . GLN A 1 339 ? -7.111 0.610 -25.183 1.00 96.31 339 GLN A N 1
ATOM 2664 C CA . GLN A 1 339 ? -7.804 0.613 -23.893 1.00 96.31 339 GLN A CA 1
ATOM 2665 C C . GLN A 1 339 ? -6.905 1.147 -22.776 1.00 96.31 339 GLN A C 1
ATOM 2667 O O . GLN A 1 339 ? -7.343 1.987 -21.998 1.00 96.31 339 GLN A O 1
ATOM 2672 N N . ILE A 1 340 ? -5.639 0.718 -22.717 1.00 96.69 340 ILE A N 1
ATOM 2673 C CA . ILE A 1 340 ? -4.689 1.176 -21.689 1.00 96.69 340 ILE A CA 1
ATOM 2674 C C . ILE A 1 340 ? -4.481 2.696 -21.774 1.00 96.69 340 ILE A C 1
ATOM 2676 O O . ILE A 1 340 ? -4.502 3.375 -20.747 1.00 96.69 340 ILE A O 1
ATOM 2680 N N . LYS A 1 341 ? -4.383 3.250 -22.991 1.00 96.81 341 LYS A N 1
ATOM 2681 C CA . LYS A 1 341 ? -4.203 4.693 -23.232 1.00 96.81 341 LYS A CA 1
ATOM 2682 C C . LYS A 1 341 ? -5.322 5.572 -22.644 1.00 96.81 341 LYS A C 1
ATOM 2684 O O . LYS A 1 341 ? -5.108 6.757 -22.414 1.00 96.81 341 LYS A O 1
ATOM 2689 N N . LEU A 1 342 ? -6.507 5.018 -22.372 1.00 96.31 342 LEU A N 1
ATOM 2690 C CA . LEU A 1 342 ? -7.588 5.755 -21.701 1.00 96.31 342 LEU A CA 1
ATOM 2691 C C . LEU A 1 342 ? -7.259 6.060 -20.231 1.00 96.31 342 LEU A C 1
ATOM 2693 O O . LEU A 1 342 ? -7.782 7.015 -19.657 1.00 96.31 342 LEU A O 1
ATOM 2697 N N . PHE A 1 343 ? -6.391 5.263 -19.608 1.00 96.56 343 PHE A N 1
ATOM 2698 C CA . PHE A 1 343 ? -6.195 5.254 -18.160 1.00 96.56 343 PHE A CA 1
ATOM 2699 C C . PHE A 1 343 ? -4.839 5.796 -17.707 1.00 96.56 343 PHE A C 1
ATOM 2701 O O . PHE A 1 343 ? -4.753 6.265 -16.569 1.00 96.56 343 PHE A O 1
ATOM 2708 N N . VAL A 1 344 ? -3.827 5.738 -18.575 1.00 96.50 344 VAL A N 1
ATOM 2709 C CA . VAL A 1 344 ? -2.435 6.143 -18.320 1.00 96.50 344 VAL A CA 1
ATOM 2710 C C . VAL A 1 344 ? -1.785 6.695 -19.593 1.00 96.50 344 VAL A C 1
ATOM 2712 O O . VAL A 1 344 ? -2.261 6.424 -20.702 1.00 96.50 344 VAL A O 1
ATOM 2715 N N . ASP A 1 345 ? -0.659 7.400 -19.451 1.00 96.12 345 ASP A N 1
ATOM 2716 C CA . ASP A 1 345 ? 0.242 7.636 -20.581 1.00 96.12 345 ASP A CA 1
ATOM 2717 C C . ASP A 1 345 ? 0.862 6.299 -21.014 1.00 96.12 345 ASP A C 1
ATOM 2719 O O . ASP A 1 345 ? 1.606 5.659 -20.272 1.00 96.12 345 ASP A O 1
ATOM 2723 N N . TYR A 1 346 ? 0.518 5.842 -22.219 1.00 94.88 346 TYR A N 1
ATOM 2724 C CA . TYR A 1 346 ? 0.939 4.527 -22.699 1.00 94.88 346 TYR A CA 1
ATOM 2725 C C . TYR A 1 346 ? 2.453 4.429 -22.926 1.00 94.88 346 TYR A C 1
ATOM 2727 O O . TYR A 1 346 ? 3.017 3.347 -22.761 1.00 94.88 346 TYR A O 1
ATOM 2735 N N . LYS A 1 347 ? 3.113 5.520 -23.335 1.00 92.38 347 LYS A N 1
ATOM 2736 C CA . LYS A 1 347 ? 4.560 5.508 -23.572 1.00 92.38 347 LYS A CA 1
ATOM 2737 C C . LYS A 1 347 ? 5.270 5.356 -22.235 1.00 92.38 347 LYS A C 1
ATOM 2739 O O . LYS A 1 347 ? 6.009 4.397 -22.051 1.00 92.38 347 LYS A O 1
ATOM 2744 N N . GLU A 1 348 ? 4.934 6.221 -21.282 1.00 91.25 348 GLU A N 1
ATOM 2745 C CA . GLU A 1 348 ? 5.479 6.160 -19.929 1.00 91.25 348 GLU A CA 1
ATOM 2746 C C . GLU A 1 348 ? 5.206 4.799 -19.276 1.00 91.25 348 GLU A C 1
ATOM 2748 O O . GLU A 1 348 ? 6.117 4.203 -18.710 1.00 91.25 348 GLU A O 1
ATOM 2753 N N . TRP A 1 349 ? 3.994 4.256 -19.414 1.00 93.12 349 TRP A N 1
ATOM 2754 C CA . TRP A 1 349 ? 3.661 2.918 -18.921 1.00 93.12 349 TRP A CA 1
ATOM 2755 C C . TRP A 1 349 ? 4.561 1.828 -19.502 1.00 93.12 349 TRP A C 1
ATOM 2757 O O . TRP A 1 349 ? 5.082 0.991 -18.767 1.00 93.12 349 TRP A O 1
ATOM 2767 N N . THR A 1 350 ? 4.720 1.811 -20.828 1.00 91.44 350 THR A N 1
ATOM 2768 C CA . THR A 1 350 ? 5.478 0.762 -21.525 1.00 91.44 350 THR A CA 1
ATOM 2769 C C . THR A 1 350 ? 6.949 0.819 -21.141 1.00 91.44 350 THR A C 1
ATOM 2771 O O . THR A 1 350 ? 7.549 -0.222 -20.897 1.00 91.44 350 THR A O 1
ATOM 2774 N N . ASP A 1 351 ? 7.496 2.024 -21.005 1.00 87.25 351 ASP A N 1
ATOM 2775 C CA . ASP A 1 351 ? 8.873 2.220 -20.568 1.00 87.25 351 ASP A CA 1
ATOM 2776 C C . ASP A 1 351 ? 9.076 1.698 -19.136 1.00 87.25 351 ASP A C 1
ATOM 2778 O O . ASP A 1 351 ? 10.082 1.059 -18.844 1.00 87.25 351 ASP A O 1
ATOM 2782 N N . HIS A 1 352 ? 8.093 1.891 -18.248 1.00 89.81 352 HIS A N 1
ATOM 2783 C CA . HIS A 1 352 ? 8.139 1.326 -16.899 1.00 89.81 352 HIS A CA 1
ATOM 2784 C C . HIS A 1 352 ? 7.984 -0.195 -16.883 1.00 89.81 352 HIS A C 1
ATOM 2786 O O . HIS A 1 352 ? 8.549 -0.828 -16.001 1.00 89.81 352 HIS A O 1
ATOM 2792 N N . MET A 1 353 ? 7.283 -0.817 -17.840 1.00 89.06 353 MET A N 1
ATOM 2793 C CA . MET A 1 353 ? 7.217 -2.285 -17.914 1.00 89.06 353 MET A CA 1
ATOM 2794 C C . MET A 1 353 ? 8.609 -2.919 -18.048 1.00 89.06 353 MET A C 1
ATOM 2796 O O . MET A 1 353 ? 8.824 -4.018 -17.536 1.00 89.06 353 MET A O 1
ATOM 2800 N N . CYS A 1 354 ? 9.561 -2.223 -18.673 1.00 79.94 354 CYS A N 1
ATOM 2801 C CA . CYS A 1 354 ? 10.939 -2.689 -18.826 1.00 79.94 354 CYS A CA 1
ATOM 2802 C C . CYS A 1 354 ? 11.741 -2.688 -17.511 1.00 79.94 354 CYS A C 1
ATOM 2804 O O . CYS A 1 354 ? 12.722 -3.419 -17.414 1.00 79.94 354 CYS A O 1
ATOM 2806 N N . GLY A 1 355 ? 11.319 -1.942 -16.481 1.00 75.81 355 GLY A N 1
ATOM 2807 C CA . GLY A 1 355 ? 11.982 -1.931 -15.176 1.00 75.81 355 GLY A CA 1
ATOM 2808 C C . GLY A 1 355 ? 12.069 -0.556 -14.517 1.00 75.81 355 GLY A C 1
ATOM 2809 O O . GLY A 1 355 ? 11.387 0.396 -14.896 1.00 75.81 355 GLY A O 1
ATOM 2810 N N . LEU A 1 356 ? 12.917 -0.472 -13.488 1.00 72.38 356 LEU A N 1
ATOM 2811 C CA . LEU A 1 356 ? 13.285 0.789 -12.845 1.00 72.38 356 LEU A CA 1
ATOM 2812 C C . LEU A 1 356 ? 14.113 1.625 -13.823 1.00 72.38 356 LEU A C 1
ATOM 2814 O O . LEU A 1 356 ? 15.139 1.164 -14.318 1.00 72.38 356 LEU A O 1
ATOM 2818 N N . ARG A 1 357 ? 13.677 2.861 -14.078 1.00 73.81 357 ARG A N 1
ATOM 2819 C CA . ARG A 1 357 ? 14.442 3.793 -14.904 1.00 73.81 357 ARG A CA 1
ATOM 2820 C C . ARG A 1 357 ? 15.697 4.229 -14.164 1.00 73.81 357 ARG A C 1
ATOM 2822 O O . ARG A 1 357 ? 15.618 4.809 -13.084 1.00 73.81 357 ARG A O 1
ATOM 2829 N N . ILE A 1 358 ? 16.838 3.966 -14.782 1.00 78.69 358 ILE A N 1
ATOM 2830 C CA . ILE A 1 358 ? 18.116 4.549 -14.391 1.00 78.69 358 ILE A CA 1
ATOM 2831 C C . ILE A 1 358 ? 18.149 5.973 -14.956 1.00 78.69 358 ILE A C 1
ATOM 2833 O O . ILE A 1 358 ? 17.706 6.194 -16.085 1.00 78.69 358 ILE A O 1
ATOM 2837 N N . ASP A 1 359 ? 18.637 6.937 -14.173 1.00 82.31 359 ASP A N 1
ATOM 2838 C CA . ASP A 1 359 ? 18.828 8.305 -14.661 1.00 82.31 359 ASP A CA 1
ATOM 2839 C C . ASP A 1 359 ? 19.674 8.305 -15.942 1.00 82.31 359 ASP A C 1
ATOM 2841 O O . ASP A 1 359 ? 20.639 7.548 -16.043 1.00 82.31 359 ASP A O 1
ATOM 2845 N N . THR A 1 360 ? 19.333 9.153 -16.914 1.00 84.94 360 THR A N 1
ATOM 2846 C CA . THR A 1 360 ? 19.992 9.166 -18.227 1.00 84.94 360 THR A CA 1
ATOM 2847 C C . THR A 1 360 ? 21.506 9.332 -18.112 1.00 84.94 360 THR A C 1
ATOM 2849 O O . THR A 1 360 ? 22.241 8.669 -18.839 1.00 84.94 360 THR A O 1
ATOM 2852 N N . SER A 1 361 ? 21.989 10.165 -17.184 1.00 87.06 361 SER A N 1
ATOM 2853 C CA . SER A 1 361 ? 23.429 10.380 -16.994 1.00 87.06 361 SER A CA 1
ATOM 2854 C C . SER A 1 361 ? 24.131 9.122 -16.476 1.00 87.06 361 SER A C 1
ATOM 2856 O O . SER A 1 361 ? 25.167 8.722 -17.006 1.00 87.06 361 SER A O 1
ATOM 2858 N N . ILE A 1 362 ? 23.521 8.447 -15.498 1.00 86.75 362 ILE A N 1
ATOM 2859 C CA . ILE A 1 362 ? 24.017 7.189 -14.931 1.00 86.75 362 ILE A CA 1
ATOM 2860 C C . ILE A 1 362 ? 23.948 6.079 -15.980 1.00 86.75 362 ILE A C 1
ATOM 2862 O O . ILE A 1 362 ? 24.881 5.289 -16.103 1.00 86.75 362 ILE A O 1
ATOM 2866 N N . ARG A 1 363 ? 22.866 6.033 -16.762 1.00 89.81 363 ARG A N 1
ATOM 2867 C CA . ARG A 1 363 ? 22.667 5.056 -17.831 1.00 89.81 363 ARG A CA 1
ATOM 2868 C C . ARG A 1 363 ? 23.752 5.167 -18.895 1.00 89.81 363 ARG A C 1
ATOM 2870 O O . ARG A 1 363 ? 24.339 4.149 -19.243 1.00 89.81 363 ARG A O 1
ATOM 2877 N N . GLU A 1 364 ? 24.021 6.375 -19.394 1.00 91.75 364 GLU A N 1
ATOM 2878 C CA . GLU A 1 364 ? 25.080 6.584 -20.389 1.00 91.75 364 GLU A CA 1
ATOM 2879 C C . GLU A 1 364 ? 26.451 6.218 -19.818 1.00 91.75 364 GLU A C 1
ATOM 2881 O O . GLU A 1 364 ? 27.204 5.502 -20.470 1.00 91.75 364 GLU A O 1
ATOM 2886 N N . HIS A 1 365 ? 26.748 6.628 -18.582 1.00 91.06 365 HIS A N 1
ATOM 2887 C CA . HIS A 1 365 ? 28.025 6.309 -17.946 1.00 91.06 365 HIS A CA 1
ATOM 2888 C C . HIS A 1 365 ? 28.229 4.798 -17.751 1.00 91.06 365 HIS A C 1
ATOM 2890 O O . HIS A 1 365 ? 29.301 4.260 -18.021 1.00 91.06 365 HIS A O 1
ATOM 2896 N N . LEU A 1 366 ? 27.187 4.091 -17.310 1.00 90.19 366 LEU A N 1
ATOM 2897 C CA . LEU A 1 366 ? 27.215 2.643 -17.134 1.00 90.19 366 LEU A CA 1
ATOM 2898 C C . LEU A 1 366 ? 27.345 1.919 -18.481 1.00 90.19 366 LEU A C 1
ATOM 2900 O O . LEU A 1 366 ? 28.100 0.957 -18.582 1.00 90.19 366 LEU A O 1
ATOM 2904 N N . ALA A 1 367 ? 26.645 2.388 -19.515 1.00 92.69 367 ALA A N 1
ATOM 2905 C CA . ALA A 1 367 ? 26.731 1.830 -20.861 1.00 92.69 367 ALA A CA 1
ATOM 2906 C C . ALA A 1 367 ? 28.133 2.005 -21.470 1.00 92.69 367 ALA A C 1
ATOM 2908 O O . ALA A 1 367 ? 28.665 1.056 -22.044 1.00 92.69 367 ALA A O 1
ATOM 2909 N N . GLU A 1 368 ? 28.749 3.175 -21.287 1.00 93.19 368 GLU A N 1
ATOM 2910 C CA . GLU A 1 368 ? 30.131 3.445 -21.694 1.00 93.19 368 GLU A CA 1
ATOM 2911 C C . GLU A 1 368 ? 31.109 2.496 -20.989 1.00 93.19 368 GLU A C 1
ATOM 2913 O O . GLU A 1 368 ? 31.903 1.826 -21.647 1.00 93.19 368 GLU A O 1
ATOM 2918 N N . LYS A 1 369 ? 30.991 2.339 -19.664 1.00 91.75 369 LYS A N 1
ATOM 2919 C CA . LYS A 1 369 ? 31.835 1.413 -18.891 1.00 91.75 369 LYS A CA 1
ATOM 2920 C C . LYS A 1 369 ? 31.663 -0.045 -19.316 1.00 91.75 369 LYS A C 1
ATOM 2922 O O . LYS A 1 369 ? 32.645 -0.767 -19.448 1.00 91.75 369 LYS A O 1
ATOM 2927 N N . LEU A 1 370 ? 30.429 -0.484 -19.568 1.00 91.06 370 LEU A N 1
ATOM 2928 C CA . LEU A 1 370 ? 30.157 -1.834 -20.073 1.00 91.06 370 LEU A CA 1
ATOM 2929 C C . LEU A 1 370 ? 30.777 -2.067 -21.455 1.00 91.06 370 LEU A C 1
ATOM 2931 O O . LEU A 1 370 ? 31.257 -3.165 -21.731 1.00 91.06 370 LEU A O 1
ATOM 2935 N N . HIS A 1 371 ? 30.769 -1.045 -22.313 1.00 90.25 371 HIS A N 1
ATOM 2936 C CA . HIS A 1 371 ? 31.394 -1.099 -23.632 1.00 90.25 371 HIS A CA 1
ATOM 2937 C C . HIS A 1 371 ? 32.921 -1.199 -23.542 1.00 90.25 371 HIS A C 1
ATOM 2939 O O . HIS A 1 371 ? 33.520 -2.025 -24.228 1.00 90.25 371 HIS A O 1
ATOM 2945 N N . GLU A 1 372 ? 33.545 -0.410 -22.665 1.00 89.88 372 GLU A N 1
ATOM 2946 C CA . GLU A 1 372 ? 34.987 -0.480 -22.391 1.00 89.88 372 GLU A CA 1
ATOM 2947 C C . GLU A 1 372 ? 35.400 -1.880 -21.908 1.00 89.88 372 GLU A C 1
ATOM 2949 O O . GLU A 1 372 ? 36.323 -2.479 -22.463 1.00 89.88 372 GLU A O 1
ATOM 2954 N N . GLU A 1 373 ? 34.673 -2.441 -20.936 1.00 88.00 373 GLU A N 1
ATOM 2955 C CA . GLU A 1 373 ? 34.911 -3.792 -20.405 1.00 88.00 373 GLU A CA 1
ATOM 2956 C C . GLU A 1 373 ? 34.710 -4.885 -21.464 1.00 88.00 373 GLU A C 1
ATOM 2958 O O . GLU A 1 373 ? 35.478 -5.848 -21.545 1.00 88.00 373 GLU A O 1
ATOM 2963 N N . TYR A 1 374 ? 33.696 -4.740 -22.322 1.00 85.25 374 TYR A N 1
ATOM 2964 C CA . TYR A 1 374 ? 33.512 -5.636 -23.462 1.00 85.25 374 TYR A CA 1
ATOM 2965 C C . TYR A 1 374 ? 34.699 -5.555 -24.434 1.00 85.25 374 TYR A C 1
ATOM 2967 O O . TYR A 1 374 ? 35.176 -6.592 -24.894 1.00 85.25 374 TYR A O 1
ATOM 2975 N N . GLY A 1 375 ? 35.232 -4.350 -24.664 1.00 84.06 375 GLY A N 1
ATOM 2976 C CA . GLY A 1 375 ? 36.439 -4.094 -25.453 1.00 84.06 375 GLY A CA 1
ATOM 2977 C C . GLY A 1 375 ? 37.676 -4.843 -24.969 1.00 84.06 375 GLY A C 1
ATOM 2978 O O . GLY A 1 375 ? 38.429 -5.395 -25.777 1.00 84.06 375 GLY A O 1
ATOM 2979 N N . VAL A 1 376 ? 37.867 -4.911 -23.650 1.00 84.12 376 VAL A N 1
ATOM 2980 C CA . VAL A 1 376 ? 38.956 -5.689 -23.043 1.00 84.12 376 VAL A CA 1
ATOM 2981 C C . VAL A 1 376 ? 38.793 -7.176 -23.368 1.00 84.12 376 VAL A C 1
ATOM 2983 O O . VAL A 1 376 ? 39.745 -7.800 -23.832 1.00 84.12 376 VAL A O 1
ATOM 2986 N N . LYS A 1 377 ? 37.581 -7.730 -23.224 1.00 81.81 377 LYS A N 1
ATOM 2987 C CA . LYS A 1 377 ? 37.314 -9.154 -23.498 1.00 81.81 377 LYS A CA 1
ATOM 2988 C C . LYS A 1 377 ? 37.487 -9.534 -24.962 1.00 81.81 377 LYS A C 1
ATOM 2990 O O . LYS A 1 377 ? 38.094 -10.552 -25.258 1.00 81.81 377 LYS A O 1
ATOM 2995 N N . ILE A 1 378 ? 36.991 -8.726 -25.897 1.00 81.25 378 ILE A N 1
ATOM 2996 C CA . ILE A 1 378 ? 37.147 -9.035 -27.330 1.00 81.25 378 ILE A CA 1
ATOM 2997 C C . ILE A 1 378 ? 38.585 -8.833 -27.826 1.00 81.25 378 ILE A C 1
ATOM 2999 O O . ILE A 1 378 ? 38.929 -9.287 -28.915 1.00 81.25 378 ILE A O 1
ATOM 3003 N N . SER A 1 379 ? 39.434 -8.139 -27.059 1.00 75.62 379 SER A N 1
ATOM 3004 C CA . SER A 1 379 ? 40.863 -8.022 -27.363 1.00 75.62 379 SER A CA 1
ATOM 3005 C C . SER A 1 379 ? 41.616 -9.335 -27.110 1.00 75.62 379 SER A C 1
ATOM 3007 O O . SER A 1 379 ? 42.696 -9.522 -27.673 1.00 75.62 379 SER A O 1
ATOM 3009 N N . GLU A 1 380 ? 41.032 -10.260 -26.340 1.00 79.06 380 GLU A N 1
ATOM 3010 C CA . GLU A 1 380 ? 41.551 -11.612 -26.129 1.00 79.06 380 GLU A CA 1
ATOM 3011 C C . GLU A 1 380 ? 41.503 -12.451 -27.428 1.00 79.06 380 GLU A C 1
ATOM 3013 O O . GLU A 1 380 ? 40.650 -12.239 -28.300 1.00 79.06 380 GLU A O 1
ATOM 3018 N N . PRO A 1 381 ? 42.437 -13.404 -27.609 1.00 69.44 381 PRO A N 1
ATOM 3019 C CA . PRO A 1 381 ? 42.460 -14.259 -28.793 1.00 69.44 381 PRO A CA 1
ATOM 3020 C C . PRO A 1 381 ? 41.196 -15.135 -28.871 1.00 69.44 381 PRO A C 1
ATOM 3022 O O . PRO A 1 381 ? 40.878 -15.850 -27.926 1.00 69.44 381 PRO A O 1
ATOM 3025 N N . GLY A 1 382 ? 40.492 -15.095 -30.012 1.00 71.88 382 GLY A N 1
ATOM 3026 C CA . GLY A 1 382 ? 39.286 -15.903 -30.275 1.00 71.88 382 GLY A CA 1
ATOM 3027 C C . GLY A 1 382 ? 38.039 -15.133 -30.739 1.00 71.88 382 GLY A C 1
ATOM 3028 O O . GLY A 1 382 ? 37.085 -15.768 -31.175 1.00 71.88 382 GLY A O 1
ATOM 3029 N N . PHE A 1 383 ? 38.047 -13.794 -30.699 1.00 67.12 383 PHE A N 1
ATOM 3030 C CA . PHE A 1 383 ? 36.875 -12.940 -30.987 1.00 67.12 383 PHE A CA 1
ATOM 3031 C C . PHE A 1 383 ? 37.045 -12.036 -32.234 1.00 67.12 383 PHE A C 1
ATOM 3033 O O . PHE A 1 383 ? 36.599 -10.890 -32.255 1.00 67.12 383 PHE A O 1
ATOM 3040 N N . GLU A 1 384 ? 37.736 -12.505 -33.282 1.00 64.69 384 GLU A N 1
ATOM 3041 C CA . GLU A 1 384 ? 38.090 -11.671 -34.452 1.00 64.69 384 GLU A CA 1
ATOM 3042 C C . GLU A 1 384 ? 36.878 -11.143 -35.239 1.00 64.69 384 GLU A C 1
ATOM 3044 O O . GLU A 1 384 ? 36.912 -10.010 -35.718 1.00 64.69 384 GLU A O 1
ATOM 3049 N N . GLU A 1 385 ? 35.783 -11.906 -35.309 1.00 63.00 385 GLU A N 1
ATOM 3050 C CA . GLU A 1 385 ? 34.537 -11.460 -35.948 1.00 63.00 385 GLU A CA 1
ATOM 3051 C C . GLU A 1 385 ? 33.857 -10.325 -35.163 1.00 63.00 385 GLU A C 1
ATOM 3053 O O . GLU A 1 385 ? 33.351 -9.384 -35.773 1.00 63.00 385 GLU A O 1
ATOM 3058 N N . GLN A 1 386 ? 33.897 -10.342 -33.821 1.00 66.12 386 GLN A N 1
ATOM 3059 C CA . GLN A 1 386 ? 33.291 -9.285 -32.994 1.00 66.12 386 GLN A CA 1
ATOM 3060 C C . GLN A 1 386 ? 34.128 -7.998 -32.914 1.00 66.12 386 GLN A C 1
ATOM 3062 O O . GLN A 1 386 ? 33.642 -6.983 -32.416 1.00 66.12 386 GLN A O 1
ATOM 3067 N N . LYS A 1 387 ? 35.370 -8.000 -33.421 1.00 64.25 387 LYS A N 1
ATOM 3068 C CA . LYS A 1 387 ? 36.182 -6.776 -33.553 1.00 64.25 387 LYS A CA 1
ATOM 3069 C C . LYS A 1 387 ? 35.688 -5.869 -34.684 1.00 64.25 387 LYS A C 1
ATOM 3071 O O . LYS A 1 387 ? 35.990 -4.674 -34.673 1.00 64.25 387 LYS A O 1
ATOM 3076 N N . GLN A 1 388 ? 34.936 -6.399 -35.655 1.00 62.41 388 GLN A N 1
ATOM 3077 C CA . GLN A 1 388 ? 34.388 -5.593 -36.746 1.00 62.41 388 GLN A CA 1
ATOM 3078 C C . GLN A 1 388 ? 33.309 -4.641 -36.215 1.00 62.41 388 GLN A C 1
ATOM 3080 O O . GLN A 1 388 ? 32.252 -5.064 -35.761 1.00 62.41 388 GLN A O 1
ATOM 3085 N N . GLY A 1 389 ? 33.585 -3.336 -36.275 1.00 65.62 389 GLY A N 1
ATOM 3086 C CA . GLY A 1 389 ? 32.674 -2.294 -35.787 1.00 65.62 389 GLY A CA 1
ATOM 3087 C C . GLY A 1 389 ? 32.902 -1.871 -34.333 1.00 65.62 389 GLY A C 1
ATOM 3088 O O . GLY A 1 389 ? 32.172 -1.013 -33.840 1.00 65.62 389 GLY A O 1
ATOM 3089 N N . PHE A 1 390 ? 33.925 -2.405 -33.654 1.00 72.94 390 PHE A N 1
ATOM 3090 C CA . PHE A 1 390 ? 34.316 -1.917 -32.335 1.00 72.94 390 PHE A CA 1
ATOM 3091 C C . PHE A 1 390 ? 35.138 -0.625 -32.454 1.00 72.94 390 PHE A C 1
ATOM 3093 O O . PHE A 1 390 ? 36.124 -0.564 -33.189 1.00 72.94 390 PHE A O 1
ATOM 3100 N N . GLY A 1 391 ? 34.743 0.413 -31.719 1.00 81.19 391 GLY A N 1
ATOM 3101 C CA . GLY A 1 391 ? 35.424 1.706 -31.702 1.00 81.19 391 GLY A CA 1
ATOM 3102 C C . GLY A 1 391 ? 35.260 2.438 -30.368 1.00 81.19 391 GLY A C 1
ATOM 3103 O O . GLY A 1 391 ? 34.586 1.931 -29.464 1.00 81.19 391 GLY A O 1
ATOM 3104 N N . PRO A 1 392 ? 35.872 3.627 -30.219 1.00 85.12 392 PRO A N 1
ATOM 3105 C CA . PRO A 1 392 ? 35.689 4.473 -29.043 1.00 85.12 392 PRO A CA 1
ATOM 3106 C C . PRO A 1 392 ? 34.219 4.866 -28.863 1.00 85.12 392 PRO A C 1
ATOM 3108 O O . PRO A 1 392 ? 33.549 5.180 -29.849 1.00 85.12 392 PRO A O 1
ATOM 3111 N N . TRP A 1 393 ? 33.734 4.917 -27.615 1.00 86.94 393 TRP A N 1
ATOM 3112 C CA . TRP A 1 393 ? 32.335 5.241 -27.278 1.00 86.94 393 TRP A CA 1
ATOM 3113 C C . TRP A 1 393 ? 31.814 6.495 -27.997 1.00 86.94 393 TRP A C 1
ATOM 3115 O O . TRP A 1 393 ? 30.715 6.502 -28.547 1.00 86.94 393 TRP A O 1
ATOM 3125 N N . SER A 1 394 ? 32.640 7.539 -28.085 1.00 86.69 394 SER A N 1
ATOM 3126 C CA . SER A 1 394 ? 32.310 8.808 -28.743 1.00 86.69 394 SER A CA 1
ATOM 3127 C C . SER A 1 394 ? 32.073 8.708 -30.256 1.00 86.69 394 SER A C 1
ATOM 3129 O O . SER A 1 394 ? 31.384 9.561 -30.812 1.00 86.69 394 SER A O 1
ATOM 3131 N N . GLN A 1 395 ? 32.617 7.686 -30.920 1.00 86.88 395 GLN A N 1
ATOM 3132 C CA . GLN A 1 395 ? 32.588 7.515 -32.378 1.00 86.88 395 GLN A CA 1
ATOM 3133 C C . GLN A 1 395 ? 31.627 6.410 -32.843 1.00 86.88 395 GLN A C 1
ATOM 3135 O O . GLN A 1 395 ? 31.449 6.219 -34.045 1.00 86.88 395 GLN A O 1
ATOM 3140 N N . LEU A 1 396 ? 31.000 5.687 -31.913 1.00 86.69 396 LEU A N 1
ATOM 3141 C CA . LEU A 1 396 ? 30.022 4.646 -32.223 1.00 86.69 396 LEU A CA 1
ATOM 3142 C C . LEU A 1 396 ? 28.701 5.225 -32.732 1.00 86.69 396 LEU A C 1
ATOM 3144 O O . LEU A 1 396 ? 28.252 6.284 -32.282 1.00 86.69 396 LEU A O 1
ATOM 3148 N N . SER A 1 397 ? 28.054 4.490 -33.640 1.00 87.44 397 SER A N 1
ATOM 3149 C CA . SER A 1 397 ? 26.680 4.794 -34.036 1.00 87.44 397 SER A CA 1
ATOM 3150 C C . SER A 1 397 ? 25.719 4.559 -32.868 1.00 87.44 397 SER A C 1
ATOM 3152 O O . SER A 1 397 ? 25.993 3.776 -31.953 1.00 87.44 397 SER A O 1
ATOM 3154 N N . GLU A 1 398 ? 24.569 5.233 -32.902 1.00 88.44 398 GLU A N 1
ATOM 3155 C CA . GLU A 1 398 ? 23.559 5.098 -31.849 1.00 88.44 398 GLU A CA 1
ATOM 3156 C C . GLU A 1 398 ? 23.016 3.669 -31.739 1.00 88.44 398 GLU A C 1
ATOM 3158 O O . GLU A 1 398 ? 22.757 3.224 -30.627 1.00 88.44 398 GLU A O 1
ATOM 3163 N N . ASP A 1 399 ? 22.948 2.915 -32.841 1.00 85.00 399 ASP A N 1
ATOM 3164 C CA . ASP A 1 399 ? 22.499 1.517 -32.826 1.00 85.00 399 ASP A CA 1
ATOM 3165 C C . ASP A 1 399 ? 23.418 0.626 -31.973 1.00 85.00 399 ASP A C 1
ATOM 3167 O O . ASP A 1 399 ? 22.946 -0.197 -31.187 1.00 85.00 399 ASP A O 1
ATOM 3171 N N . PHE A 1 400 ? 24.740 0.819 -32.068 1.00 82.81 400 PHE A N 1
ATOM 3172 C CA . PHE A 1 400 ? 25.694 0.068 -31.249 1.00 82.81 400 PHE A CA 1
ATOM 3173 C C . PHE A 1 400 ? 25.704 0.534 -29.790 1.00 82.81 400 PHE A C 1
ATOM 3175 O O . PHE A 1 400 ? 25.787 -0.301 -28.886 1.00 82.81 400 PHE A O 1
ATOM 3182 N N . LYS A 1 401 ? 25.564 1.842 -29.534 1.00 88.81 401 LYS A N 1
ATOM 3183 C CA . LYS A 1 401 ? 25.424 2.356 -28.159 1.00 88.81 401 LYS A CA 1
ATOM 3184 C C . LYS A 1 401 ? 24.163 1.827 -27.487 1.00 88.81 401 LYS A C 1
ATOM 3186 O O . LYS A 1 401 ? 24.184 1.542 -26.290 1.00 88.81 401 LYS A O 1
ATOM 3191 N N . GLU A 1 402 ? 23.083 1.665 -28.247 1.00 89.38 402 GLU A N 1
ATOM 3192 C CA . GLU A 1 402 ? 21.813 1.164 -27.732 1.00 89.38 402 GLU A CA 1
ATOM 3193 C C . GLU A 1 402 ? 21.920 -0.266 -27.200 1.00 89.38 402 GLU A C 1
ATOM 3195 O O . GLU A 1 402 ? 21.325 -0.573 -26.171 1.00 89.38 402 GLU A O 1
ATOM 3200 N N . SER A 1 403 ? 22.764 -1.110 -27.799 1.00 88.06 403 SER A N 1
ATOM 3201 C CA . SER A 1 403 ? 23.062 -2.443 -27.257 1.00 88.06 403 SER A CA 1
ATOM 3202 C C . SER A 1 403 ? 23.648 -2.371 -25.837 1.00 88.06 403 SER A C 1
ATOM 3204 O O . SER A 1 403 ? 23.190 -3.065 -24.924 1.00 88.06 403 SER A O 1
ATOM 3206 N N . SER A 1 404 ? 24.624 -1.487 -25.609 1.00 90.00 404 SER A N 1
ATOM 3207 C CA . SER A 1 404 ? 25.238 -1.297 -24.286 1.00 90.00 404 SER A CA 1
ATOM 3208 C C . SER A 1 404 ? 24.288 -0.625 -23.291 1.00 90.00 404 SER A C 1
ATOM 3210 O O . SER A 1 404 ? 24.261 -1.005 -22.119 1.00 90.00 404 SER A O 1
ATOM 3212 N N . ARG A 1 405 ? 23.452 0.321 -23.744 1.00 90.12 405 ARG A N 1
ATOM 3213 C CA . ARG A 1 405 ? 22.394 0.937 -22.921 1.00 90.12 405 ARG A CA 1
ATOM 3214 C C . ARG A 1 405 ? 21.351 -0.086 -22.485 1.00 90.12 405 ARG A C 1
ATOM 3216 O O . ARG A 1 405 ? 21.024 -0.138 -21.304 1.00 90.12 405 ARG A O 1
ATOM 3223 N N . ALA A 1 406 ? 20.899 -0.952 -23.390 1.00 87.00 406 ALA A N 1
ATOM 3224 C CA . ALA A 1 406 ? 19.982 -2.040 -23.064 1.00 87.00 406 ALA A CA 1
ATOM 3225 C C . ALA A 1 406 ? 20.602 -3.014 -22.046 1.00 87.00 406 ALA A C 1
ATOM 3227 O O . ALA A 1 406 ? 19.923 -3.482 -21.127 1.00 87.00 406 ALA A O 1
ATOM 3228 N N . HIS A 1 407 ? 21.911 -3.283 -22.146 1.00 87.88 407 HIS A N 1
ATOM 3229 C CA . HIS A 1 407 ? 22.608 -4.068 -21.129 1.00 87.88 407 HIS A CA 1
ATOM 3230 C C . HIS A 1 407 ? 22.604 -3.347 -19.773 1.00 87.88 407 HIS A C 1
ATOM 3232 O O . HIS A 1 407 ? 22.224 -3.964 -18.773 1.00 87.88 407 HIS A O 1
ATOM 3238 N N . ALA A 1 408 ? 22.935 -2.054 -19.736 1.00 89.00 408 ALA A N 1
ATOM 3239 C CA . ALA A 1 408 ? 22.883 -1.243 -18.520 1.00 89.00 408 ALA A CA 1
ATOM 3240 C C . ALA A 1 408 ? 21.486 -1.261 -17.870 1.00 89.00 408 ALA A C 1
ATOM 3242 O O . ALA A 1 408 ? 21.365 -1.479 -16.666 1.00 89.00 408 ALA A O 1
ATOM 3243 N N . GLU A 1 409 ? 20.424 -1.134 -18.666 1.00 86.06 409 GLU A N 1
ATOM 3244 C CA . GLU A 1 409 ? 19.030 -1.178 -18.202 1.00 86.06 409 GLU A CA 1
ATOM 3245 C C . GLU A 1 409 ? 18.601 -2.559 -17.675 1.00 86.06 409 GLU A C 1
ATOM 3247 O O . GLU A 1 409 ? 17.704 -2.651 -16.837 1.00 86.06 409 GLU A O 1
ATOM 3252 N N . SER A 1 410 ? 19.258 -3.644 -18.100 1.00 85.44 410 SER A N 1
ATOM 3253 C CA . SER A 1 410 ? 18.978 -4.998 -17.596 1.00 85.44 410 SER A CA 1
ATOM 3254 C C . SER A 1 410 ? 19.599 -5.294 -16.222 1.00 85.44 410 SER A C 1
ATOM 3256 O O . SER A 1 410 ? 19.161 -6.221 -15.535 1.00 85.44 410 SER A O 1
ATOM 3258 N N . ILE A 1 411 ? 20.615 -4.525 -15.806 1.00 86.88 411 ILE A N 1
ATOM 3259 C CA . ILE A 1 411 ? 21.375 -4.762 -14.568 1.00 86.88 411 ILE A CA 1
ATOM 3260 C C . ILE A 1 411 ? 20.493 -4.742 -13.309 1.00 86.88 411 ILE A C 1
ATOM 3262 O O . ILE A 1 411 ? 20.595 -5.696 -12.537 1.00 86.88 411 ILE A O 1
ATOM 3266 N N . PRO A 1 412 ? 19.602 -3.752 -13.083 1.00 83.62 412 PRO A N 1
ATOM 3267 C CA . PRO A 1 412 ? 18.728 -3.741 -11.908 1.00 83.62 412 PRO A CA 1
ATOM 3268 C C . PRO A 1 412 ? 17.924 -5.039 -11.747 1.00 83.62 412 PRO A C 1
ATOM 3270 O O . PRO A 1 412 ? 17.827 -5.585 -10.649 1.00 83.62 412 PRO A O 1
ATOM 3273 N N . SER A 1 413 ? 17.391 -5.568 -12.852 1.00 80.50 413 SER A N 1
ATOM 3274 C CA . SER A 1 413 ? 16.618 -6.813 -12.855 1.00 80.50 413 SER A CA 1
ATOM 3275 C C . SER A 1 413 ? 17.484 -8.032 -12.526 1.00 80.50 413 SER A C 1
ATOM 3277 O O . SER A 1 413 ? 17.038 -8.907 -11.790 1.00 80.50 413 SER A O 1
ATOM 3279 N N . LYS A 1 414 ? 18.732 -8.082 -13.014 1.00 85.50 414 LYS A N 1
ATOM 3280 C CA . LYS A 1 414 ? 19.685 -9.157 -12.686 1.00 85.50 414 LYS A CA 1
ATOM 3281 C C . LYS A 1 414 ? 20.124 -9.103 -11.221 1.00 85.50 414 LYS A C 1
ATOM 3283 O O . LYS A 1 414 ? 20.130 -10.131 -10.555 1.00 85.50 414 LYS A O 1
ATOM 3288 N N . LEU A 1 415 ? 20.427 -7.914 -10.697 1.00 85.12 415 LEU A N 1
ATOM 3289 C CA . LEU A 1 415 ? 20.803 -7.727 -9.290 1.00 85.12 415 LEU A CA 1
ATOM 3290 C C . LEU A 1 415 ? 19.686 -8.167 -8.338 1.00 85.12 415 LEU A C 1
ATOM 3292 O O . LEU A 1 415 ? 19.959 -8.783 -7.308 1.00 85.12 415 LEU A O 1
ATOM 3296 N N . ARG A 1 416 ? 18.423 -7.945 -8.715 1.00 81.25 416 ARG A N 1
ATOM 3297 C CA . ARG A 1 416 ? 17.270 -8.411 -7.937 1.00 81.25 416 ARG A CA 1
ATOM 3298 C C . ARG A 1 416 ? 17.259 -9.932 -7.747 1.00 81.25 416 ARG A C 1
ATOM 3300 O O . ARG A 1 416 ? 16.872 -10.383 -6.671 1.00 81.25 416 ARG A O 1
ATOM 3307 N N . LEU A 1 417 ? 17.702 -10.721 -8.734 1.00 82.38 417 LEU A N 1
ATOM 3308 C CA . LEU A 1 417 ? 17.735 -12.193 -8.634 1.00 82.38 417 LEU A CA 1
ATOM 3309 C C . LEU A 1 417 ? 18.622 -12.678 -7.480 1.00 82.38 417 LEU A C 1
ATOM 3311 O O . LEU A 1 417 ? 18.321 -13.688 -6.851 1.00 82.38 417 LEU A O 1
ATOM 3315 N N . ILE A 1 418 ? 19.666 -11.913 -7.160 1.00 85.12 418 ILE A N 1
ATOM 3316 C CA . ILE A 1 418 ? 20.578 -12.159 -6.037 1.00 85.12 418 ILE A CA 1
ATOM 3317 C C . ILE A 1 418 ? 20.269 -11.264 -4.825 1.00 85.12 418 ILE A C 1
ATOM 3319 O O . ILE A 1 418 ? 21.111 -11.076 -3.954 1.00 85.12 418 ILE A O 1
ATOM 3323 N N . SER A 1 419 ? 19.056 -10.699 -4.748 1.00 77.81 419 SER A N 1
ATOM 3324 C CA . SER A 1 419 ? 18.607 -9.812 -3.659 1.00 77.81 419 SER A CA 1
ATOM 3325 C C . SER A 1 419 ? 19.487 -8.570 -3.438 1.00 77.81 419 SER A C 1
ATOM 3327 O O . SER A 1 419 ? 19.573 -8.054 -2.322 1.00 77.81 419 SER A O 1
ATOM 3329 N N . CYS A 1 420 ? 20.120 -8.077 -4.503 1.00 80.50 420 CYS A N 1
ATOM 3330 C CA . CYS A 1 420 ? 20.902 -6.844 -4.516 1.00 80.50 420 CYS A CA 1
ATOM 3331 C C . CYS A 1 420 ? 20.144 -5.726 -5.242 1.00 80.50 420 CYS A C 1
ATOM 3333 O O . CYS A 1 420 ? 19.416 -5.969 -6.204 1.00 80.50 420 CYS A O 1
ATOM 3335 N N . PHE A 1 421 ? 20.331 -4.481 -4.800 1.00 77.69 421 PHE A N 1
ATOM 3336 C CA . PHE A 1 421 ? 19.566 -3.335 -5.296 1.00 77.69 421 PHE A CA 1
ATOM 3337 C C . PHE A 1 421 ? 20.448 -2.093 -5.461 1.00 77.69 421 PHE A C 1
ATOM 3339 O O . PHE A 1 421 ? 21.383 -1.892 -4.687 1.00 77.69 421 PHE A O 1
ATOM 3346 N N . LEU A 1 422 ? 20.146 -1.264 -6.466 1.00 77.44 422 LEU A N 1
ATOM 3347 C CA . LEU A 1 422 ? 20.886 -0.035 -6.777 1.00 77.44 422 LEU A CA 1
ATOM 3348 C C . LEU A 1 422 ? 20.231 1.172 -6.115 1.00 77.44 422 LEU A C 1
ATOM 3350 O O . LEU A 1 422 ? 19.126 1.537 -6.506 1.00 77.44 422 LEU A O 1
ATOM 3354 N N . ASP A 1 423 ? 20.915 1.813 -5.174 1.00 71.62 423 ASP A N 1
ATOM 3355 C CA . ASP A 1 423 ? 20.417 3.006 -4.487 1.00 71.62 423 ASP A CA 1
ATOM 3356 C C . ASP A 1 423 ? 21.483 4.104 -4.414 1.00 71.62 423 ASP A C 1
ATOM 3358 O O . ASP A 1 423 ? 22.680 3.844 -4.564 1.00 71.62 423 ASP A O 1
ATOM 3362 N N . MET A 1 424 ? 21.053 5.337 -4.160 1.00 67.12 424 MET A N 1
ATOM 3363 C CA . MET A 1 424 ? 21.966 6.448 -3.919 1.00 67.12 424 MET A CA 1
ATOM 3364 C C . MET A 1 424 ? 22.565 6.318 -2.517 1.00 67.12 424 MET A C 1
ATOM 3366 O O . MET A 1 424 ? 21.840 6.211 -1.531 1.00 67.12 424 MET A O 1
ATOM 3370 N N . ILE A 1 425 ? 23.894 6.404 -2.403 1.00 63.91 425 ILE A N 1
ATOM 3371 C CA . ILE A 1 425 ? 24.611 6.295 -1.115 1.00 63.91 425 ILE A CA 1
ATOM 3372 C C . ILE A 1 425 ? 24.088 7.320 -0.090 1.00 63.91 425 ILE A C 1
ATOM 3374 O O . ILE A 1 425 ? 23.978 7.025 1.097 1.00 63.91 425 ILE A O 1
ATOM 3378 N N . SER A 1 426 ? 23.695 8.510 -0.551 1.00 55.38 426 SER A N 1
ATOM 3379 C CA . SER A 1 426 ? 23.125 9.567 0.290 1.00 55.38 426 SER A CA 1
ATOM 3380 C C . SER A 1 426 ? 21.744 9.243 0.867 1.00 55.38 426 SER A C 1
ATOM 3382 O O . SER A 1 426 ? 21.324 9.905 1.812 1.00 55.38 426 SER A O 1
ATOM 3384 N N . ALA A 1 427 ? 21.014 8.281 0.295 1.00 52.25 427 ALA A N 1
ATOM 3385 C CA . ALA A 1 427 ? 19.650 7.963 0.704 1.00 52.25 427 ALA A CA 1
ATOM 3386 C C . ALA A 1 427 ? 19.603 7.035 1.927 1.00 52.25 427 ALA A C 1
ATOM 3388 O O . ALA A 1 427 ? 18.668 7.136 2.720 1.00 52.25 427 ALA A O 1
ATOM 3389 N N . GLN A 1 428 ? 20.585 6.136 2.092 1.00 58.59 428 GLN A N 1
ATOM 3390 C CA . GLN A 1 428 ? 20.575 5.104 3.141 1.00 58.59 428 GLN A CA 1
ATOM 3391 C C . GLN A 1 428 ? 21.987 4.832 3.702 1.00 58.59 428 GLN A C 1
ATOM 3393 O O . GLN A 1 428 ? 22.561 3.776 3.427 1.00 58.59 428 GLN A O 1
ATOM 3398 N N . PRO A 1 429 ? 22.552 5.752 4.512 1.00 55.22 429 PRO A N 1
ATOM 3399 C CA . PRO A 1 429 ? 23.939 5.666 4.988 1.00 55.22 429 PRO A CA 1
ATOM 3400 C C . PRO A 1 429 ? 24.215 4.459 5.899 1.00 55.22 429 PRO A C 1
ATOM 3402 O O . PRO A 1 429 ? 25.352 4.007 5.994 1.00 55.22 429 PRO A O 1
ATOM 3405 N N . ASP A 1 430 ? 23.184 3.905 6.538 1.00 56.84 430 ASP A N 1
ATOM 3406 C CA . ASP A 1 430 ? 23.321 2.807 7.502 1.00 56.84 430 ASP A CA 1
ATOM 3407 C C . ASP A 1 430 ? 23.350 1.411 6.848 1.00 56.84 430 ASP A C 1
ATOM 3409 O O . ASP A 1 430 ? 23.484 0.392 7.534 1.00 56.84 430 ASP A O 1
ATOM 3413 N N . ARG A 1 431 ? 23.205 1.327 5.518 1.00 64.44 431 ARG A N 1
ATOM 3414 C CA . ARG A 1 431 ? 23.251 0.054 4.789 1.00 64.44 431 ARG A CA 1
ATOM 3415 C C . ARG A 1 431 ? 24.665 -0.291 4.350 1.00 64.44 431 ARG A C 1
ATOM 3417 O O . ARG A 1 431 ? 25.392 0.537 3.815 1.00 64.44 431 ARG A O 1
ATOM 3424 N N . LYS A 1 432 ? 25.037 -1.561 4.527 1.00 67.56 432 LYS A N 1
ATOM 3425 C CA . LYS A 1 432 ? 26.325 -2.079 4.057 1.00 67.56 432 LYS A CA 1
ATOM 3426 C C . LYS A 1 432 ? 26.334 -2.135 2.533 1.00 67.56 432 LYS A C 1
ATOM 3428 O O . LYS A 1 432 ? 25.534 -2.858 1.941 1.00 67.56 432 LYS A O 1
ATOM 3433 N N . LEU A 1 433 ? 27.256 -1.394 1.926 1.00 72.94 433 LEU A N 1
ATOM 3434 C CA . LEU A 1 433 ? 27.546 -1.480 0.502 1.00 72.94 433 LEU A CA 1
ATOM 3435 C C . LEU A 1 433 ? 28.070 -2.885 0.171 1.00 72.94 433 LEU A C 1
ATOM 3437 O O . LEU A 1 433 ? 28.914 -3.428 0.887 1.00 72.94 433 LEU A O 1
ATOM 3441 N N . VAL A 1 434 ? 27.588 -3.469 -0.925 1.00 78.56 434 VAL A N 1
ATOM 3442 C CA . VAL A 1 434 ? 28.163 -4.705 -1.464 1.00 78.56 434 VAL A CA 1
ATOM 3443 C C . VAL A 1 434 ? 29.410 -4.330 -2.262 1.00 78.56 434 VAL A C 1
ATOM 3445 O O . VAL A 1 434 ? 29.316 -3.912 -3.410 1.00 78.56 434 VAL A O 1
ATOM 3448 N N . GLU A 1 435 ? 30.585 -4.447 -1.641 1.00 77.62 435 GLU A N 1
ATOM 3449 C CA . GLU A 1 435 ? 31.863 -4.136 -2.303 1.00 77.62 435 GLU A CA 1
ATOM 3450 C C . GLU A 1 435 ? 32.297 -5.230 -3.290 1.00 77.62 435 GLU A C 1
ATOM 3452 O O . GLU A 1 435 ? 32.948 -4.944 -4.294 1.00 77.62 435 GLU A O 1
ATOM 3457 N N . LYS A 1 436 ? 31.952 -6.496 -3.011 1.00 78.56 436 LYS A N 1
ATOM 3458 C CA . LYS A 1 436 ? 32.245 -7.655 -3.867 1.00 78.56 436 LYS A CA 1
ATOM 3459 C C . LYS A 1 436 ? 31.147 -8.707 -3.742 1.00 78.56 436 LYS A C 1
ATOM 3461 O O . LYS A 1 436 ? 30.775 -9.069 -2.630 1.00 78.56 436 LYS A O 1
ATOM 3466 N N . PHE A 1 437 ? 30.713 -9.254 -4.877 1.00 80.31 437 PHE A N 1
ATOM 3467 C CA . PHE A 1 437 ? 29.838 -10.427 -4.911 1.00 80.31 437 PHE A CA 1
ATOM 3468 C C . PHE A 1 437 ? 30.606 -11.683 -4.489 1.00 80.31 437 PHE A C 1
ATOM 3470 O O . PHE A 1 437 ? 31.717 -11.946 -4.981 1.00 80.31 437 PHE A O 1
ATOM 3477 N N . SER A 1 438 ? 30.002 -12.451 -3.585 1.00 75.38 438 SER A N 1
ATOM 3478 C CA . SER A 1 438 ? 30.470 -13.769 -3.159 1.00 75.38 438 SER A CA 1
ATOM 3479 C C . SER A 1 438 ? 30.373 -14.788 -4.299 1.00 75.38 438 SER A C 1
ATOM 3481 O O . SER A 1 438 ? 29.663 -14.570 -5.277 1.00 75.38 438 SER A O 1
ATOM 3483 N N . GLU A 1 439 ? 31.060 -15.932 -4.193 1.00 68.12 439 GLU A N 1
ATOM 3484 C CA . GLU A 1 439 ? 30.993 -16.981 -5.229 1.00 68.12 439 GLU A CA 1
ATOM 3485 C C . GLU A 1 439 ? 29.564 -17.474 -5.496 1.00 68.12 439 GLU A C 1
ATOM 3487 O O . GLU A 1 439 ? 29.255 -17.840 -6.621 1.00 68.12 439 GLU A O 1
ATOM 3492 N N . ARG A 1 440 ? 28.671 -17.423 -4.498 1.00 61.22 440 ARG A N 1
ATOM 3493 C CA . ARG A 1 440 ? 27.258 -17.809 -4.651 1.00 61.22 440 ARG A CA 1
ATOM 3494 C C . ARG A 1 440 ? 26.436 -16.823 -5.480 1.00 61.22 440 ARG A C 1
ATOM 3496 O O . ARG A 1 440 ? 25.401 -17.207 -6.002 1.00 61.22 440 ARG A O 1
ATOM 3503 N N . GLU A 1 441 ? 26.874 -15.573 -5.574 1.00 62.56 441 GLU A N 1
ATOM 3504 C CA . GLU A 1 441 ? 26.166 -14.485 -6.263 1.00 62.56 441 GLU A CA 1
ATOM 3505 C C . GLU A 1 441 ? 26.708 -14.245 -7.683 1.00 62.56 441 GLU A C 1
ATOM 3507 O O . GLU A 1 441 ? 26.195 -13.392 -8.400 1.00 62.56 441 GLU A O 1
ATOM 3512 N N . ARG A 1 442 ? 27.760 -14.971 -8.093 1.00 58.22 442 ARG A N 1
ATOM 3513 C CA . ARG A 1 442 ? 28.423 -14.827 -9.403 1.00 58.22 442 ARG A CA 1
ATOM 3514 C C . ARG A 1 442 ? 27.858 -15.730 -10.507 1.00 58.22 442 ARG A C 1
ATOM 3516 O O . ARG A 1 442 ? 28.381 -15.671 -11.619 1.00 58.22 442 ARG A O 1
ATOM 3523 N N . PHE A 1 443 ? 26.851 -16.550 -10.206 1.00 44.16 443 PHE A N 1
ATOM 3524 C CA . PHE A 1 443 ? 26.285 -17.540 -11.128 1.00 44.16 443 PHE A CA 1
ATOM 3525 C C . PHE A 1 443 ? 24.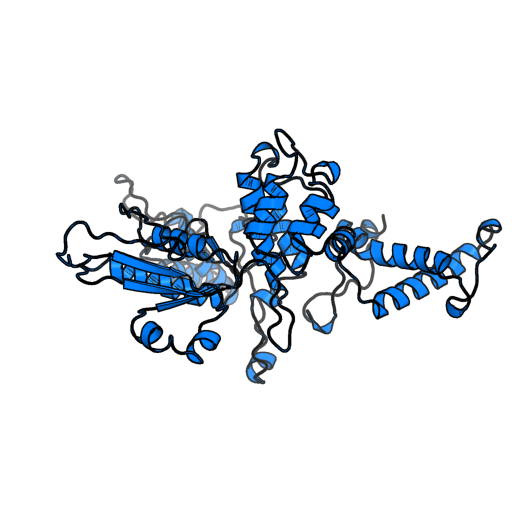842 -17.225 -11.498 1.00 44.16 443 PHE A C 1
ATOM 3527 O O . PHE A 1 443 ? 24.012 -17.104 -10.569 1.00 44.16 443 PHE A O 1
#